Protein 1GKL (pdb70)

Structure (mmCIF, N/CA/C/O backbone):
data_1GKL
#
_entry.id   1GKL
#
_cell.length_a   65.101
_cell.length_b   108.233
_cell.length_c   112.964
_cell.angle_alpha   90.00
_cell.angle_beta   90.00
_cell.angle_gamma   90.00
#
_symmetry.space_group_name_H-M   'P 21 21 21'
#
loop_
_entity.id
_entity.type
_entity.pdbx_description
1 polymer 'ENDO-1,4-BETA-XYLANASE Y'
2 non-polymer '3-(4-HYDROXY-3-METHOXYPHENYL)-2-PROPENOIC ACID'
3 non-polymer GLYCEROL
4 non-polymer 'ACETATE ION'
5 non-polymer 'CADMIUM ION'
6 water water
#
loop_
_atom_site.group_PDB
_atom_site.id
_atom_site.type_symbol
_atom_site.label_atom_id
_atom_site.label_alt_id
_atom_site.label_comp_id
_atom_site.label_asym_id
_atom_site.label_entity_id
_atom_site.label_seq_id
_atom_site.pdbx_PDB_ins_code
_atom_site.Cartn_x
_atom_site.Cartn_y
_atom_site.Cartn_z
_atom_site.occupancy
_atom_site.B_iso_or_equiv
_atom_site.auth_seq_id
_atom_site.auth_comp_id
_atom_site.auth_asym_id
_atom_site.auth_atom_id
_atom_site.pdbx_PDB_model_num
ATOM 1 N N . SER A 1 15 ? 42.816 107.655 2.137 1.00 25.18 803 SER A N 1
ATOM 2 C CA . SER A 1 15 ? 43.076 108.992 2.733 1.00 24.44 803 SER A CA 1
ATOM 3 C C . SER A 1 15 ? 42.411 109.125 4.103 1.00 22.58 803 SER A C 1
ATOM 4 O O . SER A 1 15 ? 42.943 109.791 4.987 1.00 23.63 803 SER A O 1
ATOM 7 N N . PHE A 1 16 ? 41.192 108.623 4.227 1.00 19.16 804 PHE A N 1
ATOM 8 C CA . PHE A 1 16 ? 40.473 108.666 5.501 1.00 16.42 804 PHE A CA 1
ATOM 9 C C . PHE A 1 16 ? 41.231 108.254 6.763 1.00 14.97 804 PHE A C 1
ATOM 10 O O . PHE A 1 16 ? 41.833 107.194 6.843 1.00 14.03 804 PHE A O 1
ATOM 18 N N . LYS A 1 17 ? 41.168 109.123 7.771 1.00 14.05 805 LYS A N 1
ATOM 19 C CA . LYS A 1 17 ? 41.690 108.832 9.099 1.00 14.02 805 LYS A CA 1
ATOM 20 C C . LYS A 1 17 ? 40.616 109.171 10.123 1.00 12.73 805 LYS A C 1
ATOM 21 O O . LYS A 1 17 ? 40.009 110.238 10.085 1.00 13.34 805 LYS A O 1
ATOM 27 N N . TYR A 1 18 ? 40.381 108.261 11.046 1.00 10.89 806 TYR A N 1
ATOM 28 C CA . TYR A 1 18 ? 39.449 108.561 12.116 1.00 10.60 806 TYR A CA 1
ATOM 29 C C . TYR A 1 18 ? 39.925 109.726 12.996 1.00 11.43 806 TYR A C 1
ATOM 30 O O . TYR A 1 18 ? 41.116 109.835 13.297 1.00 12.05 806 TYR A O 1
ATOM 39 N N A GLU A 1 19 ? 38.985 110.583 13.380 0.50 11.42 807 GLU A N 1
ATOM 40 N N B GLU A 1 19 ? 38.986 110.586 13.378 0.50 11.52 807 GLU A N 1
ATOM 41 C CA A GLU A 1 19 ? 39.195 111.593 14.417 0.50 11.79 807 GLU A CA 1
ATOM 42 C CA B GLU A 1 19 ? 39.195 111.599 14.413 0.50 11.97 807 GLU A CA 1
ATOM 43 C C A GLU A 1 19 ? 38.386 111.110 15.613 0.50 11.62 807 GLU A C 1
ATOM 44 C C B GLU A 1 19 ? 38.375 111.126 15.610 0.50 11.69 807 GLU A C 1
ATOM 45 O O A GLU A 1 19 ? 37.414 110.378 15.443 0.50 11.19 807 GLU A O 1
ATOM 46 O O B GLU A 1 19 ? 37.380 110.427 15.436 0.50 11.23 807 GLU A O 1
ATOM 57 N N . SER A 1 20 ? 38.765 111.529 16.814 1.00 11.62 808 SER A N 1
ATOM 58 C CA . SER A 1 20 ? 38.049 111.112 18.021 1.00 12.44 808 SER A CA 1
ATOM 59 C C . SER A 1 20 ? 36.820 111.948 18.357 1.00 11.50 808 SER A C 1
ATOM 60 O O . SER A 1 20 ? 35.966 111.474 19.099 1.00 11.50 808 SER A O 1
ATOM 63 N N . ALA A 1 21 ? 36.740 113.170 17.845 1.00 11.46 809 ALA A N 1
ATOM 64 C CA . ALA A 1 21 ? 35.587 114.041 18.065 1.00 11.52 809 ALA A CA 1
ATOM 65 C C . ALA A 1 21 ? 35.325 114.838 16.795 1.00 11.58 809 ALA A C 1
ATOM 66 O O . ALA A 1 21 ? 35.460 116.062 16.751 1.00 12.72 809 ALA A O 1
ATOM 68 N N . VAL A 1 22 ? 34.958 114.128 15.737 1.00 10.63 810 VAL A N 1
ATOM 69 C CA . VAL A 1 22 ? 34.752 114.776 14.454 1.00 10.95 810 VAL A CA 1
ATOM 70 C C . VAL A 1 22 ? 33.707 115.896 14.575 1.00 11.23 810 VAL A C 1
ATOM 71 O O . VAL A 1 22 ? 32.728 115.784 15.308 1.00 11.12 810 VAL A O 1
ATOM 75 N N . GLN A 1 23 ? 33.968 116.999 13.887 1.00 11.50 811 GLN A N 1
ATOM 76 C CA . GLN A 1 23 ? 33.080 118.145 13.897 1.00 12.37 811 GLN A CA 1
ATOM 77 C C . GLN A 1 23 ? 32.286 118.245 12.605 1.00 11.30 811 GLN A C 1
ATOM 78 O O . GLN A 1 23 ? 32.703 117.754 11.566 1.00 11.69 811 GLN A O 1
ATOM 84 N N . TYR A 1 24 ? 31.135 118.891 12.670 1.00 10.86 812 TYR A N 1
ATOM 85 C CA . TYR A 1 24 ? 30.298 119.118 11.516 1.00 10.69 812 TYR A CA 1
ATOM 86 C C . TYR A 1 24 ? 31.026 119.945 10.466 1.00 11.34 812 TYR A C 1
ATOM 87 O O . TYR A 1 24 ? 31.623 120.974 10.770 1.00 12.02 812 TYR A O 1
ATOM 96 N N . ARG A 1 25 ? 30.970 119.484 9.227 1.00 11.35 813 ARG A N 1
ATOM 97 C CA . ARG A 1 25 ? 31.541 120.229 8.106 1.00 12.45 813 ARG A CA 1
ATOM 98 C C . ARG A 1 25 ? 30.699 119.900 6.888 1.00 12.20 813 ARG A C 1
ATOM 99 O O . ARG A 1 25 ? 30.617 118.735 6.489 1.00 11.37 813 ARG A O 1
ATOM 107 N N . PRO A 1 26 ? 30.041 120.872 6.277 1.00 11.82 814 PRO A N 1
ATOM 108 C CA . PRO A 1 26 ? 29.262 120.568 5.081 1.00 11.83 814 PRO A CA 1
ATOM 109 C C . PRO A 1 26 ? 30.165 120.163 3.932 1.00 11.63 814 PRO A C 1
ATOM 110 O O . PRO A 1 26 ? 31.330 120.540 3.898 1.00 12.12 814 PRO A O 1
ATOM 114 N N . ALA A 1 27 ? 29.641 119.357 3.019 1.00 11.69 815 ALA A N 1
ATOM 115 C CA . ALA A 1 27 ? 30.362 119.071 1.792 1.00 12.33 815 ALA A CA 1
ATOM 116 C C . ALA A 1 27 ? 30.507 120.410 1.061 1.00 13.65 815 ALA A C 1
ATOM 117 O O . ALA A 1 27 ? 29.631 121.261 1.169 1.00 14.10 815 ALA A O 1
ATOM 119 N N . PRO A 1 28 ? 31.584 120.591 0.301 1.00 14.72 816 PRO A N 1
ATOM 120 C CA . PRO A 1 28 ? 31.712 121.815 -0.494 1.00 15.37 816 PRO A CA 1
ATOM 121 C C . PRO A 1 28 ? 30.484 122.024 -1.393 1.00 15.14 816 PRO A C 1
ATOM 122 O O . PRO A 1 28 ? 29.880 121.027 -1.815 1.00 13.63 816 PRO A O 1
ATOM 126 N N . ASP A 1 29 ? 30.116 123.269 -1.709 1.00 15.69 817 ASP A N 1
ATOM 127 C CA . ASP A 1 29 ? 28.962 123.525 -2.562 1.00 16.34 817 ASP A CA 1
ATOM 128 C C . ASP A 1 29 ? 29.057 122.762 -3.888 1.00 14.85 817 ASP A C 1
ATOM 129 O O . ASP A 1 29 ? 28.054 122.348 -4.439 1.00 15.09 817 ASP A O 1
ATOM 137 N N . SER A 1 30 ? 30.273 122.613 -4.389 1.00 14.53 818 SER A N 1
ATOM 138 C CA . SER A 1 30 ? 30.482 121.923 -5.652 1.00 14.53 818 SER A CA 1
ATOM 139 C C . SER A 1 30 ? 30.031 120.461 -5.612 1.00 13.55 818 SER A C 1
ATOM 140 O O . SER A 1 30 ? 29.719 119.878 -6.649 1.00 13.20 818 SER A O 1
ATOM 143 N N . TYR A 1 31 ? 29.975 119.873 -4.419 1.00 12.34 819 TYR A N 1
ATOM 144 C CA . TYR A 1 31 ? 29.546 118.476 -4.284 1.00 11.57 819 TYR A CA 1
ATOM 145 C C . TYR A 1 31 ? 28.054 118.319 -4.513 1.00 11.49 819 TYR A C 1
ATOM 146 O O . TYR A 1 31 ? 27.572 117.195 -4.664 1.00 10.47 819 TYR A O 1
ATOM 155 N N . LEU A 1 32 ? 27.307 119.418 -4.530 1.00 12.35 820 LEU A N 1
ATOM 156 C CA . LEU A 1 32 ? 25.864 119.364 -4.756 1.00 13.68 820 LEU A CA 1
ATOM 157 C C . LEU A 1 32 ? 25.491 119.365 -6.233 1.00 13.34 820 LEU A C 1
ATOM 158 O O . LEU A 1 32 ? 24.337 119.183 -6.582 1.00 14.02 820 LEU A O 1
ATOM 163 N N . ASN A 1 33 ? 26.484 119.550 -7.097 1.00 13.24 821 ASN A N 1
ATOM 164 C CA . ASN A 1 33 ? 26.256 119.531 -8.534 1.00 13.35 821 ASN A CA 1
ATOM 165 C C . ASN A 1 33 ? 26.677 118.178 -9.082 1.00 13.01 821 ASN A C 1
ATOM 166 O O . ASN A 1 33 ? 27.463 117.484 -8.463 1.00 12.31 821 ASN A O 1
ATOM 171 N N . PRO A 1 34 ? 26.149 117.781 -10.223 1.00 12.41 822 PRO A N 1
ATOM 172 C CA . PRO A 1 34 ? 26.499 116.479 -10.785 1.00 12.38 822 PRO A CA 1
ATOM 173 C C . PRO A 1 34 ? 27.990 116.251 -10.991 1.00 11.69 822 PRO A C 1
ATOM 174 O O . PRO A 1 34 ? 28.734 117.161 -11.383 1.00 12.91 822 PRO A O 1
ATOM 178 N N . CYS A 1 35 ? 28.434 115.026 -10.697 1.00 10.57 823 CYS A N 1
ATOM 179 C CA . CYS A 1 35 ? 29.814 114.574 -10.868 1.00 10.13 823 CYS A CA 1
ATOM 180 C C .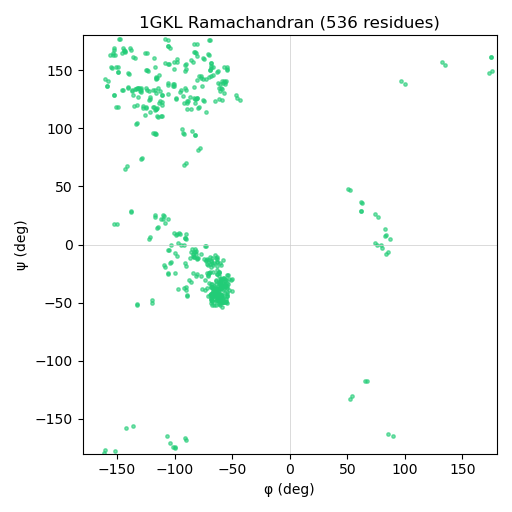 CYS A 1 35 ? 29.895 113.745 -12.147 1.00 10.45 823 CYS A C 1
ATOM 181 O O . CYS A 1 35 ? 28.989 112.972 -12.429 1.00 10.95 823 CYS A O 1
ATOM 184 N N . PRO A 1 36 ? 30.936 113.910 -12.960 1.00 10.56 824 PRO A N 1
ATOM 185 C CA . PRO A 1 36 ? 31.065 113.072 -14.155 1.00 11.15 824 PRO A CA 1
ATOM 186 C C . PRO A 1 36 ? 31.195 111.585 -13.835 1.00 11.11 824 PRO A C 1
ATOM 187 O O . PRO A 1 36 ? 30.825 110.766 -14.669 1.00 12.85 824 PRO A O 1
ATOM 191 N N . GLN A 1 37 ? 31.720 111.226 -12.666 1.00 9.85 825 GLN A N 1
ATOM 192 C CA . GLN A 1 37 ? 31.860 109.830 -12.289 1.00 10.23 825 GLN A CA 1
ATOM 193 C C . GLN A 1 37 ? 30.602 109.420 -11.520 1.00 9.67 825 GLN A C 1
ATOM 194 O O . GLN A 1 37 ? 30.633 109.155 -10.323 1.00 9.99 825 GLN A O 1
ATOM 200 N N . ALA A 1 38 ? 29.484 109.366 -12.220 1.00 9.64 826 ALA A N 1
ATOM 201 C CA . ALA A 1 38 ? 28.188 109.172 -11.587 1.00 9.44 826 ALA A CA 1
ATOM 202 C C . ALA A 1 38 ? 27.851 107.723 -11.387 1.00 9.59 826 ALA A C 1
ATOM 203 O O . ALA A 1 38 ? 27.901 106.923 -12.318 1.00 10.95 826 ALA A O 1
ATOM 205 N N . GLY A 1 39 ? 27.506 107.370 -10.160 1.00 8.97 827 GLY A N 1
ATOM 206 C CA . GLY A 1 39 ? 27.002 106.041 -9.904 1.00 9.00 827 GLY A CA 1
ATOM 207 C C . GLY A 1 39 ? 25.640 105.889 -10.554 1.00 8.90 827 GLY A C 1
ATOM 208 O O . GLY A 1 39 ? 24.901 106.839 -10.722 1.00 9.93 827 GLY A O 1
ATOM 209 N N . ARG A 1 40 ? 25.312 104.672 -10.921 1.00 9.91 828 ARG A N 1
ATOM 210 C CA . ARG A 1 40 ? 24.023 104.370 -11.526 1.00 11.02 828 ARG A CA 1
ATOM 211 C C . ARG A 1 40 ? 22.965 104.191 -10.446 1.00 10.73 828 ARG A C 1
ATOM 212 O O . ARG A 1 40 ? 23.224 103.528 -9.440 1.00 11.81 828 ARG A O 1
ATOM 226 N N . ILE A 1 41 ? 21.796 104.780 -10.643 1.00 10.15 829 ILE A N 1
ATOM 227 C CA . ILE A 1 41 ? 20.674 104.636 -9.704 1.00 10.81 829 ILE A CA 1
ATOM 228 C C . ILE A 1 41 ? 19.611 103.808 -10.399 1.00 10.90 829 ILE A C 1
ATOM 229 O O . ILE A 1 41 ? 19.124 104.169 -11.476 1.00 12.20 829 ILE A O 1
ATOM 234 N N . VAL A 1 42 ? 19.290 102.679 -9.796 1.00 10.39 830 VAL A N 1
ATOM 235 C CA . VAL A 1 42 ? 18.346 101.734 -10.379 1.00 10.19 830 VAL A CA 1
ATOM 236 C C . VAL A 1 42 ? 17.063 101.701 -9.556 1.00 10.27 830 VAL A C 1
ATOM 237 O O . VAL A 1 42 ? 17.091 101.457 -8.342 1.00 10.18 830 VAL A O 1
ATOM 241 N N . LYS A 1 43 ? 15.937 101.979 -10.192 1.00 10.71 831 LYS A N 1
ATOM 242 C CA . LYS A 1 43 ? 14.619 101.887 -9.571 1.00 11.55 831 LYS A CA 1
ATOM 243 C C . LYS A 1 43 ? 14.187 100.434 -9.627 1.00 11.83 831 LYS A C 1
ATOM 244 O O . LYS A 1 43 ? 14.095 99.838 -10.718 1.00 12.79 831 LYS A O 1
ATOM 250 N N . GLU A 1 44 ? 13.910 99.854 -8.465 1.00 11.16 832 GLU A N 1
ATOM 251 C CA . GLU A 1 44 ? 13.502 98.472 -8.344 1.00 11.48 832 GLU A CA 1
ATOM 252 C C . GLU A 1 44 ? 12.113 98.358 -7.783 1.00 11.96 832 GLU A C 1
ATOM 253 O O . GLU A 1 44 ? 11.646 99.248 -7.057 1.00 12.05 832 GLU A O 1
ATOM 259 N N . THR A 1 45 ? 11.453 97.267 -8.137 1.00 12.38 833 THR A N 1
ATOM 260 C CA . THR A 1 45 ? 10.136 96.943 -7.611 1.00 12.78 833 THR A CA 1
ATOM 261 C C . THR A 1 45 ? 10.173 95.495 -7.170 1.00 13.28 833 THR A C 1
ATOM 262 O O . THR A 1 45 ? 10.707 94.622 -7.867 1.00 14.21 833 THR A O 1
ATOM 266 N N . TYR A 1 46 ? 9.634 95.227 -5.982 1.00 12.51 834 TYR A N 1
ATOM 267 C CA . TYR A 1 46 ? 9.674 93.888 -5.405 1.00 12.51 834 TYR A CA 1
ATOM 268 C C . TYR A 1 46 ? 8.365 93.661 -4.647 1.00 12.34 834 TYR A C 1
ATOM 269 O O . TYR A 1 46 ? 7.613 94.588 -4.419 1.00 12.55 834 TYR A O 1
ATOM 278 N N . THR A 1 47 ? 8.088 92.417 -4.290 1.00 13.98 835 THR A N 1
ATOM 279 C CA . THR A 1 47 ? 6.880 92.139 -3.508 1.00 15.02 835 THR A CA 1
ATOM 280 C C . THR A 1 47 ? 7.302 91.452 -2.218 1.00 15.32 835 THR A C 1
ATOM 281 O O . THR A 1 47 ? 8.074 90.509 -2.223 1.00 17.43 835 THR A O 1
ATOM 287 N N . GLY A 1 48 ? 6.771 91.934 -1.103 1.00 14.13 836 GLY A N 1
ATOM 288 C CA . GLY A 1 48 ? 7.119 91.404 0.194 1.00 13.75 836 GLY A CA 1
ATOM 289 C C . GLY A 1 48 ? 5.911 91.369 1.108 1.00 12.82 836 GLY A C 1
ATOM 290 O O . GLY A 1 48 ? 4.779 91.444 0.655 1.00 13.05 836 GLY A O 1
ATOM 291 N N . ILE A 1 49 ? 6.163 91.341 2.405 1.00 11.82 837 ILE A N 1
ATOM 292 C CA . ILE A 1 49 ? 5.067 91.211 3.379 1.00 11.35 837 ILE A CA 1
ATOM 293 C C . ILE A 1 49 ? 4.143 92.405 3.403 1.00 12.13 837 ILE A C 1
ATOM 294 O O . ILE A 1 49 ? 3.038 92.295 3.932 1.00 13.23 837 ILE A O 1
ATOM 299 N N . ASN A 1 50 ? 4.570 93.535 2.833 1.00 11.73 838 ASN A N 1
ATOM 300 C CA . ASN A 1 50 ? 3.765 94.747 2.748 1.00 11.72 838 ASN A CA 1
ATOM 301 C C . ASN A 1 50 ? 3.324 95.054 1.319 1.00 11.86 838 ASN A C 1
ATOM 302 O O . ASN A 1 50 ? 2.989 96.190 0.992 1.00 12.89 838 ASN A O 1
ATOM 307 N N . GLY A 1 51 ? 3.325 94.013 0.496 1.00 11.73 839 GLY A N 1
ATOM 308 C CA . GLY A 1 51 ? 2.869 94.154 -0.871 1.00 12.33 839 GLY A CA 1
ATOM 309 C C . GLY A 1 51 ? 3.976 94.528 -1.831 1.00 12.67 839 GLY A C 1
ATOM 310 O O . GLY A 1 51 ? 5.166 94.407 -1.527 1.00 13.22 839 GLY A O 1
ATOM 311 N N . THR A 1 52 ? 3.561 94.963 -3.010 1.00 12.86 840 THR A N 1
ATOM 312 C CA . THR A 1 52 ? 4.479 95.375 -4.052 1.00 13.24 840 THR A CA 1
ATOM 313 C C . THR A 1 52 ? 4.898 96.814 -3.757 1.00 12.12 840 THR A C 1
ATOM 314 O O . THR A 1 52 ? 4.077 97.711 -3.602 1.00 13.43 840 THR A O 1
ATOM 318 N N . LYS A 1 53 ? 6.217 97.005 -3.687 1.00 11.42 841 LYS A N 1
ATOM 319 C CA . LYS A 1 53 ? 6.817 98.273 -3.297 1.00 10.54 841 LYS A CA 1
ATOM 320 C C . LYS A 1 53 ? 8.072 98.486 -4.116 1.00 10.46 841 LYS A C 1
ATOM 321 O O . LYS A 1 53 ? 8.588 97.555 -4.740 1.00 10.54 841 LYS A O 1
ATOM 327 N N . SER A 1 54 ? 8.571 99.715 -4.079 1.00 10.04 842 SER A N 1
ATOM 328 C CA . SER A 1 54 ? 9.774 100.056 -4.824 1.00 10.19 842 SER A CA 1
ATOM 329 C C . SER A 1 54 ? 10.856 100.629 -3.911 1.00 9.91 842 SER A C 1
ATOM 330 O O . SER A 1 54 ? 10.592 101.042 -2.779 1.00 9.85 842 SER A O 1
ATOM 333 N N . LEU A 1 55 ? 12.065 100.661 -4.433 1.00 9.50 843 LEU A N 1
ATOM 334 C CA . LEU A 1 55 ? 13.201 101.289 -3.777 1.00 8.80 843 LEU A CA 1
ATOM 335 C C . LEU A 1 55 ? 14.171 101.725 -4.863 1.00 8.89 843 LEU A C 1
ATOM 336 O O . LEU A 1 55 ? 14.009 101.339 -6.023 1.00 9.51 843 LEU A O 1
ATOM 341 N N . ASN A 1 56 ? 15.167 102.513 -4.506 1.00 8.25 844 ASN A N 1
ATOM 342 C CA . ASN A 1 56 ? 16.247 102.844 -5.425 1.00 7.72 844 ASN A CA 1
ATOM 343 C C . ASN A 1 56 ? 17.537 102.281 -4.904 1.00 7.73 844 ASN A C 1
ATOM 344 O O . ASN A 1 56 ? 17.785 102.283 -3.687 1.00 8.30 844 ASN A O 1
ATOM 349 N N . VAL A 1 57 ? 18.382 101.818 -5.818 1.00 7.60 845 VAL A N 1
ATOM 350 C CA . VAL A 1 57 ? 19.705 101.331 -5.507 1.00 7.59 845 VAL A CA 1
ATOM 351 C C . VAL A 1 57 ? 20.749 102.191 -6.206 1.00 8.04 845 VAL A C 1
ATOM 352 O O . VAL A 1 57 ? 20.779 102.258 -7.442 1.00 8.80 845 VAL A O 1
ATOM 356 N N . TYR A 1 58 ? 21.608 102.840 -5.436 1.00 7.06 846 TYR A N 1
ATOM 357 C CA . TYR A 1 58 ? 22.768 103.567 -5.931 1.00 6.93 846 TYR A CA 1
ATOM 358 C C . TYR A 1 58 ? 23.926 102.598 -5.980 1.00 7.21 846 TYR A C 1
ATOM 359 O O . TYR A 1 58 ? 24.297 101.998 -4.963 1.00 7.76 846 TYR A O 1
ATOM 368 N N . LEU A 1 59 ? 24.505 102.426 -7.175 1.00 7.19 847 LEU A N 1
ATOM 369 C CA . LEU A 1 59 ? 25.694 101.633 -7.394 1.00 7.79 847 LEU A CA 1
ATOM 370 C C . LEU A 1 59 ? 26.840 102.596 -7.622 1.00 7.79 847 LEU A C 1
ATOM 371 O O . LEU A 1 59 ? 26.671 103.575 -8.351 1.00 8.42 847 LEU A O 1
ATOM 376 N N . PRO A 1 60 ? 27.995 102.344 -7.029 1.00 7.73 848 PRO A N 1
ATOM 377 C CA . PRO A 1 60 ? 29.096 103.294 -7.188 1.00 8.29 848 PRO A CA 1
ATOM 378 C C . PRO A 1 60 ? 29.616 103.296 -8.615 1.00 8.70 848 PRO A C 1
ATOM 379 O O . PRO A 1 60 ? 29.454 102.320 -9.360 1.00 8.69 848 PRO A O 1
ATOM 383 N N . TYR A 1 61 ? 30.236 104.394 -9.003 1.00 8.27 849 TYR A N 1
ATOM 384 C CA . TYR A 1 61 ? 30.876 104.475 -10.307 1.00 9.00 849 TYR A CA 1
ATOM 385 C C . TYR A 1 61 ? 31.931 103.378 -10.370 1.00 10.17 849 TYR A C 1
ATOM 386 O O . TYR A 1 61 ? 32.678 103.178 -9.427 1.00 11.48 849 TYR A O 1
ATOM 395 N N . GLY A 1 62 ? 31.950 102.643 -11.475 1.00 11.04 850 GLY A N 1
ATOM 396 C CA . GLY A 1 62 ? 32.885 101.537 -11.605 1.00 11.46 850 GLY A CA 1
ATOM 397 C C . GLY A 1 62 ? 32.419 100.242 -10.967 1.00 11.17 850 GLY A C 1
ATOM 398 O O . GLY A 1 62 ? 33.178 99.279 -10.875 1.00 12.28 850 GLY A O 1
ATOM 399 N N . TYR A 1 63 ? 31.169 100.217 -10.525 1.00 10.35 851 TYR A N 1
ATOM 400 C CA . TYR A 1 63 ? 30.614 99.029 -9.885 1.00 9.70 851 TYR A CA 1
ATOM 401 C C . TYR A 1 63 ? 30.962 97.781 -10.665 1.00 9.92 851 TYR A C 1
ATOM 402 O O . TYR A 1 63 ? 30.645 97.672 -11.847 1.00 10.93 851 TYR A O 1
ATOM 411 N N . ASP A 1 64 ? 31.555 96.837 -9.964 1.00 9.02 852 ASP A N 1
ATOM 412 C CA . ASP A 1 64 ? 32.014 95.567 -10.549 1.00 9.81 852 ASP A CA 1
ATOM 413 C C . ASP A 1 64 ? 31.381 94.449 -9.729 1.00 9.79 852 ASP A C 1
ATOM 414 O O . ASP A 1 64 ? 31.765 94.250 -8.586 1.00 9.73 852 ASP A O 1
ATOM 419 N N . PRO A 1 65 ? 30.440 93.691 -10.303 1.00 9.75 853 PRO A N 1
ATOM 420 C CA . PRO A 1 65 ? 29.765 92.614 -9.564 1.00 10.31 853 PRO A CA 1
ATOM 421 C C . PRO A 1 65 ? 30.671 91.491 -9.105 1.00 10.51 853 PRO A C 1
ATOM 422 O O . PRO A 1 65 ? 30.229 90.643 -8.335 1.00 10.92 853 PRO A O 1
ATOM 426 N N . ASN A 1 66 ? 31.905 91.443 -9.562 1.00 10.39 854 ASN A N 1
ATOM 427 C CA . ASN A 1 66 ? 32.783 90.421 -9.019 1.00 11.69 854 ASN A CA 1
ATOM 428 C C . ASN A 1 66 ? 33.696 90.939 -7.901 1.00 12.14 854 ASN A C 1
ATOM 429 O O . ASN A 1 66 ? 34.545 90.224 -7.379 1.00 14.13 854 ASN A O 1
ATOM 437 N N . LYS A 1 67 ? 33.429 92.170 -7.461 1.00 11.90 855 LYS A N 1
ATOM 438 C CA . LYS A 1 67 ? 34.003 92.698 -6.219 1.00 11.99 855 LYS A CA 1
ATOM 439 C C . LYS A 1 67 ? 32.887 92.695 -5.177 1.00 11.64 855 LYS A C 1
ATOM 440 O O . LYS A 1 67 ? 31.737 92.424 -5.506 1.00 13.90 855 LYS A O 1
ATOM 446 N N . LYS A 1 68 ? 33.222 92.957 -3.925 1.00 10.44 856 LYS A N 1
ATOM 447 C CA . LYS A 1 68 ? 32.250 92.978 -2.825 1.00 10.12 856 LYS A CA 1
ATOM 448 C C . LYS A 1 68 ? 32.182 94.386 -2.256 1.00 9.14 856 LYS A C 1
ATOM 449 O O . LYS A 1 68 ? 33.221 94.973 -1.946 1.00 9.86 856 LYS A O 1
ATOM 455 N N . TYR A 1 69 ? 30.967 94.914 -2.114 1.00 7.90 857 TYR A N 1
ATOM 456 C CA . TYR A 1 69 ? 30.758 96.289 -1.621 1.00 7.53 857 TYR A CA 1
ATOM 457 C C . TYR A 1 69 ? 30.024 96.345 -0.298 1.00 7.59 857 TYR A C 1
ATOM 458 O O . TYR A 1 69 ? 29.107 95.580 -0.063 1.00 8.11 857 TYR A O 1
ATOM 467 N N . ASN A 1 70 ? 30.444 97.287 0.545 1.00 7.71 858 ASN A N 1
ATOM 468 C CA . ASN A 1 70 ? 29.655 97.686 1.700 1.00 7.60 858 ASN A CA 1
ATOM 469 C C . ASN A 1 70 ? 28.266 98.079 1.205 1.00 6.79 858 ASN A C 1
ATOM 470 O O . ASN A 1 70 ? 28.109 98.547 0.072 1.00 6.16 858 ASN A O 1
ATOM 475 N N . ILE A 1 71 ? 27.263 97.947 2.061 1.00 6.54 859 ILE A N 1
ATOM 476 C CA . ILE A 1 71 ? 25.918 98.376 1.714 1.00 6.26 859 ILE A CA 1
ATOM 477 C C . ILE A 1 71 ? 25.302 99.166 2.867 1.00 5.92 859 ILE A C 1
ATOM 478 O O . ILE A 1 71 ? 25.385 98.750 4.029 1.00 6.72 859 ILE A O 1
ATOM 483 N N . PHE A 1 72 ? 24.690 100.295 2.523 1.00 5.66 860 PHE A N 1
ATOM 484 C CA . PHE A 1 72 ? 24.074 101.204 3.486 1.00 5.25 860 PHE A CA 1
ATOM 485 C C . PHE A 1 72 ? 22.645 101.469 3.046 1.00 5.56 860 PHE A C 1
ATOM 486 O O . PHE A 1 72 ? 22.411 101.980 1.955 1.00 6.21 860 PHE A O 1
ATOM 494 N N . TYR A 1 73 ? 21.688 101.099 3.889 1.00 5.91 861 TYR A N 1
ATOM 495 C CA . TYR A 1 73 ? 20.284 101.342 3.667 1.00 5.82 861 TYR A CA 1
ATOM 496 C C . TYR A 1 73 ? 19.892 102.629 4.376 1.00 5.77 861 TYR A C 1
ATOM 497 O O . TYR A 1 73 ? 20.226 102.806 5.557 1.00 6.72 861 TYR A O 1
ATOM 506 N N . LEU A 1 74 ? 19.167 103.512 3.705 1.00 5.54 862 LEU A N 1
ATOM 507 C CA . LEU A 1 74 ? 18.906 104.858 4.199 1.00 5.49 862 LEU A CA 1
ATOM 508 C C . LEU A 1 74 ? 17.446 105.229 4.010 1.00 5.92 862 LEU A C 1
ATOM 509 O O . LEU A 1 74 ? 16.948 105.283 2.878 1.00 6.32 862 LEU A O 1
ATOM 514 N N . MET A 1 75 ? 16.770 105.499 5.124 1.00 5.55 863 MET A N 1
ATOM 515 C CA . MET A 1 75 ? 15.334 105.745 5.124 1.00 5.61 863 MET A CA 1
ATOM 516 C C . MET A 1 75 ? 14.958 107.229 5.182 1.00 6.27 863 MET A C 1
ATOM 517 O O . MET A 1 75 ? 15.519 108.021 5.945 1.00 6.89 863 MET A O 1
ATOM 522 N N . HIS A 1 76 ? 13.978 107.572 4.360 1.00 6.81 864 HIS A N 1
ATOM 523 C CA . HIS A 1 76 ? 13.394 108.899 4.269 1.00 7.19 864 HIS A CA 1
ATOM 524 C C . HIS A 1 76 ? 12.582 109.229 5.526 1.00 7.11 864 HIS A C 1
ATOM 525 O O . HIS A 1 76 ? 12.409 108.386 6.413 1.00 7.34 864 HIS A O 1
ATOM 532 N N . GLY A 1 77 ? 12.075 110.453 5.572 1.00 7.71 865 GLY A N 1
ATOM 533 C CA . GLY A 1 77 ? 11.265 110.922 6.687 1.00 8.20 865 GLY A CA 1
ATOM 534 C C . GLY A 1 77 ? 9.779 110.884 6.405 1.00 8.59 865 GLY A C 1
ATOM 535 O O . GLY A 1 77 ? 9.324 110.407 5.387 1.00 9.04 865 GLY A O 1
ATOM 536 N N . GLY A 1 78 ? 9.007 111.412 7.344 1.00 9.66 866 GLY A N 1
ATOM 537 C CA . GLY A 1 78 ? 7.565 111.429 7.184 1.00 10.87 866 GLY A CA 1
ATOM 538 C C . GLY A 1 78 ? 7.145 112.251 5.985 1.00 11.51 866 GLY A C 1
ATOM 539 O O . GLY A 1 78 ? 7.718 113.303 5.692 1.00 12.51 866 GLY A O 1
ATOM 540 N N . GLY A 1 79 ? 6.159 111.725 5.262 1.00 12.16 867 GLY A N 1
ATOM 541 C CA . GLY A 1 79 ? 5.623 112.369 4.085 1.00 12.68 867 GLY A CA 1
ATOM 542 C C . GLY A 1 79 ? 6.475 112.194 2.847 1.00 12.83 867 GLY A C 1
ATOM 543 O O . GLY A 1 79 ? 6.113 112.688 1.781 1.00 14.94 867 GLY A O 1
ATOM 544 N N . GLU A 1 80 ? 7.595 111.488 2.970 1.00 11.13 868 GLU A N 1
ATOM 545 C CA . GLU A 1 80 ? 8.517 111.310 1.861 1.00 10.74 868 GLU A CA 1
ATOM 546 C C . GLU A 1 80 ? 8.368 109.918 1.306 1.00 9.55 868 GLU A C 1
ATOM 547 O O . GLU A 1 80 ? 7.482 109.165 1.687 1.00 9.91 868 GLU A O 1
ATOM 553 N N A ASN A 1 81 ? 9.244 109.557 0.380 0.50 9.26 869 ASN A N 1
ATOM 554 N N B ASN A 1 81 ? 9.225 109.566 0.357 0.50 9.61 869 ASN A N 1
ATOM 555 C CA A ASN A 1 81 ? 9.145 108.265 -0.260 0.50 8.76 869 ASN A CA 1
ATOM 556 C CA B ASN A 1 81 ? 9.155 108.252 -0.251 0.50 9.40 869 ASN A CA 1
ATOM 557 C C A ASN A 1 81 ? 10.530 107.794 -0.721 0.50 8.81 869 ASN A C 1
ATOM 558 C C B ASN A 1 81 ? 10.532 107.794 -0.721 0.50 9.05 869 ASN A C 1
ATOM 559 O O A ASN A 1 81 ? 11.525 108.484 -0.504 0.50 8.68 869 ASN A O 1
ATOM 560 O O B ASN A 1 81 ? 11.526 108.488 -0.508 0.50 8.86 869 ASN A O 1
ATOM 569 N N . GLU A 1 82 ? 10.574 106.627 -1.356 1.00 8.83 870 GLU A N 1
ATOM 570 C CA . GLU A 1 82 ? 11.816 106.020 -1.821 1.00 8.99 870 GLU A CA 1
ATOM 571 C C . GLU A 1 82 ? 12.595 106.819 -2.842 1.00 8.92 870 GLU A C 1
ATOM 572 O O . GLU A 1 82 ? 13.753 106.498 -3.074 1.00 8.95 870 GLU A O 1
ATOM 578 N N . ASN A 1 83 ? 11.959 107.827 -3.435 1.00 8.95 871 ASN A N 1
ATOM 579 C CA . ASN A 1 83 ? 12.612 108.690 -4.424 1.00 9.21 871 ASN A CA 1
ATOM 580 C C . ASN A 1 83 ? 13.136 109.994 -3.867 1.00 9.33 871 ASN A C 1
ATOM 581 O O . ASN A 1 83 ? 13.878 110.704 -4.525 1.00 9.82 871 ASN A O 1
ATOM 586 N N . THR A 1 84 ? 12.789 110.326 -2.632 1.00 8.38 872 THR A N 1
ATOM 587 C CA . THR A 1 84 ? 13.136 111.620 -2.096 1.00 8.83 872 THR A CA 1
ATOM 588 C C . THR A 1 84 ? 14.633 111.899 -2.028 1.00 8.78 872 THR A C 1
ATOM 589 O O . THR A 1 84 ? 15.093 112.985 -2.392 1.00 9.04 872 THR A O 1
ATOM 593 N N . ILE A 1 85 ? 15.388 110.954 -1.493 1.00 8.39 873 ILE A N 1
ATOM 594 C CA . ILE A 1 85 ? 16.803 111.192 -1.199 1.00 8.16 873 ILE A CA 1
ATOM 595 C C . ILE A 1 85 ? 17.648 111.453 -2.458 1.00 8.11 873 ILE A C 1
ATOM 596 O O . ILE A 1 85 ? 18.603 112.215 -2.409 1.00 8.14 873 ILE A O 1
ATOM 601 N N . PHE A 1 86 ? 17.262 110.833 -3.572 1.00 8.23 874 PHE A N 1
ATOM 602 C CA . PHE A 1 86 ? 17.932 111.058 -4.851 1.00 8.75 874 PHE A CA 1
ATOM 603 C C . PHE A 1 86 ? 17.179 112.059 -5.729 1.00 9.69 874 PHE A C 1
ATOM 604 O O . PHE A 1 86 ? 17.538 112.253 -6.890 1.00 10.29 874 PHE A O 1
ATOM 612 N N . SER A 1 87 ? 16.165 112.707 -5.187 1.00 9.53 875 SER A N 1
ATOM 613 C CA . SER A 1 87 ? 15.439 113.740 -5.930 1.00 10.66 875 SER A CA 1
ATOM 614 C C . SER A 1 87 ? 16.198 115.063 -5.902 1.00 12.08 875 SER A C 1
ATOM 615 O O . SER A 1 87 ? 17.192 115.238 -5.194 1.00 11.57 875 SER A O 1
ATOM 618 N N . ASN A 1 88 ? 15.698 116.024 -6.677 1.00 13.83 876 ASN A N 1
ATOM 619 C CA . ASN A 1 88 ? 16.270 117.357 -6.694 1.00 16.14 876 ASN A CA 1
ATOM 620 C C . ASN A 1 88 ? 16.180 118.076 -5.361 1.00 16.64 876 ASN A C 1
ATOM 621 O O . ASN A 1 88 ? 16.866 119.070 -5.165 1.00 18.27 876 ASN A O 1
ATOM 626 N N . ASP A 1 89 ? 15.359 117.586 -4.438 1.00 16.96 877 ASP A N 1
ATOM 627 C CA . ASP A 1 89 ? 15.224 118.232 -3.135 1.00 17.73 877 ASP A CA 1
ATOM 628 C C . ASP A 1 89 ? 16.361 117.852 -2.185 1.00 16.20 877 ASP A C 1
ATOM 629 O O . ASP A 1 89 ? 16.522 118.473 -1.137 1.00 17.35 877 ASP A O 1
ATOM 634 N N . VAL A 1 90 ? 17.147 116.832 -2.541 1.00 13.91 878 VAL A N 1
ATOM 635 C CA . VAL A 1 90 ? 18.209 116.349 -1.646 1.00 11.90 878 VAL A CA 1
ATOM 636 C C . VAL A 1 90 ? 19.540 116.154 -2.392 1.00 10.29 878 VAL A C 1
ATOM 637 O O . VAL A 1 90 ? 20.571 116.647 -1.949 1.00 9.89 878 VAL A O 1
ATOM 641 N N . LYS A 1 91 ? 19.502 115.418 -3.503 1.00 9.95 879 LYS A N 1
ATOM 642 C CA . LYS A 1 91 ? 20.671 115.212 -4.368 1.00 10.22 879 LYS A CA 1
ATOM 643 C C . LYS A 1 91 ? 21.821 114.487 -3.674 1.00 9.07 879 LYS A C 1
ATOM 644 O O . LYS A 1 91 ? 22.999 114.758 -3.911 1.00 8.55 879 LYS A O 1
ATOM 650 N N . LEU A 1 92 ? 21.483 113.546 -2.804 1.00 7.69 880 LEU A N 1
ATOM 651 C CA . LEU A 1 92 ? 22.537 112.829 -2.075 1.00 7.71 880 LEU A CA 1
ATOM 652 C C . LEU A 1 92 ? 23.515 112.140 -3.015 1.00 7.38 880 LEU A C 1
ATOM 653 O O . LEU A 1 92 ? 24.695 112.031 -2.707 1.00 7.46 880 LEU A O 1
ATOM 658 N N . GLN A 1 93 ? 23.037 111.677 -4.170 1.00 7.67 881 GLN A N 1
ATOM 659 C CA . GLN A 1 93 ? 23.915 110.983 -5.104 1.00 7.76 881 GLN A CA 1
ATOM 660 C C . GLN A 1 93 ? 25.076 111.851 -5.589 1.00 7.23 881 GLN A C 1
ATOM 661 O O . GLN A 1 93 ? 26.136 111.333 -5.894 1.00 7.66 881 GLN A O 1
ATOM 667 N N . ASN A 1 94 ? 24.882 113.157 -5.657 1.00 7.73 882 ASN A N 1
ATOM 668 C CA . ASN A 1 94 ? 25.963 114.041 -6.083 1.00 7.91 882 ASN A CA 1
ATOM 669 C C . ASN A 1 94 ? 27.063 114.029 -5.012 1.00 7.55 882 ASN A C 1
ATOM 670 O O . ASN A 1 94 ? 28.247 113.974 -5.318 1.00 7.59 882 ASN A O 1
ATOM 675 N N . ILE A 1 95 ? 26.668 114.113 -3.738 1.00 7.32 883 ILE A N 1
ATOM 676 C CA . ILE A 1 95 ? 27.625 114.061 -2.657 1.00 7.80 883 ILE A CA 1
ATOM 677 C C . ILE A 1 95 ? 28.355 112.707 -2.656 1.00 7.26 883 ILE A C 1
ATOM 678 O O . ILE A 1 95 ? 29.581 112.643 -2.532 1.00 7.42 883 ILE A O 1
ATOM 683 N N . LEU A 1 96 ? 27.596 111.616 -2.793 1.00 6.84 884 LEU A N 1
ATOM 684 C CA . LEU A 1 96 ? 28.207 110.293 -2.841 1.00 6.98 884 LEU A CA 1
ATOM 685 C C . LEU A 1 96 ? 29.203 110.187 -3.992 1.00 6.69 884 LEU A C 1
ATOM 686 O O . LEU A 1 96 ? 30.323 109.729 -3.827 1.00 6.61 884 LEU A O 1
ATOM 691 N N . ASP A 1 97 ? 28.764 110.606 -5.163 1.00 6.68 885 ASP A N 1
ATOM 692 C CA . ASP A 1 97 ? 29.618 110.510 -6.336 1.00 6.33 885 ASP A CA 1
ATOM 693 C C . ASP A 1 97 ? 30.915 111.275 -6.127 1.00 6.53 885 ASP A C 1
ATOM 694 O O . ASP A 1 97 ? 31.990 110.777 -6.381 1.00 7.21 885 ASP A O 1
ATOM 699 N N . HIS A 1 98 ? 30.802 112.516 -5.679 1.00 6.85 886 HIS A N 1
ATOM 700 C CA . HIS A 1 98 ? 32.006 113.338 -5.514 1.00 6.91 886 HIS A CA 1
ATOM 701 C C . HIS A 1 98 ? 32.915 112.778 -4.415 1.00 6.97 886 HIS A C 1
ATOM 702 O O . HIS A 1 98 ? 34.139 112.798 -4.522 1.00 7.91 886 HIS A O 1
ATOM 709 N N . ALA A 1 99 ? 32.318 112.310 -3.323 1.00 6.92 887 ALA A N 1
ATOM 710 C CA . ALA A 1 99 ? 33.132 111.802 -2.221 1.00 7.35 887 ALA A CA 1
ATOM 711 C C . ALA A 1 99 ? 33.879 110.529 -2.608 1.00 7.09 887 ALA A C 1
ATOM 712 O O . ALA A 1 99 ? 35.035 110.344 -2.247 1.00 7.63 887 ALA A O 1
ATOM 714 N N . ILE A 1 100 ? 33.221 109.651 -3.349 1.00 6.65 888 ILE A N 1
ATOM 715 C CA . ILE A 1 100 ? 33.855 108.430 -3.824 1.00 7.36 888 ILE A CA 1
ATOM 716 C C . ILE A 1 100 ? 34.947 108.762 -4.863 1.00 8.09 888 ILE A C 1
ATOM 717 O O . ILE A 1 100 ? 36.048 108.215 -4.794 1.00 8.52 888 ILE A O 1
ATOM 722 N N . MET A 1 101 ? 34.662 109.679 -5.776 1.00 8.03 889 MET A N 1
ATOM 723 C CA . MET A 1 101 ? 35.672 110.037 -6.778 1.00 8.80 889 MET A CA 1
ATOM 724 C C . MET A 1 101 ? 36.909 110.645 -6.140 1.00 9.61 889 MET A C 1
ATOM 725 O O . MET A 1 101 ? 38.030 110.366 -6.560 1.00 11.04 889 MET A O 1
ATOM 730 N N . ASN A 1 102 ? 36.719 111.423 -5.083 1.00 9.64 890 ASN A N 1
ATOM 731 C CA . ASN A 1 102 ? 37.852 112.074 -4.421 1.00 10.44 890 ASN A CA 1
ATOM 732 C C . ASN A 1 102 ? 38.552 111.204 -3.389 1.00 10.90 890 ASN A C 1
ATOM 733 O O . ASN A 1 102 ? 39.542 111.621 -2.823 1.00 13.28 890 ASN A O 1
ATOM 742 N N . GLY A 1 103 ? 38.048 110.006 -3.131 1.00 10.79 891 GLY A N 1
ATOM 743 C CA . GLY A 1 103 ? 38.717 109.084 -2.219 1.00 11.46 891 GLY A CA 1
ATOM 744 C C . GLY A 1 103 ? 38.373 109.233 -0.751 1.00 12.13 891 GLY A C 1
ATOM 745 O O . GLY A 1 103 ? 38.943 108.558 0.082 1.00 14.34 891 GLY A O 1
ATOM 746 N N . GLU A 1 104 ? 37.424 110.110 -0.456 1.00 11.49 892 GLU A N 1
ATOM 747 C CA . GLU A 1 104 ? 36.950 110.404 0.889 1.00 12.32 892 GLU A CA 1
ATOM 748 C C . GLU A 1 104 ? 36.085 109.273 1.441 1.00 11.16 892 GLU A C 1
ATOM 749 O O . GLU A 1 104 ? 36.044 109.025 2.643 1.00 12.39 892 GLU A O 1
ATOM 755 N N . LEU A 1 105 ? 35.399 108.595 0.540 1.00 9.05 893 LEU A N 1
ATOM 756 C CA . LEU A 1 105 ? 34.432 107.563 0.864 1.00 8.00 893 LEU A CA 1
ATOM 757 C C . LEU A 1 105 ? 34.761 106.373 -0.018 1.00 7.69 893 LEU A C 1
ATOM 758 O O . LEU A 1 105 ? 34.852 106.527 -1.229 1.00 8.17 893 LEU A O 1
ATOM 763 N N . GLU A 1 106 ? 34.934 105.205 0.561 1.00 7.37 894 GLU A N 1
ATOM 764 C CA . GLU A 1 106 ? 35.150 104.000 -0.223 1.00 7.48 894 GLU A CA 1
ATOM 765 C C . GLU A 1 106 ? 33.863 103.673 -0.959 1.00 7.79 894 GLU A C 1
ATOM 766 O O . GLU A 1 106 ? 32.783 103.887 -0.431 1.00 8.17 894 GLU A O 1
ATOM 772 N N . PRO A 1 107 ? 33.938 103.150 -2.179 1.00 7.59 895 PRO A N 1
ATOM 773 C CA . PRO A 1 107 ? 32.729 102.839 -2.930 1.00 7.67 895 PRO A CA 1
ATOM 774 C C . PRO A 1 107 ? 31.831 101.871 -2.169 1.00 7.85 895 PRO A C 1
ATOM 775 O O . PRO A 1 107 ? 32.305 100.907 -1.568 1.00 8.89 895 PRO A O 1
ATOM 779 N N . LEU A 1 108 ? 30.539 102.136 -2.224 1.00 6.62 896 LEU A N 1
ATOM 780 C CA . LEU A 1 108 ? 29.551 101.310 -1.565 1.00 6.77 896 LEU A CA 1
ATOM 781 C C . LEU A 1 108 ? 28.238 101.437 -2.302 1.00 7.01 896 LEU A C 1
ATOM 782 O O . LEU A 1 108 ? 28.022 102.350 -3.098 1.00 7.45 896 LEU A O 1
ATOM 787 N N . ILE A 1 109 ? 27.342 100.497 -2.008 1.00 6.65 897 ILE A N 1
ATOM 788 C CA . ILE A 1 109 ? 25.975 100.518 -2.492 1.00 6.86 897 ILE A CA 1
ATOM 789 C C . ILE A 1 109 ? 25.116 101.253 -1.450 1.00 6.50 897 ILE A C 1
ATOM 790 O O . ILE A 1 109 ? 25.246 100.988 -0.253 1.00 6.76 897 ILE A O 1
ATOM 795 N N . VAL A 1 110 ? 24.263 102.151 -1.915 1.00 6.26 898 VAL A N 1
ATOM 796 C CA . VAL A 1 110 ? 23.353 102.872 -1.039 1.00 6.41 898 VAL A CA 1
ATOM 797 C C . VAL A 1 110 ? 21.938 102.614 -1.512 1.00 6.93 898 VAL A C 1
ATOM 798 O O . VAL A 1 110 ? 21.609 102.835 -2.675 1.00 7.79 898 VAL A O 1
ATOM 802 N N . VAL A 1 111 ? 21.093 102.126 -0.619 1.00 6.13 899 VAL A N 1
ATOM 803 C CA . VAL A 1 111 ? 19.726 101.783 -0.940 1.00 6.18 899 VAL A CA 1
ATOM 804 C C . VAL A 1 111 ? 18.749 102.706 -0.237 1.00 6.57 899 VAL A C 1
ATOM 805 O O . VAL A 1 111 ? 18.902 102.935 0.964 1.00 6.95 899 VAL A O 1
ATOM 809 N N . THR A 1 112 ? 17.774 103.237 -0.955 1.00 6.41 900 THR A N 1
ATOM 810 C CA . THR A 1 112 ? 16.751 104.088 -0.381 1.00 7.29 900 THR A CA 1
ATOM 811 C C . THR A 1 112 ? 15.393 103.397 -0.542 1.00 7.38 900 THR A C 1
ATOM 812 O O . THR A 1 112 ? 14.736 103.487 -1.601 1.00 7.66 900 THR A O 1
ATOM 816 N N . PRO A 1 113 ? 14.957 102.673 0.487 1.00 7.25 901 PRO A N 1
ATOM 817 C CA . PRO A 1 113 ? 13.655 102.008 0.479 1.00 7.49 901 PRO A CA 1
ATOM 818 C C . PRO A 1 113 ? 12.586 102.946 1.039 1.00 7.23 901 PRO A C 1
ATOM 819 O O . PRO A 1 113 ? 12.809 104.134 1.187 1.00 7.26 901 PRO A O 1
ATOM 823 N N . THR A 1 114 ? 11.398 102.411 1.331 1.00 7.57 902 THR A N 1
ATOM 824 C CA . THR A 1 114 ? 10.345 103.211 1.907 1.00 7.75 902 THR A CA 1
ATOM 825 C C . THR A 1 114 ? 9.604 102.441 2.975 1.00 7.75 902 THR A C 1
ATOM 826 O O . THR A 1 114 ? 9.454 101.238 2.865 1.00 8.13 902 THR A O 1
ATOM 830 N N . PHE A 1 115 ? 9.149 103.171 3.986 1.00 8.15 903 PHE A N 1
ATOM 831 C CA . PHE A 1 115 ? 8.237 102.621 4.988 1.00 8.71 903 PHE A CA 1
ATOM 832 C C . PHE A 1 115 ? 6.770 102.823 4.611 1.00 9.56 903 PHE A C 1
ATOM 833 O O . PHE A 1 115 ? 5.887 102.483 5.403 1.00 10.06 903 PHE A O 1
ATOM 841 N N . ASN A 1 116 ? 6.495 103.344 3.424 1.00 9.20 904 ASN A N 1
ATOM 842 C CA . ASN A 1 116 ? 5.123 103.458 2.941 1.00 10.22 904 ASN A CA 1
ATOM 843 C C . ASN A 1 116 ? 4.653 102.124 2.378 1.00 10.79 904 ASN A C 1
ATOM 844 O O . ASN A 1 116 ? 5.450 101.234 2.106 1.00 10.92 904 ASN A O 1
ATOM 849 N N . GLY A 1 117 ? 3.334 101.967 2.235 1.00 11.53 905 GLY A N 1
ATOM 850 C CA . GLY A 1 117 ? 2.785 100.825 1.526 1.00 12.50 905 GLY A CA 1
ATOM 851 C C . GLY A 1 117 ? 2.277 99.697 2.382 1.00 13.08 905 GLY A C 1
ATOM 852 O O . GLY A 1 117 ? 2.885 99.312 3.369 1.00 12.83 905 GLY A O 1
ATOM 853 N N . GLY A 1 118 ? 1.130 99.153 2.001 1.00 13.68 906 GLY A N 1
ATOM 854 C CA . GLY A 1 118 ? 0.556 98.027 2.707 1.00 14.59 906 GLY A CA 1
ATOM 855 C C . GLY A 1 118 ? 0.401 98.299 4.196 1.00 14.51 906 GLY A C 1
ATOM 856 O O . GLY A 1 118 ? -0.096 99.335 4.572 1.00 15.93 906 GLY A O 1
ATOM 857 N N . ASN A 1 119 ? 0.871 97.368 5.016 1.00 14.74 907 ASN A N 1
ATOM 858 C CA . ASN A 1 119 ? 0.830 97.499 6.473 1.00 15.41 907 ASN A CA 1
ATOM 859 C C . ASN A 1 119 ? 2.070 98.174 7.025 1.00 14.63 907 ASN A C 1
ATOM 860 O O . ASN A 1 119 ? 2.228 98.278 8.234 1.00 15.41 907 ASN A O 1
ATOM 865 N N . CYS A 1 120 ? 2.959 98.643 6.154 1.00 12.87 908 CYS A N 1
ATOM 866 C CA . CYS A 1 120 ? 4.246 99.145 6.616 1.00 11.33 908 CYS A CA 1
ATOM 867 C C . CYS A 1 120 ? 4.151 100.477 7.317 1.00 10.12 908 CYS A C 1
ATOM 868 O O . CYS A 1 120 ? 3.371 101.349 6.947 1.00 10.34 908 CYS A O 1
ATOM 871 N N . THR A 1 121 ? 4.974 100.623 8.356 1.00 9.19 909 THR A N 1
ATOM 872 C CA . THR A 1 121 ? 5.137 101.886 9.065 1.00 9.14 909 THR A CA 1
ATOM 873 C C . THR A 1 121 ? 6.617 102.121 9.361 1.00 8.09 909 THR A C 1
ATOM 874 O O . THR A 1 121 ? 7.435 101.218 9.249 1.00 8.31 909 THR A O 1
ATOM 878 N N . ALA A 1 122 ? 6.948 103.333 9.769 1.00 8.37 910 ALA A N 1
ATOM 879 C CA . ALA A 1 122 ? 8.320 103.627 10.154 1.00 8.93 910 ALA A CA 1
ATOM 880 C C . ALA A 1 122 ? 8.780 102.681 11.272 1.00 9.83 910 ALA A C 1
ATOM 881 O O . ALA A 1 122 ? 9.925 102.252 11.288 1.00 10.84 910 ALA A O 1
ATOM 883 N N . GLN A 1 123 ? 7.870 102.334 12.181 1.00 10.40 911 GLN A N 1
ATOM 884 C CA . GLN A 1 123 ? 8.149 101.463 13.323 1.00 11.09 911 GLN A CA 1
ATOM 885 C C . GLN A 1 123 ? 8.380 100.022 12.929 1.00 10.74 911 GLN A C 1
ATOM 886 O O . GLN A 1 123 ? 9.303 99.394 13.411 1.00 14.07 911 GLN A O 1
ATOM 896 N N . ASN A 1 124 ? 7.551 99.493 12.045 1.00 8.77 912 ASN A N 1
ATOM 897 C CA . ASN A 1 124 ? 7.595 98.069 11.733 1.00 8.69 912 ASN A CA 1
ATOM 898 C C . ASN A 1 124 ? 8.388 97.691 10.474 1.00 8.57 912 ASN A C 1
ATOM 899 O O . ASN A 1 124 ? 8.503 96.523 10.167 1.00 9.13 912 ASN A O 1
ATOM 904 N N . PHE A 1 125 ? 8.974 98.674 9.805 1.00 8.33 913 PHE A N 1
ATOM 905 C CA . PHE A 1 125 ? 9.661 98.403 8.541 1.00 8.24 913 PHE A CA 1
ATOM 906 C C . PHE A 1 125 ? 10.741 97.340 8.685 1.00 7.52 913 PHE A C 1
ATOM 907 O O . PHE A 1 125 ? 10.997 96.590 7.742 1.00 7.90 913 PHE A O 1
ATOM 915 N N . TYR A 1 126 ? 11.391 97.249 9.845 1.00 7.41 914 TYR A N 1
ATOM 916 C CA . TYR A 1 126 ? 12.469 96.288 10.027 1.00 7.77 914 TYR A CA 1
ATOM 917 C C . TYR A 1 126 ? 12.061 94.867 9.654 1.00 8.39 914 TYR A C 1
ATOM 918 O O . TYR A 1 126 ? 12.894 94.093 9.232 1.00 7.93 914 TYR A O 1
ATOM 927 N N . GLN A 1 127 ? 10.792 94.524 9.802 1.00 9.49 915 GLN A N 1
ATOM 928 C CA A GLN A 1 127 ? 10.407 93.151 9.451 0.50 12.03 915 GLN A CA 1
ATOM 929 C CA B GLN A 1 127 ? 10.492 93.152 9.450 0.50 12.26 915 GLN A CA 1
ATOM 930 C C . GLN A 1 127 ? 10.489 92.907 7.956 1.00 10.38 915 GLN A C 1
ATOM 931 O O A GLN A 1 127 ? 11.052 91.893 7.539 0.50 13.06 915 GLN A O 1
ATOM 932 O O B GLN A 1 127 ? 11.037 91.911 7.481 0.50 13.08 915 GLN A O 1
ATOM 943 N N . GLU A 1 128 ? 9.970 93.819 7.169 1.00 9.98 916 GLU A N 1
ATOM 944 C CA . GLU A 1 128 ? 10.100 93.738 5.723 1.00 9.36 916 GLU A CA 1
ATOM 945 C C . GLU A 1 128 ? 11.571 93.848 5.311 1.00 9.09 916 GLU A C 1
ATOM 946 O O . GLU A 1 128 ? 12.010 93.210 4.343 1.00 9.28 916 GLU A O 1
ATOM 952 N N . PHE A 1 129 ? 12.327 94.696 6.002 1.00 8.68 917 PHE A N 1
ATOM 953 C CA . PHE A 1 129 ? 13.755 94.836 5.729 1.00 7.83 917 PHE A CA 1
ATOM 954 C C . PHE A 1 129 ? 14.456 93.493 5.805 1.00 8.25 917 PHE A C 1
ATOM 955 O O . PHE A 1 129 ? 15.173 93.098 4.897 1.00 8.56 917 PHE A O 1
ATOM 963 N N . ARG A 1 130 ? 14.223 92.771 6.893 1.00 8.87 918 ARG A N 1
ATOM 964 C CA . ARG A 1 130 ? 14.842 91.471 7.119 1.00 9.94 918 ARG A CA 1
ATOM 965 C C . ARG A 1 130 ? 14.425 90.421 6.103 1.00 10.36 918 ARG A C 1
ATOM 966 O O . ARG A 1 130 ? 15.261 89.695 5.579 1.00 11.24 918 ARG A O 1
ATOM 974 N N . GLN A 1 131 ? 13.125 90.320 5.873 1.00 10.97 919 GLN A N 1
ATOM 975 C CA . GLN A 1 131 ? 12.587 89.203 5.079 1.00 11.30 919 GLN A CA 1
ATOM 976 C C . GLN A 1 131 ? 12.590 89.443 3.588 1.00 11.36 919 GLN A C 1
ATOM 977 O O . GLN A 1 131 ? 12.699 88.481 2.815 1.00 12.10 919 GLN A O 1
ATOM 983 N N . ASN A 1 132 ? 12.424 90.689 3.168 1.00 10.20 920 ASN A N 1
ATOM 984 C CA . ASN A 1 132 ? 12.234 90.973 1.745 1.00 10.90 920 ASN A CA 1
ATOM 985 C C . ASN A 1 132 ? 13.290 91.885 1.131 1.00 10.82 920 ASN A C 1
ATOM 986 O O . ASN A 1 132 ? 13.802 91.596 0.055 1.00 11.56 920 ASN A O 1
ATOM 991 N N . VAL A 1 133 ? 13.604 92.997 1.789 1.00 9.63 921 VAL A N 1
ATOM 992 C CA . VAL A 1 133 ? 14.501 93.981 1.204 1.00 9.02 921 VAL A CA 1
ATOM 993 C C . VAL A 1 133 ? 15.935 93.453 1.082 1.00 8.85 921 VAL A C 1
ATOM 994 O O . VAL A 1 133 ? 16.532 93.493 -0.016 1.00 9.24 921 VAL A O 1
ATOM 998 N N . ILE A 1 134 ? 16.507 92.936 2.156 1.00 8.59 922 ILE A N 1
ATOM 999 C CA . ILE A 1 134 ? 17.876 92.449 2.081 1.00 9.30 922 ILE A CA 1
ATOM 1000 C C . ILE A 1 134 ? 17.978 91.321 1.037 1.00 9.42 922 ILE A C 1
ATOM 1001 O O . ILE A 1 134 ? 18.857 91.369 0.176 1.00 10.23 922 ILE A O 1
ATOM 1006 N N . PRO A 1 135 ? 17.142 90.283 1.102 1.00 10.63 923 PRO A N 1
ATOM 1007 C CA . PRO A 1 135 ? 17.266 89.224 0.098 1.00 11.15 923 PRO A CA 1
ATOM 1008 C C . PRO A 1 135 ? 17.064 89.719 -1.322 1.00 11.58 923 PRO A C 1
ATOM 1009 O O . PRO A 1 135 ? 17.786 89.256 -2.225 1.00 12.25 923 PRO A O 1
ATOM 1013 N N . PHE A 1 136 ? 16.153 90.645 -1.555 1.00 11.47 924 PHE A N 1
ATOM 1014 C CA . PHE A 1 136 ? 15.943 91.129 -2.906 1.00 11.76 924 PHE A CA 1
ATOM 1015 C C . PHE A 1 136 ? 17.165 91.889 -3.427 1.00 11.31 924 PHE A C 1
ATOM 1016 O O . PHE A 1 136 ? 17.705 91.604 -4.493 1.00 11.88 924 PHE A O 1
ATOM 1024 N N . VAL A 1 137 ? 17.637 92.858 -2.658 1.00 10.22 925 VAL A N 1
ATOM 1025 C CA . VAL A 1 137 ? 18.747 93.671 -3.104 1.00 9.67 925 VAL A CA 1
ATOM 1026 C C . VAL A 1 137 ? 20.040 92.893 -3.166 1.00 8.99 925 VAL A C 1
ATOM 1027 O O . VAL A 1 137 ? 20.780 92.976 -4.156 1.00 8.88 925 VAL A O 1
ATOM 1031 N N . GLU A 1 138 ? 20.330 92.120 -2.138 1.00 8.62 926 GLU A N 1
ATOM 1032 C CA . GLU A 1 138 ? 21.635 91.504 -2.010 1.00 8.55 926 GLU A CA 1
ATOM 1033 C C . GLU A 1 138 ? 21.776 90.193 -2.784 1.00 8.72 926 GLU A C 1
ATOM 1034 O O . GLU A 1 138 ? 22.870 89.669 -2.892 1.00 9.27 926 GLU A O 1
ATOM 1040 N N . SER A 1 139 ? 20.675 89.706 -3.329 1.00 9.62 927 SER A N 1
ATOM 1041 C CA . SER A 1 139 ? 20.757 88.589 -4.277 1.00 10.00 927 SER A CA 1
ATOM 1042 C C . SER A 1 139 ? 21.060 89.142 -5.676 1.00 10.41 927 SER A C 1
ATOM 1043 O O . SER A 1 139 ? 21.652 88.434 -6.487 1.00 11.60 927 SER A O 1
ATOM 1047 N N . LYS A 1 140 ? 20.717 90.405 -5.944 1.00 9.61 928 LYS A N 1
ATOM 1048 C CA . LYS A 1 140 ? 20.905 91.040 -7.257 1.00 9.19 928 LYS A CA 1
ATOM 1049 C C . LYS A 1 140 ? 22.259 91.729 -7.374 1.00 9.06 928 LYS A C 1
ATOM 1050 O O . LYS A 1 140 ? 22.896 91.697 -8.444 1.00 10.17 928 LYS A O 1
ATOM 1056 N N . TYR A 1 141 ? 22.725 92.334 -6.281 1.00 8.57 929 TYR A N 1
ATOM 1057 C CA . TYR A 1 141 ? 23.935 93.119 -6.280 1.00 8.58 929 TYR A CA 1
ATOM 1058 C C . TYR A 1 141 ? 24.977 92.526 -5.355 1.00 8.14 929 TYR A C 1
ATOM 1059 O O . TYR A 1 141 ? 24.660 91.749 -4.461 1.00 9.68 929 TYR A O 1
ATOM 1068 N N . SER A 1 142 ? 26.232 92.907 -5.573 1.00 8.30 930 SER A N 1
ATOM 1069 C CA . SER A 1 142 ? 27.340 92.267 -4.889 1.00 8.57 930 SER A CA 1
ATOM 1070 C C . SER A 1 142 ? 27.783 92.952 -3.613 1.00 8.50 930 SER A C 1
ATOM 1071 O O . SER A 1 142 ? 28.556 93.919 -3.613 1.00 9.06 930 SER A O 1
ATOM 1075 N N . THR A 1 143 ? 27.314 92.397 -2.512 1.00 8.50 931 THR A N 1
ATOM 1076 C CA . THR A 1 143 ? 27.711 92.828 -1.184 1.00 8.85 931 THR A CA 1
ATOM 1077 C C . THR A 1 143 ? 28.625 91.766 -0.609 1.00 9.27 931 THR A C 1
ATOM 1078 O O . THR A 1 143 ? 29.148 90.910 -1.324 1.00 10.91 931 THR A O 1
ATOM 1082 N N . TYR A 1 144 ? 28.861 91.806 0.690 1.00 8.73 932 TYR A N 1
ATOM 1083 C CA . TYR A 1 144 ? 29.667 90.771 1.329 1.00 9.33 932 TYR A CA 1
ATOM 1084 C C . TYR A 1 144 ? 28.831 89.516 1.632 1.00 9.53 932 TYR A C 1
ATOM 1085 O O . TYR A 1 144 ? 29.377 88.504 2.076 1.00 10.65 932 TYR A O 1
ATOM 1094 N N . ALA A 1 145 ? 27.531 89.574 1.388 1.00 9.60 933 ALA A N 1
ATOM 1095 C CA . ALA A 1 145 ? 26.683 88.395 1.579 1.00 10.67 933 ALA A CA 1
ATOM 1096 C C . ALA A 1 145 ? 26.951 87.388 0.458 1.00 11.75 933 ALA A C 1
ATOM 1097 O O . ALA A 1 145 ? 26.622 87.641 -0.706 1.00 12.11 933 ALA A O 1
ATOM 1099 N N . GLU A 1 146 ? 27.506 86.248 0.824 1.00 13.51 934 GLU A N 1
ATOM 1100 C CA . GLU A 1 146 ? 27.765 85.170 -0.132 1.00 15.10 934 GLU A CA 1
ATOM 1101 C C . GLU A 1 146 ? 26.447 84.548 -0.589 1.00 14.72 934 GLU A C 1
ATOM 1102 O O . GLU A 1 146 ? 26.310 84.090 -1.736 1.00 14.88 934 GLU A O 1
ATOM 1108 N N . SER A 1 147 ? 25.477 84.519 0.307 1.00 14.16 935 SER A N 1
ATOM 1109 C CA . SER A 1 147 ? 24.119 84.126 -0.021 1.00 14.51 935 SER A CA 1
ATOM 1110 C C . SER A 1 147 ? 23.203 84.975 0.834 1.00 14.38 935 SER A C 1
ATOM 1111 O O . SER A 1 147 ? 23.672 85.658 1.768 1.00 13.75 935 SER A O 1
ATOM 1114 N N . THR A 1 148 ? 21.917 84.942 0.540 1.00 14.42 936 THR A N 1
ATOM 1115 C CA . THR A 1 148 ? 20.949 85.745 1.275 1.00 15.01 936 THR A CA 1
ATOM 1116 C C . THR A 1 148 ? 20.021 84.924 2.170 1.00 15.05 936 THR A C 1
ATOM 1117 O O . THR A 1 148 ? 18.918 85.341 2.485 1.00 15.33 936 THR A O 1
ATOM 1121 N N . THR A 1 149 ? 20.497 83.756 2.580 1.00 14.73 937 THR A N 1
ATOM 1122 C CA . THR A 1 149 ? 19.828 83.034 3.652 1.00 14.71 937 THR A CA 1
ATOM 1123 C C . THR A 1 149 ? 20.099 83.845 4.918 1.00 15.04 937 THR A C 1
ATOM 1124 O O . THR A 1 149 ? 20.999 84.691 4.936 1.00 14.08 937 THR A O 1
ATOM 1128 N N . PRO A 1 150 ? 19.340 83.626 5.984 1.00 14.49 938 PRO A N 1
ATOM 1129 C CA . PRO A 1 150 ? 19.637 84.289 7.256 1.00 14.39 938 PRO A CA 1
ATOM 1130 C C . PRO A 1 150 ? 21.093 84.138 7.671 1.00 14.61 938 PRO A C 1
ATOM 1131 O O . PRO A 1 150 ? 21.736 85.072 8.173 1.00 14.56 938 PRO A O 1
ATOM 1135 N N . GLN A 1 151 ? 21.643 82.952 7.458 1.00 14.46 939 GLN A N 1
ATOM 1136 C CA . GLN A 1 151 ? 23.023 82.690 7.791 1.00 14.58 939 GLN A CA 1
ATOM 1137 C C . GLN A 1 151 ? 23.987 83.556 6.957 1.00 13.48 939 GLN A C 1
ATOM 1138 O O . GLN A 1 151 ? 24.968 84.095 7.483 1.00 13.39 939 GLN A O 1
ATOM 1148 N N . GLY A 1 152 ? 23.719 83.675 5.657 1.00 12.81 940 GLY A N 1
ATOM 1149 C CA . GLY A 1 152 ? 24.561 84.462 4.776 1.00 11.99 940 GLY A CA 1
ATOM 1150 C C . GLY A 1 152 ? 24.499 85.952 5.094 1.00 11.20 940 GLY A C 1
ATOM 1151 O O . GLY A 1 152 ? 25.506 86.642 4.996 1.00 10.96 940 GLY A O 1
ATOM 1152 N N . ILE A 1 153 ? 23.313 86.419 5.460 1.00 10.65 941 ILE A N 1
ATOM 1153 C CA . ILE A 1 153 ? 23.124 87.815 5.854 1.00 10.49 941 ILE A CA 1
ATOM 1154 C C . ILE A 1 153 ? 23.854 88.080 7.178 1.00 10.36 941 ILE A C 1
ATOM 1155 O O . ILE A 1 153 ? 24.634 89.020 7.289 1.00 10.07 941 ILE A O 1
ATOM 1160 N N . ALA A 1 154 ? 23.650 87.217 8.168 1.00 11.06 942 ALA A N 1
ATOM 1161 C CA . ALA A 1 154 ? 24.300 87.396 9.458 1.00 11.13 942 ALA A CA 1
ATOM 1162 C C . ALA A 1 154 ? 25.813 87.362 9.341 1.00 11.50 942 ALA A C 1
ATOM 1163 O O . ALA A 1 154 ? 26.520 88.096 10.018 1.00 11.96 942 ALA A O 1
ATOM 1165 N N . ALA A 1 155 ? 26.321 86.494 8.470 1.00 11.52 943 ALA A N 1
ATOM 1166 C CA . ALA A 1 155 ? 27.751 86.354 8.308 1.00 11.87 943 ALA A CA 1
ATOM 1167 C C . ALA A 1 155 ? 28.411 87.571 7.671 1.00 11.70 943 ALA A C 1
ATOM 1168 O O . ALA A 1 155 ? 29.629 87.687 7.681 1.00 13.92 943 ALA A O 1
ATOM 1170 N N . SER A 1 156 ? 27.607 88.463 7.086 1.00 10.72 944 SER A N 1
ATOM 1171 C CA . SER A 1 156 ? 28.143 89.645 6.428 1.00 9.52 944 SER A CA 1
ATOM 1172 C C . SER A 1 156 ? 27.732 90.959 7.115 1.00 9.11 944 SER A C 1
ATOM 1173 O O . SER A 1 156 ? 27.899 92.041 6.556 1.00 8.64 944 SER A O 1
ATOM 1176 N N . ARG A 1 157 ? 27.222 90.847 8.342 1.00 8.56 945 ARG A N 1
ATOM 1177 C CA . ARG A 1 157 ? 26.716 91.989 9.112 1.00 8.10 945 ARG A CA 1
ATOM 1178 C C . ARG A 1 157 ? 27.704 93.129 9.315 1.00 7.72 945 ARG A C 1
ATOM 1179 O O . ARG A 1 157 ? 27.286 94.277 9.400 1.00 7.59 945 ARG A O 1
ATOM 1187 N N . MET A 1 158 ? 28.997 92.846 9.382 1.00 7.54 946 MET A N 1
ATOM 1188 C CA . MET A 1 158 ? 29.979 93.908 9.586 1.00 7.93 946 MET A CA 1
ATOM 1189 C C . MET A 1 158 ? 30.084 94.862 8.397 1.00 7.67 946 MET A C 1
ATOM 1190 O O . MET A 1 158 ? 30.690 95.925 8.514 1.00 9.09 946 MET A O 1
ATOM 1195 N N . HIS A 1 159 ? 29.474 94.491 7.284 1.00 7.65 947 HIS A N 1
ATOM 1196 C CA . HIS A 1 159 ? 29.574 95.289 6.063 1.00 8.09 947 HIS A CA 1
ATOM 1197 C C . HIS A 1 159 ? 28.215 95.809 5.636 1.00 7.87 947 HIS A C 1
ATOM 1198 O O . HIS A 1 159 ? 27.993 96.144 4.468 1.00 8.14 947 HIS A O 1
ATOM 1205 N N . ARG A 1 160 ? 27.301 95.907 6.598 1.00 6.94 948 ARG A N 1
ATOM 1206 C CA . ARG A 1 160 ? 25.925 96.350 6.361 1.00 6.67 948 ARG A CA 1
ATOM 1207 C C . ARG A 1 160 ? 25.573 97.432 7.377 1.00 6.45 948 ARG A C 1
ATOM 1208 O O . ARG A 1 160 ? 25.843 97.282 8.590 1.00 6.48 948 ARG A O 1
ATOM 1216 N N . GLY A 1 161 ? 24.959 98.510 6.892 1.00 6.10 949 GLY A N 1
ATOM 1217 C CA . GLY A 1 161 ? 24.560 99.621 7.743 1.00 5.87 949 GLY A CA 1
ATOM 1218 C C . GLY A 1 161 ? 23.156 100.086 7.449 1.00 5.70 949 GLY A C 1
ATOM 1219 O O . GLY A 1 161 ? 22.596 99.825 6.372 1.00 6.19 949 GLY A O 1
ATOM 1220 N N . PHE A 1 162 ? 22.571 100.787 8.407 1.00 5.74 950 PHE A N 1
ATOM 1221 C CA . PHE A 1 162 ? 21.231 101.332 8.271 1.00 5.94 950 PHE A CA 1
ATOM 1222 C C . PHE A 1 162 ? 21.207 102.714 8.886 1.00 5.57 950 PHE A C 1
ATOM 1223 O O . PHE A 1 162 ? 21.737 102.921 9.978 1.00 6.50 950 PHE A O 1
ATOM 1231 N N . GLY A 1 163 ? 20.592 103.664 8.209 1.00 5.08 951 GLY A N 1
ATOM 1232 C CA . GLY A 1 163 ? 20.397 105.001 8.738 1.00 5.18 951 GLY A CA 1
ATOM 1233 C C . GLY A 1 163 ? 19.127 105.601 8.213 1.00 5.19 951 GLY A C 1
ATOM 1234 O O . GLY A 1 163 ? 18.426 104.993 7.396 1.00 5.49 951 GLY A O 1
ATOM 1235 N N . GLY A 1 164 ? 18.791 106.795 8.664 1.00 5.27 952 GLY A N 1
ATOM 1236 C CA . GLY A 1 164 ? 17.553 107.406 8.224 1.00 5.66 952 GLY A CA 1
ATOM 1237 C C . GLY A 1 164 ? 17.290 108.697 8.952 1.00 6.24 952 GLY A C 1
ATOM 1238 O O . GLY A 1 164 ? 17.860 108.900 10.018 1.00 6.63 952 GLY A O 1
ATOM 1239 N N . PHE A 1 165 ? 16.413 109.528 8.385 1.00 6.49 953 PHE A N 1
ATOM 1240 C CA . PHE A 1 165 ? 16.110 110.867 8.877 1.00 6.78 953 PHE A CA 1
ATOM 1241 C C . PHE A 1 165 ? 14.707 110.973 9.451 1.00 7.18 953 PHE A C 1
ATOM 1242 O O . PHE A 1 165 ? 13.748 110.584 8.799 1.00 7.42 953 PHE A O 1
ATOM 1250 N N . ALA A 1 166 ? 14.628 111.505 10.675 1.00 7.26 954 ALA A N 1
ATOM 1251 C CA . ALA A 1 166 ? 13.362 111.894 11.294 1.00 7.53 954 ALA A CA 1
ATOM 1252 C C . ALA A 1 166 ? 12.540 110.635 11.557 1.00 7.33 954 ALA A C 1
ATOM 1253 O O . ALA A 1 166 ? 13.007 109.777 12.309 1.00 7.52 954 ALA A O 1
ATOM 1255 N N . MET A 1 167 ? 11.360 110.449 10.969 1.00 7.68 955 MET A N 1
ATOM 1256 C CA . MET A 1 167 ? 10.699 109.153 11.121 1.00 8.11 955 MET A CA 1
ATOM 1257 C C . MET A 1 167 ? 11.6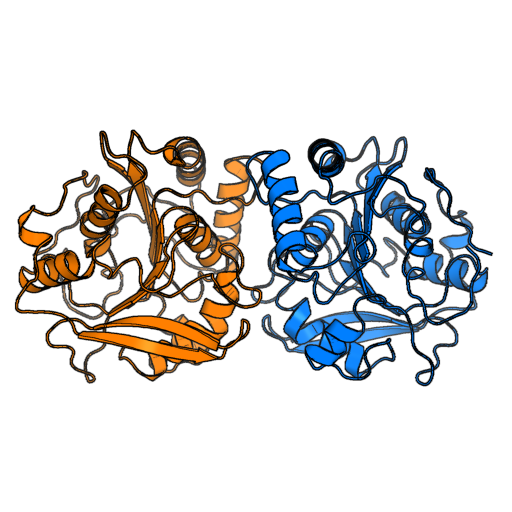11 108.014 10.629 1.00 7.63 955 MET A C 1
ATOM 1258 O O . MET A 1 167 ? 11.489 106.895 11.122 1.00 8.06 955 MET A O 1
ATOM 1263 N N . GLY A 1 168 ? 12.496 108.292 9.670 1.00 7.41 956 GLY A N 1
ATOM 1264 C CA . GLY A 1 168 ? 13.473 107.306 9.231 1.00 6.86 956 GLY A CA 1
ATOM 1265 C C . GLY A 1 168 ? 14.573 107.046 10.255 1.00 6.84 956 GLY A C 1
ATOM 1266 O O . GLY A 1 168 ? 15.219 105.993 10.236 1.00 6.63 956 GLY A O 1
ATOM 1267 N N . GLY A 1 169 ? 14.813 108.019 11.118 1.00 6.90 957 GLY A N 1
ATOM 1268 C CA . GLY A 1 169 ? 15.673 107.841 12.273 1.00 6.39 957 GLY A CA 1
ATOM 1269 C C . GLY A 1 169 ? 15.012 106.902 13.274 1.00 6.51 957 GLY A C 1
ATOM 1270 O O . GLY A 1 169 ? 15.651 106.002 13.790 1.00 6.78 957 GLY A O 1
ATOM 1271 N N . LEU A 1 170 ? 13.709 107.078 13.492 1.00 6.77 958 LEU A N 1
ATOM 1272 C CA . LEU A 1 170 ? 12.959 106.131 14.300 1.00 7.50 958 LEU A CA 1
ATOM 1273 C C . LEU A 1 170 ? 13.086 104.732 13.683 1.00 7.03 958 LEU A C 1
ATOM 1274 O O . LEU A 1 170 ? 13.331 103.751 14.372 1.00 7.00 958 LEU A O 1
ATOM 1279 N N . THR A 1 171 ? 12.924 104.626 12.362 1.00 6.67 959 THR A N 1
ATOM 1280 C CA . THR A 1 171 ? 13.077 103.329 11.704 1.00 6.30 959 THR A CA 1
ATOM 1281 C C . THR A 1 171 ? 14.418 102.724 12.050 1.00 6.31 959 THR A C 1
ATOM 1282 O O . THR A 1 171 ? 14.511 101.534 12.344 1.00 6.15 959 THR A O 1
ATOM 1286 N N . THR A 1 172 ? 15.463 103.544 12.003 1.00 6.05 960 THR A N 1
ATOM 1287 C CA . THR A 1 172 ? 16.831 103.090 12.276 1.00 5.95 960 THR A CA 1
ATOM 1288 C C . THR A 1 172 ? 16.963 102.494 13.672 1.00 5.60 960 THR A C 1
ATOM 1289 O O . THR A 1 172 ? 17.579 101.459 13.853 1.00 6.41 960 THR A O 1
ATOM 1293 N N . TRP A 1 173 ? 16.374 103.145 14.672 1.00 6.14 961 TRP A N 1
ATOM 1294 C CA . TRP A 1 173 ? 16.455 102.635 16.042 1.00 6.81 961 TRP A CA 1
ATOM 1295 C C . TRP A 1 173 ? 15.730 101.293 16.162 1.00 6.54 961 TRP A C 1
ATOM 1296 O O . TRP A 1 173 ? 16.225 100.387 16.825 1.00 7.00 961 TRP A O 1
ATOM 1307 N N . TYR A 1 174 ? 14.576 101.153 15.501 1.00 6.21 962 TYR A N 1
ATOM 1308 C CA . TYR A 1 174 ? 13.860 99.893 15.514 1.00 6.61 962 TYR A CA 1
ATOM 1309 C C . TYR A 1 174 ? 14.627 98.804 14.760 1.00 6.97 962 TYR A C 1
ATOM 1310 O O . TYR A 1 174 ? 14.608 97.640 15.150 1.00 7.11 962 TYR A O 1
ATOM 1319 N N . VAL A 1 175 ? 15.300 99.176 13.666 1.00 7.10 963 VAL A N 1
ATOM 1320 C CA . VAL A 1 175 ? 16.183 98.255 12.965 1.00 7.43 963 VAL A CA 1
ATOM 1321 C C . VAL A 1 175 ? 17.310 97.807 13.897 1.00 7.39 963 VAL A C 1
ATOM 1322 O O . VAL A 1 175 ? 17.614 96.613 13.986 1.00 8.18 963 VAL A O 1
ATOM 1326 N N . MET A 1 176 ? 17.919 98.736 14.612 1.00 7.07 964 MET A N 1
ATOM 1327 C CA . MET A 1 176 ? 18.998 98.357 15.519 1.00 7.15 964 MET A CA 1
ATOM 1328 C C . MET A 1 176 ? 18.541 97.343 16.566 1.00 7.41 964 MET A C 1
ATOM 1329 O O . MET A 1 176 ? 19.161 96.306 16.745 1.00 8.06 964 MET A O 1
ATOM 1334 N N . VAL A 1 177 ? 17.442 97.626 17.226 1.00 7.82 965 VAL A N 1
ATOM 1335 C CA A VAL A 1 177 ? 17.054 96.743 18.328 0.50 9.93 965 VAL A CA 1
ATOM 1336 C CA B VAL A 1 177 ? 17.091 96.736 18.317 0.50 10.03 965 VAL A CA 1
ATOM 1337 C C . VAL A 1 177 ? 16.563 95.398 17.824 1.00 8.02 965 VAL A C 1
ATOM 1338 O O A VAL A 1 177 ? 16.744 94.387 18.497 0.50 11.04 965 VAL A O 1
ATOM 1339 O O B VAL A 1 177 ? 16.723 94.363 18.465 0.50 11.06 965 VAL A O 1
ATOM 1346 N N . ASN A 1 178 ? 16.064 95.323 16.605 1.00 7.71 966 ASN A N 1
ATOM 1347 C CA . ASN A 1 178 ? 15.557 94.064 16.092 1.00 7.64 966 ASN A CA 1
ATOM 1348 C C . ASN A 1 178 ? 16.451 93.368 15.078 1.00 8.24 966 ASN A C 1
ATOM 1349 O O . ASN A 1 178 ? 16.123 92.247 14.660 1.00 8.86 966 ASN A O 1
ATOM 1354 N N . CYS A 1 179 ? 17.553 93.996 14.683 1.00 8.07 967 CYS A N 1
ATOM 1355 C CA . CYS A 1 179 ? 18.378 93.464 13.588 1.00 8.04 967 CYS A CA 1
ATOM 1356 C C . CYS A 1 179 ? 19.869 93.542 13.845 1.00 7.49 967 CYS A C 1
ATOM 1357 O O . CYS A 1 179 ? 20.648 93.631 12.903 1.00 7.42 967 CYS A O 1
ATOM 1360 N N . LEU A 1 180 ? 20.309 93.506 15.095 1.00 8.06 968 LEU A N 1
ATOM 1361 C CA . LEU A 1 180 ? 21.738 93.500 15.367 1.00 8.79 968 LEU A CA 1
ATOM 1362 C C . LEU A 1 180 ? 22.430 92.299 14.717 1.00 8.58 968 LEU A C 1
ATOM 1363 O O . LEU A 1 180 ? 23.611 92.372 14.361 1.00 9.02 968 LEU A O 1
ATOM 1368 N N . ASP A 1 181 ? 21.706 91.197 14.560 1.00 8.77 969 ASP A N 1
ATOM 1369 C CA . ASP A 1 181 ? 22.249 90.026 13.898 1.00 9.05 969 ASP A CA 1
ATOM 1370 C C . ASP A 1 181 ? 22.612 90.263 12.443 1.00 8.67 969 ASP A C 1
ATOM 1371 O O . ASP A 1 181 ? 23.480 89.589 11.908 1.00 9.88 969 ASP A O 1
ATOM 1376 N N . TYR A 1 182 ? 21.964 91.227 11.817 1.00 7.90 970 TYR A N 1
ATOM 1377 C CA . TYR A 1 182 ? 22.147 91.503 10.390 1.00 7.90 970 TYR A CA 1
ATOM 1378 C C . TYR A 1 182 ? 22.895 92.809 10.085 1.00 7.90 970 TYR A C 1
ATOM 1379 O O . TYR A 1 182 ? 23.363 92.989 8.955 1.00 8.05 970 TYR A O 1
ATOM 1388 N N . VAL A 1 183 ? 22.988 93.726 11.040 1.00 7.30 971 VAL A N 1
ATOM 1389 C CA . VAL A 1 183 ? 23.491 95.071 10.760 1.00 7.26 971 VAL A CA 1
ATOM 1390 C C . VAL A 1 183 ? 24.436 95.495 11.868 1.00 6.80 971 VAL A C 1
ATOM 1391 O O . VAL A 1 183 ? 24.081 95.369 13.042 1.00 7.25 971 VAL A O 1
ATOM 1395 N N . ALA A 1 184 ? 25.600 96.020 11.518 1.00 6.87 972 ALA A N 1
ATOM 1396 C CA . ALA A 1 184 ? 26.583 96.461 12.500 1.00 6.43 972 ALA A CA 1
ATOM 1397 C C . ALA A 1 184 ? 26.688 97.976 12.646 1.00 7.00 972 ALA A C 1
ATOM 1398 O O . ALA A 1 184 ? 27.135 98.433 13.693 1.00 7.76 972 ALA A O 1
ATOM 1400 N N . TYR A 1 185 ? 26.328 98.749 1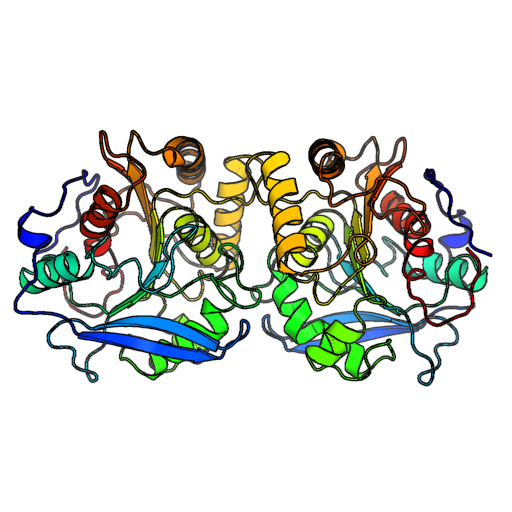1.626 1.00 6.35 973 TYR A N 1
ATOM 1401 C CA . TYR A 1 185 ? 26.512 100.193 11.663 1.00 6.21 973 TYR A CA 1
ATOM 1402 C C . TYR A 1 185 ? 25.184 100.911 11.550 1.00 6.53 973 TYR A C 1
ATOM 1403 O O . TYR A 1 185 ? 24.366 100.585 10.681 1.00 6.56 973 TYR A O 1
ATOM 1412 N N . PHE A 1 186 ? 24.966 101.895 12.420 1.00 5.89 974 PHE A N 1
ATOM 1413 C CA . PHE A 1 186 ? 23.700 102.604 12.515 1.00 5.66 974 PHE A CA 1
ATOM 1414 C C . PHE A 1 186 ? 23.889 104.097 12.474 1.00 6.05 974 PHE A C 1
ATOM 1415 O O . PHE A 1 186 ? 24.733 104.634 13.196 1.00 6.33 974 PHE A O 1
ATOM 1423 N N . MET A 1 187 ? 23.096 104.773 11.654 1.00 5.47 975 MET A N 1
ATOM 1424 C CA . MET A 1 187 ? 23.166 106.218 11.492 1.00 5.85 975 MET A CA 1
ATOM 1425 C C . MET A 1 187 ? 21.794 106.879 11.655 1.00 5.71 975 MET A C 1
ATOM 1426 O O . MET A 1 187 ? 21.178 107.321 10.687 1.00 5.83 975 MET A O 1
ATOM 1431 N N . PRO A 1 188 ? 21.306 106.975 12.902 1.00 5.75 976 PRO A N 1
ATOM 1432 C CA . PRO A 1 188 ? 20.050 107.679 13.151 1.00 6.10 976 PRO A CA 1
ATOM 1433 C C . PRO A 1 188 ? 20.270 109.190 13.061 1.00 6.51 976 PRO A C 1
ATOM 1434 O O . PRO A 1 188 ? 21.135 109.738 13.744 1.00 7.24 976 PRO A O 1
ATOM 1438 N N . LEU A 1 189 ? 19.499 109.833 12.197 1.00 6.50 977 LEU A N 1
ATOM 1439 C CA . LEU A 1 189 ? 19.618 111.251 11.924 1.00 7.15 977 LEU A CA 1
ATOM 1440 C C . LEU A 1 189 ? 18.356 111.980 12.345 1.00 7.20 977 LEU A C 1
ATOM 1441 O O . LEU A 1 189 ? 17.286 111.727 11.812 1.00 7.22 977 LEU A O 1
ATOM 1446 N N . SER A 1 190 ? 18.473 112.881 13.324 1.00 6.82 978 SER A N 1
ATOM 1447 C CA . SER A 1 190 ? 17.319 113.707 13.710 1.00 7.24 978 SER A CA 1
ATOM 1448 C C . SER A 1 190 ? 16.055 112.900 14.009 1.00 7.22 978 SER A C 1
ATOM 1449 O O . SER A 1 190 ? 14.958 113.239 13.579 1.00 7.69 978 SER A O 1
ATOM 1452 N N . GLY A 1 191 ? 16.214 111.842 14.786 1.00 7.55 979 GLY A N 1
ATOM 1453 C CA . GLY A 1 191 ? 15.094 111.065 15.261 1.00 7.42 979 GLY A CA 1
ATOM 1454 C C . GLY A 1 191 ? 15.536 110.268 16.473 1.00 7.60 979 GLY A C 1
ATOM 1455 O O . GLY A 1 191 ? 16.672 109.796 16.528 1.00 7.93 979 GLY A O 1
ATOM 1456 N N . ASP A 1 192 ? 14.647 110.127 17.452 1.00 7.99 980 ASP A N 1
ATOM 1457 C CA . ASP A 1 192 ? 14.919 109.350 18.647 1.00 8.23 980 ASP A CA 1
ATOM 1458 C C . ASP A 1 192 ? 14.153 108.023 18.611 1.00 7.80 980 ASP A C 1
ATOM 1459 O O . ASP A 1 192 ? 13.307 107.799 17.746 1.00 8.51 980 ASP A O 1
ATOM 1464 N N . TYR A 1 193 ? 14.463 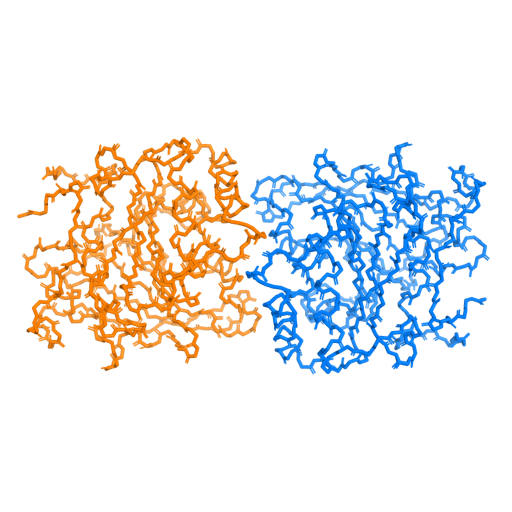107.149 19.555 1.00 7.62 981 TYR A N 1
ATOM 1465 C CA . TYR A 1 193 ? 13.852 105.816 19.673 1.00 8.27 981 TYR A CA 1
ATOM 1466 C C . TYR A 1 193 ? 12.610 105.954 20.542 1.00 9.80 981 TYR A C 1
ATOM 1467 O O . TYR A 1 193 ? 12.717 106.313 21.728 1.00 11.26 981 TYR A O 1
ATOM 1476 N N A TRP A 1 194 ? 11.430 105.685 19.990 0.50 10.37 982 TRP A N 1
ATOM 1477 N N B TRP A 1 194 ? 11.435 105.727 19.961 0.50 10.30 982 TRP A N 1
ATOM 1478 C CA A TRP A 1 194 ? 10.178 105.885 20.748 0.50 10.78 982 TRP A CA 1
ATOM 1479 C CA B TRP A 1 194 ? 10.157 105.797 20.686 0.50 10.66 982 TRP A CA 1
ATOM 1480 C C A TRP A 1 194 ? 9.763 104.798 21.795 0.50 11.44 982 TRP A C 1
ATOM 1481 C C B TRP A 1 194 ? 9.820 104.402 21.185 0.50 11.23 982 TRP A C 1
ATOM 1482 O O A TRP A 1 194 ? 8.688 104.878 22.415 0.50 11.13 982 TRP A O 1
ATOM 1483 O O B TRP A 1 194 ? 8.965 103.727 20.641 0.50 10.49 982 TRP A O 1
ATOM 1494 N N A TYR A 1 195 ? 10.631 103.835 22.049 0.50 12.89 983 TYR A N 1
ATOM 1495 N N B TYR A 1 195 ? 10.565 103.970 22.191 0.50 12.70 983 TYR A N 1
ATOM 1496 C CA A TYR A 1 195 ? 10.333 102.731 22.938 0.50 13.59 983 TYR A CA 1
ATOM 1497 C CA B TYR A 1 195 ? 10.276 102.768 22.969 0.50 13.58 983 TYR A CA 1
ATOM 1498 C C . TYR A 1 195 ? 10.733 102.959 24.394 1.00 13.96 983 TYR A C 1
ATOM 1499 O O A TYR A 1 195 ? 11.870 102.748 24.801 0.50 16.65 983 TYR A O 1
ATOM 1500 O O B TYR A 1 195 ? 11.893 102.719 24.722 0.50 16.58 983 TYR A O 1
ATOM 1517 N N . GLY A 1 196 ? 9.772 103.413 25.205 1.00 14.04 984 GLY A N 1
ATOM 1518 C CA . GLY A 1 196 ? 10.050 103.669 26.611 1.00 14.88 984 GLY A CA 1
ATOM 1519 C C . GLY A 1 196 ? 9.488 104.986 27.078 1.00 15.45 984 GLY A C 1
ATOM 1520 O O . GLY A 1 196 ? 9.316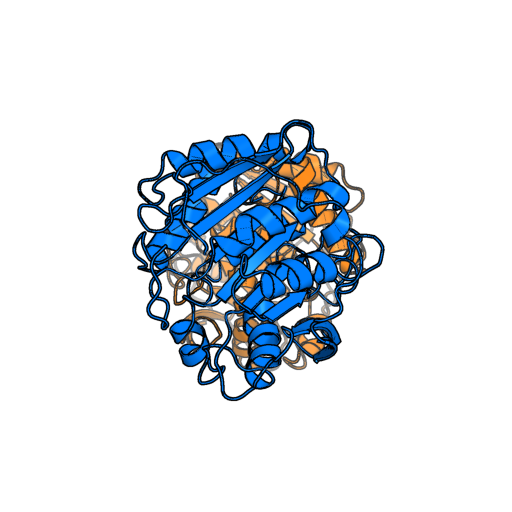 105.927 26.291 1.00 17.87 984 GLY A O 1
ATOM 1521 N N . ASN A 1 197 ? 9.221 105.052 28.378 1.00 13.67 985 ASN A N 1
ATOM 1522 C CA . ASN A 1 197 ? 8.642 106.226 28.999 1.00 13.11 985 ASN A CA 1
ATOM 1523 C C . ASN A 1 197 ? 9.676 107.200 29.546 1.00 12.77 985 ASN A C 1
ATOM 1524 O O . ASN A 1 197 ? 9.315 108.236 30.117 1.00 14.25 985 ASN A O 1
ATOM 1529 N N . SER A 1 198 ? 10.945 106.871 29.397 1.00 12.21 986 SER A N 1
ATOM 1530 C CA . SER A 1 198 ? 12.041 107.732 29.840 1.00 12.33 986 SER A CA 1
ATOM 1531 C C . SER A 1 198 ? 13.251 107.429 28.975 1.00 12.59 986 SER A C 1
ATOM 1532 O O . SER A 1 198 ? 13.297 106.392 28.312 1.00 12.46 986 SER A O 1
ATOM 1535 N N . PRO A 1 199 ? 14.244 108.310 28.970 1.00 12.25 987 PRO A N 1
ATOM 1536 C CA . PRO A 1 199 ? 15.487 108.030 28.245 1.00 12.85 987 PRO A CA 1
ATOM 1537 C C . PRO A 1 199 ? 16.175 106.776 28.733 1.00 13.56 987 PRO A C 1
ATOM 1538 O O . PRO A 1 199 ? 16.784 106.049 27.966 1.00 13.18 987 PRO A O 1
ATOM 1542 N N . GLN A 1 200 ? 16.086 106.496 30.026 1.00 13.88 988 GLN A N 1
ATOM 1543 C CA . GLN A 1 200 ? 16.688 105.314 30.576 1.00 15.08 988 GLN A CA 1
ATOM 1544 C C . GLN A 1 200 ? 16.016 104.057 30.014 1.00 14.23 988 GLN A C 1
ATOM 1545 O O . GLN A 1 200 ? 16.673 103.046 29.757 1.00 14.88 988 GLN A O 1
ATOM 1551 N N . ASP A 1 201 ? 14.696 104.108 29.829 1.00 13.96 989 ASP A N 1
ATOM 1552 C CA . ASP A 1 201 ? 13.984 102.962 29.264 1.00 13.70 989 ASP A CA 1
ATOM 1553 C C . ASP A 1 201 ? 14.506 102.696 27.852 1.00 12.47 989 ASP A C 1
ATOM 1554 O O . ASP A 1 201 ? 14.702 101.549 27.459 1.00 12.48 989 ASP A O 1
ATOM 1559 N N . LYS A 1 202 ? 14.699 103.773 27.098 1.00 11.34 990 LYS A N 1
ATOM 1560 C CA . LYS A 1 202 ? 15.188 103.644 25.720 1.00 10.60 990 LYS A CA 1
ATOM 1561 C C . LYS A 1 202 ? 16.584 103.019 25.700 1.00 10.79 990 LYS A C 1
ATOM 1562 O O . LYS A 1 202 ? 16.830 102.057 24.975 1.00 10.51 990 LYS A O 1
ATOM 1568 N N . ALA A 1 203 ? 17.479 103.543 26.527 1.00 10.32 991 ALA A N 1
ATOM 1569 C CA . ALA A 1 203 ? 18.827 103.004 26.591 1.00 11.33 991 ALA A CA 1
ATOM 1570 C C . ALA A 1 203 ? 18.832 101.552 27.059 1.00 11.67 991 ALA A C 1
ATOM 1571 O O . ALA A 1 203 ? 19.579 100.715 26.553 1.00 11.93 991 ALA A O 1
ATOM 1573 N N . ASN A 1 204 ? 17.978 101.245 28.027 1.00 12.73 992 ASN A N 1
ATOM 1574 C CA . ASN A 1 204 ? 17.929 99.892 28.548 1.00 13.32 992 ASN A CA 1
ATOM 1575 C C . ASN A 1 204 ? 17.434 98.885 27.512 1.00 12.08 992 ASN A C 1
ATOM 1576 O O . ASN A 1 204 ? 17.897 97.731 27.466 1.00 12.09 992 ASN A O 1
ATOM 1581 N N . SER A 1 205 ? 16.492 99.323 26.680 1.00 11.12 993 SER A N 1
ATOM 1582 C CA . SER A 1 205 ? 15.986 98.479 25.609 1.00 10.32 993 SER A CA 1
ATOM 1583 C C . SER A 1 205 ? 17.116 98.147 24.623 1.00 9.79 993 SER A C 1
ATOM 1584 O O . SER A 1 205 ? 17.269 97.007 24.193 1.00 10.06 993 SER A O 1
ATOM 1587 N N . ILE A 1 206 ? 17.903 99.160 24.278 1.00 10.06 994 ILE A N 1
ATOM 1588 C CA . ILE A 1 206 ? 19.026 98.964 23.363 1.00 9.59 994 ILE A CA 1
ATOM 1589 C C . ILE A 1 206 ? 20.060 98.030 24.019 1.00 9.58 994 ILE A C 1
ATOM 1590 O O . ILE A 1 206 ? 20.543 97.101 23.394 1.00 9.74 994 ILE A O 1
ATOM 1595 N N . ALA A 1 207 ? 20.335 98.258 25.297 1.00 10.14 995 ALA A N 1
ATOM 1596 C CA . ALA A 1 207 ? 21.281 97.413 26.036 1.00 10.68 995 ALA A CA 1
ATOM 1597 C C . ALA A 1 207 ? 20.803 95.972 26.057 1.00 10.63 995 ALA A C 1
ATOM 1598 O O . ALA A 1 207 ? 21.585 95.056 25.865 1.00 10.43 995 ALA A O 1
ATOM 1600 N N . GLU A 1 208 ? 19.508 95.762 26.275 1.00 10.99 996 GLU A N 1
ATOM 1601 C CA . GLU A 1 208 ? 18.971 94.408 26.307 1.00 12.45 996 GLU A CA 1
ATOM 1602 C C . GLU A 1 208 ? 19.082 93.718 24.948 1.00 11.08 996 GLU A C 1
ATOM 1603 O O . GLU A 1 208 ? 19.385 92.533 24.865 1.00 11.04 996 GLU A O 1
ATOM 1609 N N . ALA A 1 209 ? 18.853 94.463 23.869 1.00 10.72 997 ALA A N 1
ATOM 1610 C CA . ALA A 1 209 ? 19.023 93.920 22.526 1.00 10.58 997 ALA A CA 1
ATOM 1611 C C . ALA A 1 209 ? 20.485 93.504 22.314 1.00 9.58 997 ALA A C 1
ATOM 1612 O O . ALA A 1 209 ? 20.765 92.446 21.776 1.00 10.44 997 ALA A O 1
ATOM 1614 N N . ILE A 1 210 ? 21.410 94.349 22.752 1.00 9.37 998 ILE A N 1
ATOM 1615 C CA . ILE A 1 210 ? 22.823 94.018 22.626 1.00 10.06 998 ILE A CA 1
ATOM 1616 C C . ILE A 1 210 ? 23.144 92.756 23.439 1.00 10.55 998 ILE A C 1
ATOM 1617 O O . ILE A 1 210 ? 23.808 91.855 22.957 1.00 11.23 998 ILE A O 1
ATOM 1622 N N . ASN A 1 211 ? 22.657 92.693 24.675 1.00 11.19 999 ASN A N 1
ATOM 1623 C CA . ASN A 1 211 ? 22.880 91.501 25.504 1.00 11.91 999 ASN A CA 1
ATOM 1624 C C . ASN A 1 211 ? 22.387 90.237 24.804 1.00 12.41 999 ASN A C 1
ATOM 1625 O O . ASN A 1 211 ? 23.093 89.222 24.729 1.00 13.25 999 ASN A O 1
ATOM 1630 N N . ARG A 1 212 ? 21.162 90.286 24.300 1.00 13.07 1000 ARG A N 1
ATOM 1631 C CA . ARG A 1 212 ? 20.582 89.144 23.598 1.00 13.91 1000 ARG A CA 1
ATOM 1632 C C . ARG A 1 212 ? 21.382 88.736 22.371 1.00 13.95 1000 ARG A C 1
ATOM 1633 O O . ARG A 1 212 ? 21.472 87.546 22.050 1.00 14.89 1000 ARG A O 1
ATOM 1641 N N . SER A 1 213 ? 21.965 89.717 21.682 1.00 13.10 1001 SER A N 1
ATOM 1642 C CA . SER A 1 213 ? 22.727 89.432 20.471 1.00 12.47 1001 SER A CA 1
ATOM 1643 C C . SER A 1 213 ? 24.038 88.700 20.750 1.00 12.68 1001 SER A C 1
ATOM 1644 O O . SER A 1 213 ? 24.561 88.043 19.863 1.00 13.78 1001 SER A O 1
ATOM 1647 N N . GLY A 1 214 ? 24.570 88.853 21.960 1.00 12.92 1002 GLY A N 1
ATOM 1648 C CA . GLY A 1 214 ? 25.865 88.283 22.316 1.00 12.83 1002 GLY A CA 1
ATOM 1649 C C . GLY A 1 214 ? 27.067 89.023 21.749 1.00 12.48 1002 GLY A C 1
ATOM 1650 O O . GLY A 1 214 ? 28.198 88.648 22.013 1.00 13.97 1002 GLY A O 1
ATOM 1651 N N . LEU A 1 215 ? 26.836 90.090 20.983 1.00 11.28 1003 LEU A N 1
ATOM 1652 C CA . LEU A 1 215 ? 27.920 90.817 20.346 1.00 10.45 1003 LEU A CA 1
ATOM 1653 C C . LEU A 1 215 ? 28.801 91.576 21.312 1.00 10.72 1003 LEU A C 1
ATOM 1654 O O . LEU A 1 215 ? 28.360 92.032 22.361 1.00 11.50 1003 LEU A O 1
ATOM 1659 N N . SER A 1 216 ? 30.062 91.712 20.935 1.00 10.33 1004 SER A N 1
ATOM 1660 C CA . SER A 1 216 ? 30.981 92.550 21.681 1.00 10.41 1004 SER A CA 1
ATOM 1661 C C . SER A 1 216 ? 30.818 94.003 21.258 1.00 10.74 1004 SER A C 1
ATOM 1662 O O . SER A 1 216 ? 30.239 94.304 20.212 1.00 9.92 1004 SER A O 1
ATOM 1665 N N . LYS A 1 217 ? 31.374 94.901 22.059 1.00 10.88 1005 LYS A N 1
ATOM 1666 C CA . LYS A 1 217 ? 31.332 96.324 21.774 1.00 12.18 1005 LYS A CA 1
ATOM 1667 C C . LYS A 1 217 ? 32.097 96.708 20.530 1.00 11.18 1005 LYS A C 1
ATOM 1668 O O . LYS A 1 217 ? 31.996 97.840 20.100 1.00 11.75 1005 LYS A O 1
ATOM 1674 N N . ARG A 1 218 ? 32.864 95.780 19.955 1.00 10.52 1006 ARG A N 1
ATOM 1675 C CA . ARG A 1 218 ? 33.607 96.041 18.738 1.00 10.86 1006 ARG A CA 1
ATOM 1676 C C . ARG A 1 218 ? 32.839 95.562 17.509 1.00 9.87 1006 ARG A C 1
ATOM 1677 O O . ARG A 1 218 ? 33.367 95.568 16.403 1.00 11.29 1006 ARG A O 1
ATOM 1685 N N . GLU A 1 219 ? 31.578 95.188 17.688 1.00 9.51 1007 GLU A N 1
ATOM 1686 C CA . GLU A 1 219 ? 30.774 94.580 16.629 1.00 9.10 1007 GLU A CA 1
ATOM 1687 C C . GLU A 1 219 ? 29.486 95.354 16.307 1.00 8.62 1007 GLU A C 1
ATOM 1688 O O . GLU A 1 219 ? 28.671 94.893 15.513 1.00 8.40 1007 GLU A O 1
ATOM 1694 N N . TYR A 1 220 ? 29.280 96.515 16.921 1.00 8.10 1008 TYR A N 1
ATOM 1695 C CA . TYR A 1 220 ? 28.161 97.385 16.562 1.00 7.98 1008 TYR A CA 1
ATOM 1696 C C . TYR A 1 220 ? 28.610 98.813 16.821 1.00 8.03 1008 TYR A C 1
ATOM 1697 O O . TYR A 1 220 ? 29.409 99.072 17.734 1.00 8.28 1008 TYR A O 1
ATOM 1706 N N . PHE A 1 221 ? 28.088 99.734 16.030 1.00 7.36 1009 PHE A N 1
ATOM 1707 C CA . PHE A 1 221 ? 28.538 101.121 15.984 1.00 6.98 1009 PHE A CA 1
ATOM 1708 C C . PHE A 1 221 ? 27.360 102.028 15.728 1.00 7.19 1009 PHE A C 1
ATOM 1709 O O . PHE A 1 221 ? 26.569 101.766 14.822 1.00 7.54 1009 PHE A O 1
ATOM 1717 N N . VAL A 1 222 ? 27.250 103.095 16.498 1.00 7.04 1010 VAL A N 1
ATOM 1718 C CA . VAL A 1 222 ? 26.183 104.056 16.334 1.00 7.18 1010 VAL A CA 1
ATOM 1719 C C . VAL A 1 222 ? 26.756 105.442 16.153 1.00 6.87 1010 VAL A C 1
ATOM 1720 O O . VAL A 1 222 ? 27.460 105.940 17.032 1.00 7.36 1010 VAL A O 1
ATOM 1724 N N . PHE A 1 223 ? 26.506 106.044 14.992 1.00 6.49 1011 PHE A N 1
ATOM 1725 C CA . PHE A 1 223 ? 26.902 107.422 14.704 1.00 6.38 1011 PHE A CA 1
ATOM 1726 C C . PHE A 1 223 ? 25.607 108.180 14.486 1.00 6.64 1011 PHE A C 1
ATOM 1727 O O . PHE A 1 223 ? 25.010 108.154 13.405 1.00 6.28 1011 PHE A O 1
ATOM 1735 N N . ALA A 1 224 ? 25.133 108.815 15.551 1.00 6.59 1012 ALA A N 1
ATOM 1736 C CA . ALA A 1 224 ? 23.915 109.609 15.512 1.00 6.73 1012 ALA A CA 1
ATOM 1737 C C . ALA A 1 224 ? 24.242 111.044 15.148 1.00 6.62 1012 ALA A C 1
ATOM 1738 O O . ALA A 1 224 ? 25.349 111.506 15.415 1.00 6.94 1012 ALA A O 1
ATOM 1740 N N . ALA A 1 225 ? 23.294 111.770 14.586 1.00 6.57 1013 ALA A N 1
ATOM 1741 C CA . ALA A 1 225 ? 23.552 113.161 14.270 1.00 6.67 1013 ALA A CA 1
ATOM 1742 C C . ALA A 1 225 ? 22.266 113.948 14.221 1.00 7.36 1013 ALA A C 1
ATOM 1743 O O . ALA A 1 225 ? 21.205 113.402 13.936 1.00 7.47 1013 ALA A O 1
ATOM 1745 N N . THR A 1 226 ? 22.377 115.244 14.511 1.00 7.46 1014 THR A N 1
ATOM 1746 C CA . THR A 1 226 ? 21.282 116.152 14.326 1.00 7.95 1014 THR A CA 1
ATOM 1747 C C . THR A 1 226 ? 21.837 117.560 14.300 1.00 7.97 1014 THR A C 1
ATOM 1748 O O . THR A 1 226 ? 23.034 117.759 14.391 1.00 8.73 1014 THR A O 1
ATOM 1752 N N . GLY A 1 227 ? 20.945 118.531 14.150 1.00 8.59 1015 GLY A N 1
ATOM 1753 C CA . GLY A 1 227 ? 21.328 119.936 14.168 1.00 9.37 1015 GLY A CA 1
ATOM 1754 C C . GLY A 1 227 ? 21.032 120.558 15.525 1.00 9.85 1015 GLY A C 1
ATOM 1755 O O . GLY A 1 227 ? 20.088 120.156 16.215 1.00 9.31 1015 GLY A O 1
ATOM 1756 N N . SER A 1 228 ? 21.811 121.566 15.908 1.00 10.42 1016 SER A N 1
ATOM 1757 C CA . SER A 1 228 ? 21.575 122.214 17.207 1.00 10.59 1016 SER A CA 1
ATOM 1758 C C . SER A 1 228 ? 20.250 122.983 17.197 1.00 10.61 1016 SER A C 1
ATOM 1759 O O . SER A 1 228 ? 19.697 123.279 18.266 1.00 11.28 1016 SER A O 1
ATOM 1762 N N . GLU A 1 229 ? 19.719 123.295 16.023 1.00 10.11 1017 GLU A N 1
ATOM 1763 C CA . GLU A 1 229 ? 18.430 123.972 15.926 1.00 10.09 1017 GLU A CA 1
ATOM 1764 C C . GLU A 1 229 ? 17.358 123.071 15.325 1.00 10.06 1017 GLU A C 1
ATOM 1765 O O . GLU A 1 229 ? 16.354 123.519 14.814 1.00 10.65 1017 GLU A O 1
ATOM 1771 N N . ASP A 1 230 ? 17.593 121.758 15.416 1.00 9.66 1018 ASP A N 1
ATOM 1772 C CA . ASP A 1 230 ? 16.691 120.744 14.918 1.00 9.63 1018 ASP A CA 1
ATOM 1773 C C . ASP A 1 230 ? 15.853 120.214 16.085 1.00 9.59 1018 ASP A C 1
ATOM 1774 O O . ASP A 1 230 ? 16.398 119.774 17.068 1.00 9.76 1018 ASP A O 1
ATOM 1779 N N . ILE A 1 231 ? 14.532 120.268 15.946 1.00 10.44 1019 ILE A N 1
ATOM 1780 C CA . ILE A 1 231 ? 13.636 119.814 16.997 1.00 12.11 1019 ILE A CA 1
ATOM 1781 C C . ILE A 1 231 ? 13.962 118.422 17.526 1.00 11.16 1019 ILE A C 1
ATOM 1782 O O . ILE A 1 231 ? 13.710 118.118 18.677 1.00 11.64 1019 ILE A O 1
ATOM 1787 N N . ALA A 1 232 ? 14.529 117.554 16.699 1.00 9.90 1020 ALA A N 1
ATOM 1788 C CA . ALA A 1 232 ? 14.872 116.210 17.155 1.00 9.55 1020 ALA A CA 1
ATOM 1789 C C . ALA A 1 232 ? 15.877 116.189 18.295 1.00 8.86 1020 ALA A C 1
ATOM 1790 O O . ALA A 1 232 ? 15.951 115.224 19.050 1.00 9.40 1020 ALA A O 1
ATOM 1792 N N . TYR A 1 233 ? 16.687 117.236 18.411 1.00 8.60 1021 TYR A N 1
ATOM 1793 C CA . TYR A 1 233 ? 17.647 117.326 19.495 1.00 8.80 1021 TYR A CA 1
ATOM 1794 C C . TYR A 1 233 ? 16.980 117.166 20.863 1.00 9.03 1021 TYR A C 1
ATOM 1795 O O . TYR A 1 233 ? 17.547 116.561 21.766 1.00 9.52 1021 TYR A O 1
ATOM 1804 N N . ALA A 1 234 ? 15.776 117.716 20.990 1.00 9.58 1022 ALA A N 1
ATOM 1805 C CA . ALA A 1 234 ? 15.076 117.713 22.286 1.00 10.25 1022 ALA A CA 1
ATOM 1806 C C . ALA A 1 234 ? 14.948 116.313 22.872 1.00 10.53 1022 ALA A C 1
ATOM 1807 O O . ALA A 1 234 ? 15.147 116.106 24.070 1.00 11.48 1022 ALA A O 1
ATOM 1809 N N . ASN A 1 235 ? 14.620 115.340 22.033 1.00 10.60 1023 ASN A N 1
ATOM 1810 C CA . ASN A 1 235 ? 14.465 113.981 22.512 1.00 11.01 1023 ASN A CA 1
ATOM 1811 C C . ASN A 1 235 ? 15.685 113.115 22.234 1.00 10.07 1023 ASN A C 1
ATOM 1812 O O . ASN A 1 235 ? 15.945 112.167 22.960 1.00 9.64 1023 ASN A O 1
ATOM 1817 N N . MET A 1 236 ? 16.482 113.454 21.224 1.00 9.70 1024 MET A N 1
ATOM 1818 C CA . MET A 1 236 ? 17.706 112.684 21.006 1.00 9.75 1024 MET A CA 1
ATOM 1819 C C . MET A 1 236 ? 18.719 112.875 22.110 1.00 9.35 1024 MET A C 1
ATOM 1820 O O . MET A 1 236 ? 19.337 111.928 22.571 1.00 9.34 1024 MET A O 1
ATOM 1825 N N . ASN A 1 237 ? 18.933 114.127 22.513 1.00 9.46 1025 ASN A N 1
ATOM 1826 C CA . ASN A 1 237 ? 20.007 114.390 23.452 1.00 10.45 1025 ASN A CA 1
ATOM 1827 C C . ASN A 1 237 ? 19.870 113.600 24.773 1.00 9.85 1025 ASN A C 1
ATOM 1828 O O . ASN A 1 237 ? 20.816 112.963 25.205 1.00 10.12 1025 ASN A O 1
ATOM 1833 N N . PRO A 1 238 ? 18.695 113.617 25.412 1.00 10.05 1026 PRO A N 1
ATOM 1834 C CA . PRO A 1 238 ? 18.543 112.822 26.629 1.00 10.59 1026 PRO A CA 1
ATOM 1835 C C . PRO A 1 238 ? 18.785 111.320 26.402 1.00 9.99 1026 PRO A C 1
ATOM 1836 O O . PRO A 1 238 ? 19.373 110.638 27.226 1.00 10.37 1026 PRO A O 1
ATOM 1840 N N . GLN A 1 239 ? 18.344 110.803 25.254 1.00 9.71 1027 GLN A N 1
ATOM 1841 C CA . GLN A 1 239 ? 18.568 109.403 24.944 1.00 9.49 1027 GLN A CA 1
ATOM 1842 C C . GLN A 1 239 ? 20.054 109.115 24.782 1.00 8.43 1027 GLN A C 1
ATOM 1843 O O . GLN A 1 239 ? 20.554 108.123 25.306 1.00 8.97 1027 GLN A O 1
ATOM 1849 N N . ILE A 1 240 ? 20.755 109.990 24.059 1.00 8.95 1028 ILE A N 1
ATOM 1850 C CA . ILE A 1 240 ? 22.196 109.807 23.859 1.00 9.47 1028 ILE A CA 1
ATOM 1851 C C . ILE A 1 240 ? 22.923 109.806 25.214 1.00 9.59 1028 ILE A C 1
ATOM 1852 O O . ILE A 1 240 ? 23.774 108.972 25.480 1.00 9.60 1028 ILE A O 1
ATOM 1857 N N . GLU A 1 241 ? 22.550 110.738 26.077 1.00 10.55 1029 GLU A N 1
ATOM 1858 C CA . GLU A 1 241 ? 23.184 110.799 27.397 1.00 11.56 1029 GLU A CA 1
ATOM 1859 C C . GLU A 1 241 ? 22.942 109.520 28.194 1.00 11.65 1029 GLU A C 1
ATOM 1860 O O . GLU A 1 241 ? 23.849 108.994 28.829 1.00 11.95 1029 GLU A O 1
ATOM 1866 N N . ALA A 1 242 ? 21.726 108.994 28.150 1.00 11.70 1030 ALA A N 1
ATOM 1867 C CA . ALA A 1 242 ? 21.446 107.744 28.843 1.00 11.49 1030 ALA A CA 1
ATOM 1868 C C . ALA A 1 242 ? 22.253 106.586 28.260 1.00 11.63 1030 ALA A C 1
ATOM 1869 O O . ALA A 1 242 ? 22.733 105.723 28.976 1.00 12.80 1030 ALA A O 1
ATOM 1871 N N . MET A 1 243 ? 22.428 106.563 26.938 1.00 10.72 1031 MET A N 1
ATOM 1872 C CA . MET A 1 243 ? 23.221 105.519 26.284 1.00 10.77 1031 MET A CA 1
ATOM 1873 C C . MET A 1 243 ? 24.697 105.605 26.625 1.00 11.01 1031 MET A C 1
ATOM 1874 O O . MET A 1 243 ? 25.364 104.582 26.750 1.00 11.57 1031 MET A O 1
ATOM 1879 N N . LYS A 1 244 ? 25.188 106.828 26.799 1.00 12.21 1032 LYS A N 1
ATOM 1880 C CA . LYS A 1 244 ? 26.601 107.042 27.152 1.00 13.92 1032 LYS A CA 1
ATOM 1881 C C . LYS A 1 244 ? 26.923 106.377 28.487 1.00 14.92 1032 LYS A C 1
ATOM 1882 O O . LYS A 1 244 ? 28.028 105.870 28.685 1.00 16.35 1032 LYS A O 1
ATOM 1888 N N . ALA A 1 245 ? 25.950 106.362 29.383 1.00 15.09 1033 ALA A N 1
ATOM 1889 C CA . ALA A 1 245 ? 26.141 105.788 30.718 1.00 15.17 1033 ALA A CA 1
ATOM 1890 C C . ALA A 1 245 ? 26.176 104.264 30.710 1.00 15.26 1033 ALA A C 1
ATOM 1891 O O . ALA A 1 245 ? 26.562 103.646 31.705 1.00 16.62 1033 ALA A O 1
ATOM 1893 N N . LEU A 1 246 ? 25.792 103.627 29.611 1.00 13.70 1034 LEU A N 1
ATOM 1894 C CA . LEU A 1 246 ? 25.820 102.167 29.527 1.00 13.50 1034 LEU A CA 1
ATOM 1895 C C . LEU A 1 246 ? 27.229 101.648 29.271 1.00 13.35 1034 LEU A C 1
ATOM 1896 O O . LEU A 1 246 ? 27.973 102.258 28.509 1.00 13.59 1034 LEU A O 1
ATOM 1901 N N . PRO A 1 247 ? 27.601 100.498 29.834 1.00 13.26 1035 PRO A N 1
ATOM 1902 C CA . PRO A 1 247 ? 28.907 99.926 29.519 1.00 13.34 1035 PRO A CA 1
ATOM 1903 C C . PRO A 1 247 ? 28.980 99.466 28.067 1.00 13.06 1035 PRO A C 1
ATOM 1904 O O . PRO A 1 247 ? 30.062 99.237 27.539 1.00 14.06 1035 PRO A O 1
ATOM 1908 N N . HIS A 1 248 ? 27.816 99.341 27.430 1.00 11.92 1036 HIS A N 1
ATOM 1909 C CA . HIS A 1 248 ? 27.719 98.842 26.055 1.00 11.18 1036 HIS A CA 1
ATOM 1910 C C . HIS A 1 248 ? 28.287 99.785 25.006 1.00 10.58 1036 HIS A C 1
ATOM 1911 O O . HIS A 1 248 ? 28.537 99.364 23.866 1.00 10.95 1036 HIS A O 1
ATOM 1918 N N . PHE A 1 249 ? 28.475 101.046 25.368 1.00 9.69 1037 PHE A N 1
ATOM 1919 C CA . PHE A 1 249 ? 28.966 102.055 24.443 1.00 9.90 1037 PHE A CA 1
ATOM 1920 C C . PHE A 1 249 ? 30.204 102.750 24.965 1.00 10.35 1037 PHE A C 1
ATOM 1921 O O . PHE A 1 249 ? 30.270 103.117 26.140 1.00 11.40 1037 PHE A O 1
ATOM 1929 N N . ASP A 1 250 ? 31.187 102.903 24.100 1.00 10.36 1038 ASP A N 1
ATOM 1930 C CA . ASP A 1 250 ? 32.406 103.655 24.371 1.00 10.18 1038 ASP A CA 1
ATOM 1931 C C . ASP A 1 250 ? 32.322 104.879 23.452 1.00 9.89 1038 ASP A C 1
ATOM 1932 O O . ASP A 1 250 ? 32.405 104.741 22.223 1.00 10.22 1038 ASP A O 1
ATOM 1937 N N . TYR A 1 251 ? 32.137 106.068 24.025 1.00 9.97 1039 TYR A N 1
ATOM 1938 C CA . TYR A 1 251 ? 31.861 107.287 23.288 1.00 9.82 1039 TYR A CA 1
ATOM 1939 C C . TYR A 1 251 ? 33.110 107.888 22.677 1.00 10.29 1039 TYR A C 1
ATOM 1940 O O . TYR A 1 251 ? 34.061 108.244 23.399 1.00 11.01 1039 TYR A O 1
ATOM 1949 N N . THR A 1 252 ? 33.106 107.978 21.350 1.00 10.05 1040 THR A N 1
ATOM 1950 C CA . THR A 1 252 ? 34.162 108.557 20.537 1.00 9.46 1040 THR A CA 1
ATOM 1951 C C . THR A 1 252 ? 33.804 108.291 19.065 1.00 9.25 1040 THR A C 1
ATOM 1952 O O . THR A 1 252 ? 33.184 107.277 18.773 1.00 8.96 1040 THR A O 1
ATOM 1956 N N . SER A 1 253 ? 34.175 109.193 18.169 1.00 8.49 1041 SER A N 1
ATOM 1957 C CA . SER A 1 253 ? 33.997 108.929 16.745 1.00 8.50 1041 SER A CA 1
ATOM 1958 C C . SER A 1 253 ? 35.134 108.085 16.178 1.00 8.64 1041 SER A C 1
ATOM 1959 O O . SER A 1 253 ? 35.081 107.674 15.027 1.00 8.76 1041 SER A O 1
ATOM 1962 N N . ASP A 1 254 ? 36.175 107.816 16.969 1.00 8.51 1042 ASP A N 1
ATOM 1963 C CA . ASP A 1 254 ? 37.252 106.954 16.498 1.00 8.72 1042 ASP A CA 1
ATOM 1964 C C . ASP A 1 254 ? 36.798 105.517 16.698 1.00 8.92 1042 ASP A C 1
ATOM 1965 O O . ASP A 1 254 ? 36.954 104.951 17.780 1.00 9.32 1042 ASP A O 1
ATOM 1970 N N . PHE A 1 255 ? 36.218 104.914 15.665 1.00 8.88 1043 PHE A N 1
ATOM 1971 C CA . PHE A 1 255 ? 35.648 103.578 15.759 1.00 8.85 1043 PHE A CA 1
ATOM 1972 C C . PHE A 1 255 ? 36.702 102.476 15.815 1.00 9.71 1043 PHE A C 1
ATOM 1973 O O . PHE A 1 255 ? 36.372 101.306 15.967 1.00 10.32 1043 PHE A O 1
ATOM 1981 N N . SER A 1 256 ? 37.977 102.852 15.743 1.00 10.99 1044 SER A N 1
ATOM 1982 C CA . SER A 1 256 ? 39.044 101.886 16.004 1.00 12.03 1044 SER A CA 1
ATOM 1983 C C . SER A 1 256 ? 39.219 101.718 17.511 1.00 12.40 1044 SER A C 1
ATOM 1984 O O . SER A 1 256 ? 39.913 100.787 17.956 1.00 13.90 1044 SER A O 1
ATOM 1987 N N . LYS A 1 257 ? 38.604 102.599 18.284 1.00 11.81 1045 LYS A N 1
ATOM 1988 C CA A LYS A 1 257 ? 38.757 102.772 19.748 0.50 12.84 1045 LYS A CA 1
ATOM 1989 C CA B LYS A 1 257 ? 38.735 102.569 19.739 0.50 12.84 1045 LYS A CA 1
ATOM 1990 C C A LYS A 1 257 ? 37.443 102.622 20.566 0.50 12.88 1045 LYS A C 1
ATOM 1991 C C B LYS A 1 257 ? 37.386 102.341 20.431 0.50 12.88 1045 LYS A C 1
ATOM 1992 O O A LYS A 1 257 ? 37.451 102.462 21.780 0.50 15.18 1045 LYS A O 1
ATOM 1993 O O B LYS A 1 257 ? 37.260 101.553 21.359 0.50 15.18 1045 LYS A O 1
ATOM 2004 N N . GLY A 1 258 ? 36.307 102.853 19.868 1.00 11.15 1046 GLY A N 1
ATOM 2005 C CA . GLY A 1 258 ? 35.013 102.940 20.530 1.00 9.97 1046 GLY A CA 1
ATOM 2006 C C . GLY A 1 258 ? 33.941 102.757 19.483 1.00 8.66 1046 GLY A C 1
ATOM 2007 O O . GLY A 1 258 ? 34.221 102.341 18.355 1.00 8.27 1046 GLY A O 1
ATOM 2008 N N . ASN A 1 259 ? 32.718 103.100 19.828 1.00 7.89 1047 ASN A N 1
ATOM 2009 C CA . ASN A 1 259 ? 31.601 102.683 18.968 1.00 7.45 1047 ASN A CA 1
ATOM 2010 C C . ASN A 1 259 ? 30.370 103.568 19.008 1.00 7.57 1047 ASN A C 1
ATOM 2011 O O . ASN A 1 259 ? 29.299 103.138 18.591 1.00 7.40 1047 ASN A O 1
ATOM 2016 N N . PHE A 1 260 ? 30.490 104.790 19.492 1.00 7.34 1048 PHE A N 1
ATOM 2017 C CA . PHE A 1 260 ? 29.296 105.620 19.710 1.00 7.28 1048 PHE A CA 1
ATOM 2018 C C . PHE A 1 260 ? 29.646 107.086 19.610 1.00 8.09 1048 PHE A C 1
ATOM 2019 O O . PHE A 1 260 ? 30.562 107.556 20.287 1.00 8.52 1048 PHE A O 1
ATOM 2027 N N . TYR A 1 261 ? 28.905 107.826 18.794 1.00 7.57 1049 TYR A N 1
ATOM 2028 C CA . TYR A 1 261 ? 29.129 109.257 18.669 1.00 7.75 1049 TYR A CA 1
ATOM 2029 C C . TYR A 1 261 ? 27.827 109.960 18.342 1.00 7.23 1049 TYR A C 1
ATOM 2030 O O . TYR A 1 261 ? 26.928 109.362 17.733 1.00 8.04 1049 TYR A O 1
ATOM 2039 N N . PHE A 1 262 ? 27.722 111.226 18.736 1.00 7.77 1050 PHE A N 1
ATOM 2040 C CA . PHE A 1 262 ? 26.580 112.075 18.458 1.00 7.70 1050 PHE A CA 1
ATOM 2041 C C . PHE A 1 262 ? 27.077 113.409 17.932 1.00 8.64 1050 PHE A C 1
ATOM 2042 O O . PHE A 1 262 ? 27.591 114.248 18.689 1.00 9.88 1050 PHE A O 1
ATOM 2050 N N . LEU A 1 263 ? 26.939 113.610 16.626 1.00 7.95 1051 LEU A N 1
ATOM 2051 C CA . LEU A 1 263 ? 27.355 114.829 15.953 1.00 8.28 1051 LEU A CA 1
ATOM 2052 C C . LEU A 1 263 ? 26.214 115.832 15.969 1.00 8.86 1051 LEU A C 1
ATOM 2053 O O . LEU A 1 263 ? 25.112 115.540 15.513 1.00 9.39 1051 LEU A O 1
ATOM 2061 N N . VAL A 1 264 ? 26.466 117.025 16.510 1.00 9.50 1052 VAL A N 1
ATOM 2062 C CA . VAL A 1 264 ? 25.474 118.078 16.561 1.00 10.05 1052 VAL A CA 1
ATOM 2063 C C . VAL A 1 264 ? 25.978 119.263 15.738 1.00 10.19 1052 VAL A C 1
ATOM 2064 O O . VAL A 1 264 ? 26.999 119.862 16.052 1.00 11.96 1052 VAL A O 1
ATOM 2068 N N . ALA A 1 265 ? 25.274 119.573 14.665 1.00 9.64 1053 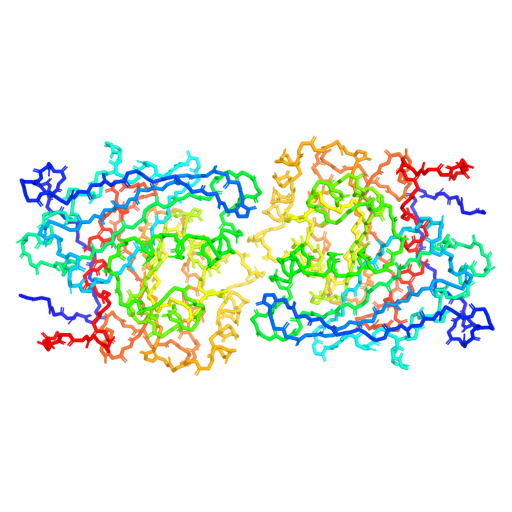ALA A N 1
ATOM 2069 C CA . ALA A 1 265 ? 25.699 120.625 13.739 1.00 10.09 1053 ALA A CA 1
ATOM 2070 C C . ALA A 1 265 ? 25.215 121.990 14.202 1.00 10.39 1053 ALA A C 1
ATOM 2071 O O . ALA A 1 265 ? 24.003 122.214 14.255 1.00 9.73 1053 ALA A O 1
ATOM 2073 N N . PRO A 1 266 ? 26.136 122.900 14.517 1.00 11.40 1054 PRO A N 1
ATOM 2074 C CA . PRO A 1 266 ? 25.713 124.220 14.992 1.00 11.88 1054 PRO A CA 1
ATOM 2075 C C . PRO A 1 266 ? 24.833 124.977 14.015 1.00 12.03 1054 PRO A C 1
ATOM 2076 O O . PRO A 1 266 ? 25.189 125.174 12.858 1.00 13.55 1054 PRO A O 1
ATOM 2080 N N . GLY A 1 267 ? 23.653 125.372 14.491 1.00 11.64 1055 GLY A N 1
ATOM 2081 C CA . GLY A 1 267 ? 22.736 126.198 13.730 1.00 11.84 1055 GLY A CA 1
ATOM 2082 C C . GLY A 1 267 ? 21.829 125.491 12.757 1.00 11.49 1055 GLY A C 1
ATOM 2083 O O . GLY A 1 267 ? 20.913 126.085 12.201 1.00 12.67 1055 GLY A O 1
ATOM 2084 N N . ALA A 1 268 ? 22.061 124.194 12.547 1.00 11.03 1056 ALA A N 1
ATOM 2085 C CA . ALA A 1 268 ? 21.287 123.487 11.541 1.00 10.33 1056 ALA A CA 1
ATOM 2086 C C . ALA A 1 268 ? 19.886 123.148 12.007 1.00 10.32 1056 ALA A C 1
ATOM 2087 O O . ALA A 1 268 ? 19.687 122.803 13.159 1.00 10.08 1056 ALA A O 1
ATOM 2089 N N . THR A 1 269 ? 18.943 123.231 11.086 1.00 10.58 1057 THR A N 1
ATOM 2090 C CA . THR A 1 269 ? 17.545 122.964 11.350 1.00 11.31 1057 THR A CA 1
ATOM 2091 C C . THR A 1 269 ? 17.103 121.646 10.704 1.00 10.99 1057 THR A C 1
ATOM 2092 O O . THR A 1 269 ? 17.883 120.985 10.005 1.00 9.92 1057 THR A O 1
ATOM 2096 N N . HIS A 1 270 ? 15.854 121.279 10.942 1.00 10.59 1058 HIS A N 1
ATOM 2097 C CA . HIS A 1 270 ? 15.278 120.014 10.521 1.00 10.24 1058 HIS A CA 1
ATOM 2098 C C . HIS A 1 270 ? 14.933 120.050 9.051 1.00 10.41 1058 HIS A C 1
ATOM 2099 O O . HIS A 1 270 ? 13.785 120.253 8.657 1.00 11.62 1058 HIS A O 1
ATOM 2106 N N . TRP A 1 271 ? 15.942 119.787 8.227 1.00 9.96 1059 TRP A N 1
ATOM 2107 C CA . TRP A 1 271 ? 15.831 119.924 6.784 1.00 10.77 1059 TRP A CA 1
ATOM 2108 C C . TRP A 1 271 ? 16.900 119.074 6.103 1.00 9.93 1059 TRP A C 1
ATOM 2109 O O . TRP A 1 271 ? 18.045 119.111 6.495 1.00 9.66 1059 TRP A O 1
ATOM 2120 N N . TRP A 1 272 ? 16.515 118.368 5.047 1.00 9.82 1060 TRP A N 1
ATOM 2121 C CA . TRP A 1 272 ? 17.469 117.570 4.265 1.00 9.73 1060 TRP A CA 1
ATOM 2122 C C . TRP A 1 272 ? 18.651 118.399 3.770 1.00 9.92 1060 TRP A C 1
ATOM 2123 O O . TRP A 1 272 ? 19.722 117.847 3.538 1.00 9.87 1060 TRP A O 1
ATOM 2134 N N . GLY A 1 273 ? 18.469 119.705 3.597 1.00 9.41 1061 GLY A N 1
ATOM 2135 C CA . GLY A 1 273 ? 19.553 120.547 3.119 1.00 9.57 1061 GLY A CA 1
ATOM 2136 C C . GLY A 1 273 ? 20.765 120.445 4.022 1.00 9.40 1061 GLY A C 1
ATOM 2137 O O . GLY A 1 273 ? 21.904 120.494 3.557 1.00 9.33 1061 GLY A O 1
ATOM 2138 N N . TYR A 1 274 ? 20.530 120.298 5.331 1.00 9.17 1062 TYR A N 1
ATOM 2139 C CA . TYR A 1 274 ? 21.582 120.075 6.308 1.00 9.38 1062 TYR A CA 1
ATOM 2140 C C . TYR A 1 274 ? 21.878 118.586 6.511 1.00 8.88 1062 TYR A C 1
ATOM 2141 O O . TYR A 1 274 ? 23.029 118.182 6.582 1.00 9.13 1062 TYR A O 1
ATOM 2150 N N . VAL A 1 275 ? 20.833 117.778 6.617 1.00 8.86 1063 VAL A N 1
ATOM 2151 C CA . VAL A 1 275 ? 20.997 116.367 6.987 1.00 8.67 1063 VAL A CA 1
ATOM 2152 C C . VAL A 1 275 ? 21.872 115.612 5.987 1.00 8.35 1063 VAL A C 1
ATOM 2153 O O . VAL A 1 275 ? 22.629 114.725 6.361 1.00 8.45 1063 VAL A O 1
ATOM 2157 N N . ARG A 1 276 ? 21.798 115.968 4.708 1.00 8.17 1064 ARG A N 1
ATOM 2158 C CA . ARG A 1 276 ? 22.653 115.320 3.714 1.00 8.14 1064 ARG A CA 1
ATOM 2159 C C . ARG A 1 276 ? 24.130 115.454 4.077 1.00 8.47 1064 ARG A C 1
ATOM 2160 O O . ARG A 1 276 ? 24.946 114.568 3.783 1.00 8.24 1064 ARG A O 1
ATOM 2168 N N . HIS A 1 277 ? 24.506 116.577 4.686 1.00 7.85 1065 HIS A N 1
ATOM 2169 C CA . HIS A 1 277 ? 25.868 116.798 5.105 1.00 7.69 1065 HIS A CA 1
ATOM 2170 C C . HIS A 1 277 ? 26.268 115.932 6.281 1.00 7.81 1065 HIS A C 1
ATOM 2171 O O . HIS A 1 277 ? 27.441 115.630 6.452 1.00 7.69 1065 HIS A O 1
ATOM 2178 N N . TYR A 1 278 ? 25.291 115.547 7.102 1.00 7.66 1066 TYR A N 1
ATOM 2179 C CA . TYR A 1 278 ? 25.605 114.644 8.202 1.00 7.39 1066 TYR A CA 1
ATOM 2180 C C . TYR A 1 278 ? 26.026 113.296 7.627 1.00 6.93 1066 TYR A C 1
ATOM 2181 O O . TYR A 1 278 ? 26.917 112.661 8.165 1.00 7.29 1066 TYR A O 1
ATOM 2190 N N . ILE A 1 279 ? 25.382 112.869 6.538 1.00 6.64 1067 ILE A N 1
ATOM 2191 C CA . ILE A 1 279 ? 25.748 111.634 5.870 1.00 6.63 1067 ILE A CA 1
ATOM 2192 C C . ILE A 1 279 ? 27.145 111.782 5.259 1.00 6.29 1067 ILE A C 1
ATOM 2193 O O . ILE A 1 279 ? 27.969 110.870 5.366 1.00 6.66 1067 ILE A O 1
ATOM 2198 N N . TYR A 1 280 ? 27.421 112.921 4.625 1.00 6.62 1068 TYR A N 1
ATOM 2199 C CA . TYR A 1 280 ? 28.771 113.185 4.139 1.00 6.79 1068 TYR A CA 1
ATOM 2200 C C . TYR A 1 280 ? 29.806 113.063 5.257 1.00 6.68 1068 TYR A C 1
ATOM 2201 O O . TYR A 1 280 ? 30.890 112.529 5.062 1.00 7.35 1068 TYR A O 1
ATOM 2210 N N . ASP A 1 281 ? 29.497 113.567 6.452 1.00 7.18 1069 ASP A N 1
ATOM 2211 C CA . ASP A 1 281 ? 30.464 113.535 7.542 1.00 7.17 1069 ASP A CA 1
ATOM 2212 C C . ASP A 1 281 ? 30.603 112.144 8.167 1.00 6.80 1069 ASP A C 1
ATOM 2213 O O . ASP A 1 281 ? 31.698 111.742 8.551 1.00 7.98 1069 ASP A O 1
ATOM 2218 N N . ALA A 1 282 ? 29.490 111.437 8.288 1.00 6.42 1070 ALA A N 1
ATOM 2219 C CA . ALA A 1 282 ? 29.446 110.167 9.019 1.00 6.72 1070 ALA A CA 1
ATOM 2220 C C . ALA A 1 282 ? 29.720 108.933 8.194 1.00 6.31 1070 ALA A C 1
ATOM 2221 O O . ALA A 1 282 ? 30.339 108.000 8.682 1.00 6.66 1070 ALA A O 1
ATOM 2223 N N . LEU A 1 283 ? 29.223 108.894 6.967 1.00 6.39 1071 LEU A N 1
ATOM 2224 C CA . LEU A 1 283 ? 29.344 107.679 6.182 1.00 6.51 1071 LEU A CA 1
ATOM 2225 C C . LEU A 1 283 ? 30.791 107.266 5.961 1.00 6.89 1071 LEU A C 1
ATOM 2226 O O . LEU A 1 283 ? 31.068 106.068 5.989 1.00 6.96 1071 LEU A O 1
ATOM 2231 N N . PRO A 1 284 ? 31.735 108.187 5.788 1.00 6.33 1072 PRO A N 1
ATOM 2232 C CA . PRO A 1 284 ? 33.148 107.784 5.691 1.00 7.25 1072 PRO A CA 1
ATOM 2233 C C . PRO A 1 284 ? 33.706 107.061 6.911 1.00 7.31 1072 PRO A C 1
ATOM 2234 O O . PRO A 1 284 ? 34.772 106.452 6.821 1.00 8.04 1072 PRO A O 1
ATOM 2238 N N . TYR A 1 285 ? 33.017 107.144 8.049 1.00 6.86 1073 TYR A N 1
ATOM 2239 C CA . TYR A 1 285 ? 33.440 106.488 9.284 1.00 7.09 1073 TYR A CA 1
ATOM 2240 C C . TYR A 1 285 ? 33.004 105.020 9.342 1.00 7.44 1073 TYR A C 1
ATOM 2241 O O . TYR A 1 285 ? 33.421 104.269 10.211 1.00 8.05 1073 TYR A O 1
ATOM 2250 N N . PHE A 1 286 ? 32.145 104.605 8.426 1.00 7.10 1074 PHE A N 1
ATOM 2251 C CA . PHE A 1 286 ? 31.566 103.259 8.481 1.00 6.75 1074 PHE A CA 1
ATOM 2252 C C . PHE A 1 286 ? 32.358 102.199 7.725 1.00 6.85 1074 PHE A C 1
ATOM 2253 O O . PHE A 1 286 ? 33.058 102.502 6.758 1.00 7.40 1074 PHE A O 1
ATOM 2261 N N . PHE A 1 287 ? 32.276 100.970 8.225 1.00 6.79 1075 PHE A N 1
ATOM 2262 C CA . PHE A 1 287 ? 32.695 99.767 7.521 1.00 7.43 1075 PHE A CA 1
ATOM 2263 C C . PHE A 1 287 ? 34.195 99.523 7.468 1.00 8.03 1075 PHE A C 1
ATOM 2264 O O . PHE A 1 287 ? 34.643 98.814 6.578 1.00 9.73 1075 PHE A O 1
ATOM 2272 N N . HIS A 1 288 ? 34.977 100.068 8.391 1.00 8.32 1076 HIS A N 1
ATOM 2273 C CA . HIS A 1 288 ? 36.410 99.792 8.398 1.00 8.63 1076 HIS A CA 1
ATOM 2274 C C . HIS A 1 288 ? 36.797 98.796 9.473 1.00 9.67 1076 HIS A C 1
ATOM 2275 O O . HIS A 1 288 ? 37.912 98.281 9.452 1.00 11.13 1076 HIS A O 1
ATOM 2282 N N . GLU A 1 289 ? 35.928 98.533 10.432 1.00 10.11 1077 GLU A N 1
ATOM 2283 C CA . GLU A 1 289 ? 36.285 97.594 11.497 1.00 11.42 1077 GLU A CA 1
ATOM 2284 C C . GLU A 1 289 ? 36.034 96.165 11.022 1.00 12.47 1077 GLU A C 1
ATOM 2285 O O . GLU A 1 289 ? 34.947 95.839 10.535 1.00 13.19 1077 GLU A O 1
ATOM 2291 N N . LEU A 1 290 ? 37.062 95.336 11.113 1.00 13.70 1078 LEU A N 1
ATOM 2292 C CA . LEU A 1 290 ? 36.994 93.982 10.565 1.00 14.67 1078 LEU A CA 1
ATOM 2293 C C . LEU A 1 290 ? 36.777 94.019 9.045 1.00 14.77 1078 LEU A C 1
ATOM 2294 O O . LEU A 1 290 ? 36.206 93.102 8.478 1.00 15.63 1078 LEU A O 1
ATOM 2299 N N . GLU A 1 291 ? 37.239 95.068 8.375 1.00 13.52 1079 GLU A N 1
ATOM 2300 C CA . GLU A 1 291 ? 37.106 95.154 6.933 1.00 12.71 1079 GLU A CA 1
ATOM 2301 C C . GLU A 1 291 ? 38.110 94.224 6.260 1.00 13.88 1079 GLU A C 1
ATOM 2302 O O . GLU A 1 291 ? 39.125 93.828 6.858 1.00 14.18 1079 GLU A O 1
ATOM 2308 N N . HIS A 1 292 ? 37.849 93.890 5.004 1.00 14.70 1080 HIS A N 1
ATOM 2309 C CA . HIS A 1 292 ? 38.664 92.897 4.307 1.00 16.06 1080 HIS A CA 1
ATOM 2310 C C . HIS A 1 292 ? 39.843 93.463 3.539 1.00 16.47 1080 HIS A C 1
ATOM 2311 O O . HIS A 1 292 ? 40.787 92.730 3.227 1.00 18.24 1080 HIS A O 1
ATOM 2318 N N . HIS A 1 293 ? 39.861 94.761 3.289 1.00 16.03 1081 HIS A N 1
ATOM 2319 C CA . HIS A 1 293 ? 41.016 95.379 2.657 1.00 15.94 1081 HIS A CA 1
ATOM 2320 C C . HIS A 1 293 ? 42.025 95.737 3.744 1.00 15.11 1081 HIS A C 1
ATOM 2321 O O . HIS A 1 293 ? 41.665 95.893 4.914 1.00 16.22 1081 HIS A O 1
ATOM 2328 N N . HIS A 1 294 ? 43.281 95.896 3.353 1.00 13.80 1082 HIS A N 1
ATOM 2329 C CA . HIS A 1 294 ? 44.352 96.283 4.261 1.00 13.10 1082 HIS A CA 1
ATOM 2330 C C . HIS A 1 294 ? 44.471 97.809 4.198 1.00 12.37 1082 HIS A C 1
ATOM 2331 O O . HIS A 1 294 ? 45.125 98.360 3.305 1.00 13.03 1082 HIS A O 1
ATOM 2338 N N . HIS A 1 295 ? 43.816 98.479 5.146 1.00 11.54 1083 HIS A N 1
ATOM 2339 C CA . HIS A 1 295 ? 43.779 99.934 5.217 1.00 10.61 1083 HIS A CA 1
ATOM 2340 C C . HIS A 1 295 ? 44.278 100.445 6.544 1.00 10.47 1083 HIS A C 1
ATOM 2341 O O . HIS A 1 295 ? 44.127 99.773 7.563 1.00 11.76 1083 HIS A O 1
ATOM 2348 N N . HIS A 1 296 ? 44.859 101.634 6.527 1.00 10.31 1084 HIS A N 1
ATOM 2349 C CA . HIS A 1 296 ? 45.312 102.313 7.738 1.00 10.99 1084 HIS A CA 1
ATOM 2350 C C . HIS A 1 296 ? 44.488 103.572 7.949 1.00 11.82 1084 HIS A C 1
ATOM 2351 O O . HIS A 1 296 ? 44.618 104.534 7.195 1.00 14.20 1084 HIS A O 1
ATOM 2358 N N . HIS A 1 297 ? 43.632 103.566 8.963 1.00 11.38 1085 HIS A N 1
ATOM 2359 C CA . HIS A 1 297 ? 42.769 104.708 9.249 1.00 11.97 1085 HIS A CA 1
ATOM 2360 C C . HIS A 1 297 ? 43.100 105.291 10.614 1.00 13.01 1085 HIS A C 1
ATOM 2361 O O . HIS A 1 297 ? 42.394 106.192 11.022 1.00 12.59 1085 HIS A O 1
ATOM 2369 N N . SER B 1 15 ? -27.864 84.205 31.498 1.00 26.76 803 SER B N 1
ATOM 2370 C CA . SER B 1 15 ? -27.113 84.503 30.249 1.00 25.58 803 SER B CA 1
ATOM 2371 C C . SER B 1 15 ? -26.430 85.873 30.356 1.00 23.73 803 SER B C 1
ATOM 2372 O O . SER B 1 15 ? -26.851 86.735 31.128 1.00 24.10 803 SER B O 1
ATOM 2375 N N . PHE B 1 16 ? -25.300 86.024 29.688 1.00 20.81 804 PHE B N 1
ATOM 2376 C CA . PHE B 1 16 ? -24.605 87.302 29.637 1.00 18.26 804 PHE B CA 1
ATOM 2377 C C . PHE B 1 16 ? -25.370 88.518 29.096 1.00 16.83 804 PHE B C 1
ATOM 2378 O O . PHE B 1 16 ? -25.965 88.492 28.025 1.00 16.61 804 PHE B O 1
ATOM 2386 N N . LYS B 1 17 ? -25.320 89.604 29.867 1.00 15.59 805 LYS B N 1
ATOM 2387 C CA . LYS B 1 17 ? -25.860 90.892 29.461 1.00 15.02 805 LYS B CA 1
ATOM 2388 C C . LYS B 1 17 ? -24.779 91.948 29.674 1.00 13.52 805 LYS B C 1
ATOM 2389 O O . LYS B 1 17 ? -24.137 91.990 30.711 1.00 14.10 805 LYS B O 1
ATOM 2395 N N . TYR B 1 18 ? -24.545 92.777 28.673 1.00 12.05 806 TYR B N 1
ATOM 2396 C CA . TYR B 1 18 ? -23.594 93.856 28.830 1.00 11.63 806 TYR B CA 1
ATOM 2397 C C . TYR B 1 18 ? -24.045 94.879 29.881 1.00 12.11 806 TYR B C 1
ATOM 2398 O O . TYR B 1 18 ? -25.236 95.231 29.951 1.00 12.69 806 TYR B O 1
ATOM 2407 N N A GLU B 1 19 ? -23.092 95.331 30.691 0.50 12.40 807 GLU B N 1
ATOM 2408 N N B GLU B 1 19 ? -23.096 95.327 30.698 0.50 12.23 807 GLU B N 1
ATOM 2409 C CA A GLU B 1 19 ? -23.273 96.457 31.600 0.50 12.76 807 GLU B CA 1
ATOM 2410 C CA B GLU B 1 19 ? -23.282 96.462 31.594 0.50 12.47 807 GLU B CA 1
ATOM 2411 C C A GLU B 1 19 ? -22.450 97.587 30.988 0.50 12.27 807 GLU B C 1
ATOM 2412 C C B GLU B 1 19 ? -22.457 97.587 30.978 0.50 12.17 807 GLU B C 1
ATOM 2413 O O A GLU B 1 19 ? -21.466 97.320 30.303 0.50 11.51 807 GLU B O 1
ATOM 2414 O O B GLU B 1 19 ? -21.483 97.319 30.280 0.50 11.45 807 GLU B O 1
ATOM 2425 N N . SER B 1 20 ? -22.822 98.835 31.252 1.00 11.74 808 SER B N 1
ATOM 2426 C CA . SER B 1 20 ? -22.092 99.974 30.708 1.00 12.41 808 SER B CA 1
ATOM 2427 C C . SER B 1 20 ? -20.857 100.387 31.504 1.00 11.17 808 SER B C 1
ATOM 2428 O O . SER B 1 20 ? -19.989 101.063 30.966 1.00 11.56 808 SER B O 1
ATOM 2431 N N . ALA B 1 21 ? -20.783 100.014 32.775 1.00 11.12 809 ALA B N 1
ATOM 2432 C CA . ALA B 1 21 ? -19.608 100.295 33.591 1.00 11.32 809 ALA B CA 1
ATOM 2433 C C . ALA B 1 21 ? -19.339 99.102 34.504 1.00 11.71 809 ALA B C 1
ATOM 2434 O O . ALA B 1 21 ? -19.487 99.168 35.721 1.00 12.58 809 ALA B O 1
ATOM 2436 N N . VAL B 1 22 ? -18.949 97.981 33.910 1.00 11.04 810 VAL B N 1
ATOM 2437 C CA . VAL B 1 22 ? -18.739 96.769 34.688 1.00 11.31 810 VAL B CA 1
ATOM 2438 C C . VAL B 1 22 ? -17.681 96.990 35.773 1.00 11.07 810 VAL B C 1
ATOM 2439 O O . VAL B 1 22 ? -16.685 97.694 35.572 1.00 11.04 810 VAL B O 1
ATOM 2443 N N . GLN B 1 23 ? -17.928 96.412 36.945 1.00 11.31 811 GLN B N 1
ATOM 2444 C CA . GLN B 1 23 ? -17.036 96.565 38.083 1.00 12.15 811 GLN B CA 1
ATOM 2445 C C . GLN B 1 23 ? -16.235 95.295 38.318 1.00 11.51 811 GLN B C 1
ATOM 2446 O O . GLN B 1 23 ? -16.648 94.204 37.956 1.00 12.04 811 GLN B O 1
ATOM 2452 N N . TYR B 1 24 ? -15.073 95.439 38.942 1.00 10.52 812 TYR B N 1
ATOM 2453 C CA . TYR B 1 24 ? -14.239 94.305 39.282 1.00 10.40 812 TYR B CA 1
ATOM 2454 C C . TYR B 1 24 ? -14.964 93.361 40.228 1.00 11.11 812 TYR B C 1
ATOM 2455 O O . TYR B 1 24 ? -15.570 93.792 41.223 1.00 11.40 812 TYR B O 1
ATOM 2464 N N . ARG B 1 25 ? -14.880 92.073 39.924 1.00 10.94 813 ARG B N 1
ATOM 2465 C CA . ARG B 1 25 ? -15.432 91.036 40.767 1.00 11.98 813 ARG B CA 1
ATOM 2466 C C . ARG B 1 25 ? -14.574 89.794 40.552 1.00 11.58 813 ARG B C 1
ATOM 2467 O O . ARG B 1 25 ? -14.497 89.273 39.448 1.00 11.59 813 ARG B O 1
ATOM 2475 N N . PRO B 1 26 ? -13.921 89.287 41.574 1.00 10.74 814 PRO B N 1
ATOM 2476 C CA . PRO B 1 26 ? -13.139 88.075 41.414 1.00 11.22 814 PRO B CA 1
ATOM 2477 C C . PRO B 1 26 ? -14.044 86.878 41.164 1.00 11.44 814 PRO B C 1
ATOM 2478 O O . PRO B 1 26 ? -15.198 86.846 41.588 1.00 12.00 814 PRO B O 1
ATOM 2482 N N . ALA B 1 27 ? -13.511 85.876 40.485 1.00 11.53 815 ALA B N 1
ATOM 2483 C CA . ALA B 1 27 ? -14.214 84.607 40.379 1.00 12.45 815 ALA B CA 1
ATOM 2484 C C . ALA B 1 27 ? -14.337 84.040 41.794 1.00 13.37 815 ALA B C 1
ATOM 2485 O O . ALA B 1 27 ? -13.450 84.257 42.619 1.00 14.08 815 ALA B O 1
ATOM 2487 N N . PRO B 1 28 ? -15.401 83.295 42.074 1.00 13.95 816 PRO B N 1
ATOM 2488 C CA . PRO B 1 28 ? -15.512 82.637 43.374 1.00 14.95 816 PRO B CA 1
ATOM 2489 C C . PRO B 1 28 ? -14.295 81.780 43.653 1.00 14.95 816 PRO B C 1
ATOM 2490 O O . PRO B 1 28 ? -13.672 81.241 42.729 1.00 13.50 816 PRO B O 1
ATOM 2494 N N . ASP B 1 29 ? -13.941 81.604 44.921 1.00 15.55 817 ASP B N 1
ATOM 2495 C CA . ASP B 1 29 ? -12.776 80.810 45.273 1.00 16.45 817 ASP B CA 1
ATOM 2496 C C . ASP B 1 29 ? -12.843 79.400 44.672 1.00 15.06 817 ASP B C 1
ATOM 2497 O O . ASP B 1 29 ? -11.829 78.824 44.309 1.00 15.57 817 ASP B O 1
ATOM 2502 N N . SER B 1 30 ? -14.046 78.850 44.604 1.00 14.79 818 SER B N 1
ATOM 2503 C CA . SER B 1 30 ? -14.248 77.512 44.057 1.00 14.14 818 SER B CA 1
ATOM 2504 C C . SER B 1 30 ? -13.814 77.410 42.595 1.00 12.87 818 SER B C 1
ATOM 2505 O O . SER B 1 30 ? -13.493 76.329 42.136 1.00 12.65 818 SER B O 1
ATOM 2508 N N . TYR B 1 31 ? -13.783 78.536 41.870 1.00 11.67 819 TYR B N 1
ATOM 2509 C CA . TYR B 1 31 ? -13.376 78.513 40.456 1.00 11.26 819 TYR B CA 1
ATOM 2510 C C . TYR B 1 31 ? -11.880 78.274 40.282 1.00 11.44 819 TYR B C 1
ATOM 2511 O O . TYR B 1 31 ? -11.429 77.996 39.171 1.00 10.83 819 TYR B O 1
ATOM 2520 N N . LEU B 1 32 ? -11.108 78.376 41.365 1.00 12.17 820 LEU B N 1
ATOM 2521 C CA . LEU B 1 32 ? -9.673 78.147 41.325 1.00 12.75 820 LEU B CA 1
ATOM 2522 C C . LEU B 1 32 ? -9.307 76.672 41.449 1.00 12.36 820 LEU B C 1
ATOM 2523 O O . LEU B 1 32 ? -8.155 76.290 41.267 1.00 13.22 820 LEU B O 1
ATOM 2528 N N . ASN B 1 33 ? -10.294 75.832 41.775 1.00 12.29 821 ASN B N 1
ATOM 2529 C CA . ASN B 1 33 ? -10.059 74.392 41.855 1.00 12.36 821 ASN B CA 1
ATOM 2530 C C . ASN B 1 33 ? -10.497 73.722 40.559 1.00 11.67 821 ASN B C 1
ATOM 2531 O O . ASN B 1 33 ? -11.291 74.282 39.814 1.00 10.73 821 ASN B O 1
ATOM 2536 N N . PRO B 1 34 ? -9.960 72.547 40.257 1.00 11.17 822 PRO B N 1
ATOM 2537 C CA . PRO B 1 34 ? -10.325 71.862 39.020 1.00 10.88 822 PRO B CA 1
ATOM 2538 C C . PRO B 1 34 ? -11.815 71.616 38.869 1.00 10.49 822 PRO B C 1
ATOM 2539 O O . PRO B 1 34 ? -12.513 71.265 39.841 1.00 11.06 822 PRO B O 1
ATOM 2543 N N . CYS B 1 35 ? -12.305 71.831 37.655 1.00 9.43 823 CYS B N 1
ATOM 2544 C CA . CYS B 1 35 ? -13.692 71.591 37.254 1.00 8.94 823 CYS B CA 1
ATOM 2545 C C . CYS B 1 35 ? -13.739 70.268 36.510 1.00 9.43 823 CYS B C 1
ATOM 2546 O O . CYS B 1 35 ? -12.868 69.993 35.707 1.00 9.78 823 CYS B O 1
ATOM 2549 N N . PRO B 1 36 ? -14.737 69.414 36.740 1.00 8.57 824 PRO B N 1
ATOM 2550 C CA . PRO B 1 36 ? -14.803 68.157 35.995 1.00 9.03 824 PRO B CA 1
ATOM 2551 C C . PRO B 1 36 ? -15.076 68.345 34.517 1.00 9.36 824 PRO B C 1
ATOM 2552 O O . PRO B 1 36 ? -14.741 67.455 33.749 1.00 10.60 824 PRO B O 1
ATOM 2556 N N . GLN B 1 37 ? -15.676 69.459 34.125 1.00 8.73 825 GLN B N 1
ATOM 2557 C CA . GLN B 1 37 ? -15.910 69.716 32.697 1.00 8.64 825 GLN B CA 1
ATOM 2558 C C . GLN B 1 37 ? -14.689 70.462 32.177 1.00 9.06 825 GLN B C 1
ATOM 2559 O O . GLN B 1 37 ? -14.740 71.641 31.864 1.00 9.73 825 GLN B O 1
ATOM 2565 N N . ALA B 1 38 ? -13.574 69.752 32.095 1.00 8.79 826 ALA B N 1
ATOM 2566 C CA . ALA B 1 38 ? -12.288 70.380 31.826 1.00 9.22 826 ALA B CA 1
ATOM 2567 C C . ALA B 1 38 ? -11.961 70.412 30.362 1.00 9.56 826 ALA B C 1
ATOM 2568 O O . ALA B 1 38 ? -12.017 69.388 29.676 1.00 10.58 826 ALA B O 1
ATOM 2570 N N . GLY B 1 39 ? -11.620 71.600 29.872 1.00 8.91 827 GLY B N 1
ATOM 2571 C CA . GLY B 1 39 ? -11.124 71.738 28.517 1.00 8.84 827 GLY B CA 1
ATOM 2572 C C . GLY B 1 39 ? -9.772 71.044 28.391 1.00 8.86 827 GLY B C 1
ATOM 2573 O O . GLY B 1 39 ? -8.974 71.002 29.326 1.00 9.32 827 GLY B O 1
ATOM 2574 N N . ARG B 1 40 ? -9.525 70.476 27.220 1.00 9.57 828 ARG B N 1
ATOM 2575 C CA . ARG B 1 40 ? -8.257 69.844 26.932 1.00 10.24 828 ARG B CA 1
ATOM 2576 C C . ARG B 1 40 ? -7.201 70.902 26.652 1.00 9.80 828 ARG B C 1
ATOM 2577 O O . ARG B 1 40 ? -7.483 71.851 25.949 1.00 10.49 828 ARG B O 1
ATOM 2585 N N . ILE B 1 41 ? -6.007 70.730 27.200 1.00 9.49 829 ILE B N 1
ATOM 2586 C CA . ILE B 1 41 ? -4.898 71.655 26.938 1.00 9.87 829 ILE B CA 1
ATOM 2587 C C . ILE B 1 41 ? -3.850 70.862 26.170 1.00 10.07 829 ILE B C 1
ATOM 2588 O O . ILE B 1 41 ? -3.358 69.835 26.641 1.00 10.95 829 ILE B O 1
ATOM 2593 N N . VAL B 1 42 ? -3.525 71.338 24.981 1.00 9.34 830 VAL B N 1
ATOM 2594 C CA . VAL B 1 42 ? -2.594 70.657 24.104 1.00 9.48 830 VAL B CA 1
ATOM 2595 C C . VAL B 1 42 ? -1.318 71.466 23.933 1.00 9.07 830 VAL B C 1
ATOM 2596 O O . VAL B 1 42 ? -1.366 72.625 23.517 1.00 8.72 830 VAL B O 1
ATOM 2600 N N . LYS B 1 43 ? -0.181 70.863 24.246 1.00 9.57 831 LYS B N 1
ATOM 2601 C CA . LYS B 1 43 ? 1.125 71.453 24.010 1.00 10.28 831 LYS B CA 1
ATOM 2602 C C . LYS B 1 43 ? 1.484 71.237 22.542 1.00 10.75 831 LYS B C 1
ATOM 2603 O O . LYS B 1 43 ? 1.456 70.102 22.044 1.00 12.17 831 LYS B O 1
ATOM 2609 N N . GLU B 1 44 ? 1.810 72.317 21.837 1.00 9.81 832 GLU B N 1
ATOM 2610 C CA . GLU B 1 44 ? 2.187 72.261 20.444 1.00 10.34 832 GLU B CA 1
ATOM 2611 C C . GLU B 1 44 ? 3.557 72.883 20.252 1.00 10.48 832 GLU B C 1
ATOM 2612 O O . GLU B 1 44 ? 3.938 73.822 20.962 1.00 10.76 832 GLU B O 1
ATOM 2618 N N . THR B 1 45 ? 4.278 72.382 19.258 1.00 10.31 833 THR B N 1
ATOM 2619 C CA . THR B 1 45 ? 5.582 72.901 18.905 1.00 10.72 833 THR B CA 1
ATOM 2620 C C . THR B 1 45 ? 5.585 73.174 17.419 1.00 10.65 833 THR B C 1
ATOM 2621 O O . THR B 1 45 ? 5.111 72.359 16.618 1.00 11.95 833 THR B O 1
ATOM 2625 N N . TYR B 1 46 ? 6.108 74.328 17.028 1.00 10.09 834 TYR B N 1
ATOM 2626 C CA . TYR B 1 46 ? 6.120 74.761 15.641 1.00 10.05 834 TYR B CA 1
ATOM 2627 C C . TYR B 1 46 ? 7.441 75.503 15.366 1.00 10.13 834 TYR B C 1
ATOM 2628 O O . TYR B 1 46 ? 8.163 75.853 16.285 1.00 10.61 834 TYR B O 1
ATOM 2637 N N . THR B 1 47 ? 7.749 75.716 14.097 1.00 11.75 835 THR B N 1
ATOM 2638 C CA . THR B 1 47 ? 8.940 76.467 13.720 1.00 12.46 835 THR B CA 1
ATOM 2639 C C . THR B 1 47 ? 8.521 77.660 12.890 1.00 12.65 835 THR B C 1
ATOM 2640 O O . THR B 1 47 ? 7.839 77.525 11.890 1.00 14.59 835 THR B O 1
ATOM 2644 N N . GLY B 1 48 ? 8.939 78.848 13.311 1.00 11.17 836 GLY B N 1
ATOM 2645 C CA . GLY B 1 48 ? 8.598 80.071 12.624 1.00 11.19 836 GLY B CA 1
ATOM 2646 C C . GLY B 1 48 ? 9.802 80.978 12.497 1.00 10.01 836 GLY B C 1
ATOM 2647 O O . GLY B 1 48 ? 10.936 80.533 12.571 1.00 10.64 836 GLY B O 1
ATOM 2648 N N . ILE B 1 49 ? 9.545 82.265 12.349 1.00 10.02 837 ILE B N 1
ATOM 2649 C CA . ILE B 1 49 ? 10.616 83.221 12.103 1.00 10.33 837 ILE B CA 1
ATOM 2650 C C . ILE B 1 49 ? 11.558 83.382 13.282 1.00 10.89 837 ILE B C 1
ATOM 2651 O O . ILE B 1 49 ? 12.666 83.903 13.120 1.00 11.96 837 ILE B O 1
ATOM 2656 N N . ASN B 1 50 ? 11.142 82.952 14.469 1.00 10.58 838 ASN B N 1
ATOM 2657 C CA . ASN B 1 50 ? 11.986 82.972 15.659 1.00 11.02 838 ASN B CA 1
ATOM 2658 C C . ASN B 1 50 ? 12.419 81.578 16.091 1.00 11.09 838 ASN B C 1
ATOM 2659 O O . ASN B 1 50 ? 12.738 81.352 17.256 1.00 11.49 838 ASN B O 1
ATOM 2664 N N . GLY B 1 51 ? 12.430 80.649 15.135 1.00 10.82 839 GLY B N 1
ATOM 2665 C CA . GLY B 1 51 ? 12.878 79.294 15.401 1.00 11.31 839 GLY B CA 1
ATOM 2666 C C . GLY B 1 51 ? 11.791 78.399 15.962 1.00 11.34 839 GLY B C 1
ATOM 2667 O O . GLY B 1 51 ? 10.603 78.700 15.870 1.00 10.95 839 GLY B O 1
ATOM 2668 N N . THR B 1 52 ? 12.217 77.288 16.531 1.00 11.04 840 THR B N 1
ATOM 2669 C CA . THR B 1 52 ? 11.304 76.290 17.072 1.00 11.30 840 THR B CA 1
ATOM 2670 C C . THR B 1 52 ? 10.874 76.727 18.447 1.00 10.77 840 THR B C 1
ATOM 2671 O O . THR B 1 52 ? 11.702 76.999 19.315 1.00 11.90 840 THR B O 1
ATOM 2675 N N . LYS B 1 53 ? 9.557 76.803 18.631 1.00 10.06 841 LYS B N 1
ATOM 2676 C CA . LYS B 1 53 ? 8.959 77.316 19.858 1.00 9.57 841 LYS B CA 1
ATOM 2677 C C . LYS B 1 53 ? 7.697 76.510 20.152 1.00 9.27 841 LYS B C 1
ATOM 2678 O O . LYS B 1 53 ? 7.195 75.809 19.297 1.00 9.94 841 LYS B O 1
ATOM 2684 N N . SER B 1 54 ? 7.173 76.666 21.355 1.00 8.80 842 SER B N 1
ATOM 2685 C CA . SER B 1 54 ? 5.959 75.962 21.757 1.00 8.78 842 SER B CA 1
ATOM 2686 C C . SER B 1 54 ? 4.886 76.919 22.265 1.00 8.28 842 SER B C 1
ATOM 2687 O O . SER B 1 54 ? 5.142 78.097 22.576 1.00 8.50 842 SER B O 1
ATOM 2690 N N . LEU B 1 55 ? 3.673 76.410 22.348 1.00 7.86 843 LEU B N 1
ATOM 2691 C CA . LEU B 1 55 ? 2.538 77.134 22.888 1.00 7.66 843 LEU B CA 1
ATOM 2692 C C . LEU B 1 55 ? 1.577 76.093 23.438 1.00 7.75 843 LEU B C 1
ATOM 2693 O O . LEU B 1 55 ? 1.742 74.887 23.178 1.00 8.38 843 LEU B O 1
ATOM 2698 N N . ASN B 1 56 ? 0.586 76.532 24.201 1.00 7.25 844 ASN B N 1
ATOM 2699 C CA . ASN B 1 56 ? -0.489 75.665 24.650 1.00 7.17 844 ASN B CA 1
ATOM 2700 C C . ASN B 1 56 ? -1.792 76.137 24.060 1.00 6.87 844 ASN B C 1
ATOM 2701 O O . ASN B 1 56 ? -2.041 77.345 23.947 1.00 7.31 844 ASN B O 1
ATOM 2706 N N . VAL B 1 57 ? -2.648 75.182 23.711 1.00 7.01 845 VAL B N 1
ATOM 2707 C CA . VAL B 1 57 ? -3.968 75.456 23.203 1.00 7.38 845 VAL B CA 1
ATOM 2708 C C . VAL B 1 57 ? -4.990 74.851 24.152 1.00 7.50 845 VAL B C 1
ATOM 2709 O O . VAL B 1 57 ? -5.005 73.639 24.367 1.00 7.77 845 VAL B O 1
ATOM 2713 N N . TYR B 1 58 ? -5.830 75.694 24.726 1.00 7.11 846 TYR B N 1
ATOM 2714 C CA . TYR B 1 58 ? -6.968 75.283 25.536 1.00 7.02 846 TYR B CA 1
ATOM 2715 C C . TYR B 1 58 ? -8.168 75.167 24.627 1.00 7.26 846 TYR B C 1
ATOM 2716 O O . TYR B 1 58 ? -8.537 76.120 23.956 1.00 6.87 846 TYR B O 1
ATOM 2725 N N . LEU B 1 59 ? -8.765 73.963 24.602 1.00 7.19 847 LEU B N 1
ATOM 2726 C CA . LEU B 1 59 ? -9.993 73.693 23.864 1.00 8.31 847 LEU B CA 1
ATOM 2727 C C . LEU B 1 59 ? -11.107 73.580 24.887 1.00 8.05 847 LEU B C 1
ATOM 2728 O O . LEU B 1 59 ? -10.904 72.979 25.954 1.00 8.68 847 LEU B O 1
ATOM 2733 N N . PRO B 1 60 ? -12.272 74.138 24.614 1.00 7.91 848 PRO B N 1
ATOM 2734 C CA . PRO B 1 60 ? -13.349 74.081 25.604 1.00 8.24 848 PRO B CA 1
ATOM 2735 C C . PRO B 1 60 ? -13.858 72.654 25.776 1.00 8.88 848 PRO B C 1
ATOM 2736 O O . PRO B 1 60 ? -13.716 71.807 24.896 1.00 8.93 848 PRO B O 1
ATOM 2740 N N . TYR B 1 61 ? -14.440 72.395 26.931 1.00 9.02 849 TYR B N 1
ATOM 2741 C CA . TYR B 1 61 ? -15.083 71.113 27.177 1.00 9.61 849 TYR B CA 1
ATOM 2742 C C . TYR B 1 61 ? -16.173 70.958 26.131 1.00 10.54 849 TYR B C 1
ATOM 2743 O O . TYR B 1 61 ? -16.922 71.895 25.869 1.00 11.67 849 TYR B O 1
ATOM 2752 N N . GLY B 1 62 ? -16.246 69.781 25.523 1.00 11.59 850 GLY B N 1
ATOM 2753 C CA . GLY B 1 62 ? -17.221 69.548 24.476 1.00 12.48 850 GLY B CA 1
ATOM 2754 C C . GLY B 1 62 ? -16.800 70.044 23.100 1.00 12.57 850 GLY B C 1
ATOM 2755 O O . GLY B 1 62 ? -17.600 70.033 22.171 1.00 13.39 850 GLY B O 1
ATOM 2756 N N . TYR B 1 63 ? -15.551 70.487 22.976 1.00 11.82 851 TYR B N 1
ATOM 2757 C CA . TYR B 1 63 ? -15.012 70.940 21.696 1.00 11.36 851 TYR B CA 1
ATOM 2758 C C . TYR B 1 63 ? -15.413 69.994 20.575 1.00 11.56 851 TYR B C 1
ATOM 2759 O O . TYR B 1 63 ? -15.109 68.799 20.630 1.00 12.54 851 TYR B O 1
ATOM 2768 N N . ASP B 1 64 ? -16.043 70.574 19.566 1.00 10.91 852 ASP B N 1
ATOM 2769 C CA . ASP B 1 64 ? -16.516 69.843 18.391 1.00 11.30 852 ASP B CA 1
ATOM 2770 C C . ASP B 1 64 ? -15.825 70.476 17.191 1.00 10.91 852 ASP B C 1
ATOM 2771 O O . ASP B 1 64 ? -16.086 71.619 16.874 1.00 10.18 852 ASP B O 1
ATOM 2776 N N . PRO B 1 65 ? -14.953 69.727 16.513 1.00 11.06 853 PRO B N 1
ATOM 2777 C CA . PRO B 1 65 ? -14.256 70.224 15.322 1.00 11.41 853 PRO B CA 1
ATOM 2778 C C . PRO B 1 65 ? -15.151 70.681 14.184 1.00 12.11 853 PRO B C 1
ATOM 2779 O O . PRO B 1 65 ? -14.653 71.307 13.262 1.00 12.38 853 PRO B O 1
ATOM 2783 N N . ASN B 1 66 ? -16.433 70.360 14.227 1.00 12.24 854 ASN B N 1
ATOM 2784 C CA . ASN B 1 66 ? -17.364 70.851 13.213 1.00 13.76 854 ASN B CA 1
ATOM 2785 C C . ASN B 1 66 ? -17.945 72.207 13.513 1.00 13.84 854 ASN B C 1
ATOM 2786 O O . ASN B 1 66 ? -18.566 72.827 12.654 1.00 15.18 854 ASN B O 1
ATOM 2791 N N . LYS B 1 67 ? -17.744 72.675 14.738 1.00 12.25 855 LYS B N 1
ATOM 2792 C CA . LYS B 1 67 ? -18.221 73.986 15.131 1.00 12.32 855 LYS B CA 1
ATOM 2793 C C . LYS B 1 67 ? -17.062 74.962 15.028 1.00 11.19 855 LYS B C 1
ATOM 2794 O O . LYS B 1 67 ? -15.896 74.562 15.042 1.00 11.94 855 LYS B O 1
ATOM 2800 N N . LYS B 1 68 ? -17.396 76.231 14.933 1.00 10.60 856 LYS B N 1
ATOM 2801 C CA . LYS B 1 68 ? -16.432 77.325 14.845 1.00 10.40 856 LYS B CA 1
ATOM 2802 C C . LYS B 1 68 ? -16.401 78.053 16.179 1.00 9.66 856 LYS B C 1
ATOM 2803 O O . LYS B 1 68 ? -17.437 78.433 16.734 1.00 10.94 856 LYS B O 1
ATOM 2809 N N . TYR B 1 69 ? -15.190 78.241 16.693 1.00 8.32 857 TYR B N 1
ATOM 2810 C CA . TYR B 1 69 ? -14.995 78.872 17.999 1.00 8.21 857 TYR B CA 1
ATOM 2811 C C . TYR B 1 69 ? -14.248 80.179 17.907 1.00 8.37 857 TYR B C 1
ATOM 2812 O O . TYR B 1 69 ? -13.325 80.329 17.114 1.00 8.48 857 TYR B O 1
ATOM 2821 N N . ASN B 1 70 ? -14.644 81.115 18.762 1.00 8.08 858 ASN B N 1
ATOM 2822 C CA . ASN B 1 70 ? -13.828 82.285 19.025 1.00 8.33 858 ASN B CA 1
ATOM 2823 C C . ASN B 1 70 ? -12.472 81.793 19.511 1.00 6.94 858 ASN B C 1
ATOM 2824 O O . ASN B 1 70 ? -12.346 80.731 20.133 1.00 7.29 858 ASN B O 1
ATOM 2829 N N . ILE B 1 71 ? -11.476 82.637 19.242 1.00 6.50 859 ILE B N 1
ATOM 2830 C CA . ILE B 1 71 ? -10.124 82.358 19.686 1.00 6.22 859 ILE B CA 1
ATOM 2831 C C . ILE B 1 71 ? -9.490 83.590 20.326 1.00 6.22 859 ILE B C 1
ATOM 2832 O O . ILE B 1 71 ? -9.557 84.690 19.785 1.00 6.93 859 ILE B O 1
ATOM 2837 N N . PHE B 1 72 ? -8.866 83.365 21.485 1.00 5.71 860 PHE B N 1
ATOM 2838 C CA . PHE B 1 72 ? -8.225 84.419 22.278 1.00 5.53 860 PHE B CA 1
ATOM 2839 C C . PHE B 1 72 ? -6.804 84.013 22.572 1.00 5.43 860 PHE B C 1
ATOM 2840 O O . PHE B 1 72 ? -6.569 82.979 23.187 1.00 6.36 860 PHE B O 1
ATOM 2848 N N . TYR B 1 73 ? -5.850 84.798 22.072 1.00 5.09 861 TYR B N 1
ATOM 2849 C CA . TYR B 1 73 ? -4.438 84.577 22.294 1.00 5.40 861 TYR B CA 1
ATOM 2850 C C . TYR B 1 73 ? -4.023 85.437 23.487 1.00 5.36 861 TYR B C 1
ATOM 2851 O O . TYR B 1 73 ? -4.303 86.631 23.515 1.00 6.75 861 TYR B O 1
ATOM 2860 N N . LEU B 1 74 ? -3.321 84.825 24.438 1.00 5.41 862 LEU B N 1
ATOM 2861 C CA . LEU B 1 74 ? -3.033 85.454 25.726 1.00 5.39 862 LEU B CA 1
ATOM 2862 C C . LEU B 1 74 ? -1.580 85.312 26.107 1.00 5.48 862 LEU B C 1
ATOM 2863 O O . LEU B 1 74 ? -1.076 84.190 26.249 1.00 6.13 862 LEU B O 1
ATOM 2868 N N . MET B 1 75 ? -0.909 86.456 26.282 1.00 5.82 863 MET B N 1
ATOM 2869 C CA . MET B 1 75 ? 0.537 86.481 26.519 1.00 6.07 863 MET B CA 1
ATOM 2870 C C . MET B 1 75 ? 0.931 86.697 27.976 1.00 6.46 863 MET B C 1
ATOM 2871 O O . MET B 1 75 ? 0.398 87.561 28.675 1.00 6.51 863 MET B O 1
ATOM 2876 N N . HIS B 1 76 ? 1.907 85.911 28.386 1.00 6.57 864 HIS B N 1
ATOM 2877 C CA . HIS B 1 76 ? 2.513 85.966 29.700 1.00 6.35 864 HIS B CA 1
ATOM 2878 C C . HIS B 1 76 ? 3.354 87.242 29.876 1.00 6.65 864 HIS B C 1
ATOM 2879 O O . HIS B 1 76 ? 3.506 88.043 28.945 1.00 6.86 864 HIS B O 1
ATOM 2886 N N . GLY B 1 77 ? 3.879 87.421 31.088 1.00 7.85 865 GLY B N 1
ATOM 2887 C CA . GLY B 1 77 ? 4.701 88.570 31.428 1.00 8.31 865 GLY B CA 1
ATOM 2888 C C . GLY B 1 77 ? 6.186 88.264 31.395 1.00 8.53 865 GLY B C 1
ATOM 2889 O O . GLY B 1 77 ? 6.622 87.186 31.030 1.00 8.47 865 GLY B O 1
ATOM 2890 N N . GLY B 1 78 ? 6.968 89.250 31.804 1.00 9.80 866 GLY B N 1
ATOM 2891 C CA . GLY B 1 78 ? 8.410 89.106 31.836 1.00 10.34 866 GLY B CA 1
ATOM 2892 C C . GLY B 1 78 ? 8.832 87.987 32.765 1.00 10.38 866 GLY B C 1
ATOM 2893 O O . GLY B 1 78 ? 8.255 87.795 33.833 1.00 11.17 866 GLY B O 1
ATOM 2894 N N . GLY B 1 79 ? 9.814 87.211 32.319 1.00 11.64 867 GLY B N 1
ATOM 2895 C CA . GLY B 1 79 ? 10.344 86.104 33.088 1.00 11.56 867 GLY B CA 1
ATOM 2896 C C . GLY B 1 79 ? 9.496 84.844 33.027 1.00 11.62 867 GLY B C 1
ATOM 2897 O O . GLY B 1 79 ? 9.866 83.815 33.578 1.00 13.64 867 GLY B O 1
ATOM 2898 N N . GLU B 1 80 ? 8.356 84.914 32.345 1.00 9.72 868 GLU B N 1
ATOM 2899 C CA . GLU B 1 80 ? 7.424 83.786 32.262 1.00 9.15 868 GLU B CA 1
ATOM 2900 C C . GLU B 1 80 ? 7.563 83.066 30.924 1.00 8.38 868 GLU B C 1
ATOM 2901 O O . GLU B 1 80 ? 8.455 83.362 30.128 1.00 8.85 868 GLU B O 1
ATOM 2907 N N . ASN B 1 81 ? 6.691 82.101 30.671 1.00 8.21 869 ASN B N 1
ATOM 2908 C CA . ASN B 1 81 ? 6.764 81.325 29.440 1.00 8.41 869 ASN B CA 1
ATOM 2909 C C . ASN B 1 81 ? 5.365 80.829 29.044 1.00 8.42 869 ASN B C 1
ATOM 2910 O O . ASN B 1 81 ? 4.372 81.144 29.700 1.00 7.73 869 ASN B O 1
ATOM 2915 N N . GLU B 1 82 ? 5.305 80.073 27.957 1.00 7.55 870 GLU B N 1
ATOM 2916 C CA . GLU B 1 82 ? 4.057 79.574 27.398 1.00 7.78 870 GLU B CA 1
ATOM 2917 C C . GLU B 1 82 ? 3.278 78.636 28.298 1.00 8.23 870 GLU B C 1
ATOM 2918 O O . GLU B 1 82 ? 2.108 78.394 28.043 1.00 8.79 870 GLU B O 1
ATOM 2924 N N . ASN B 1 83 ? 3.915 78.162 29.363 1.00 8.34 871 ASN B N 1
ATOM 2925 C CA . ASN B 1 83 ? 3.277 77.261 30.326 1.00 8.40 871 ASN B CA 1
ATOM 2926 C C . ASN B 1 83 ? 2.788 77.946 31.585 1.00 8.71 871 ASN B C 1
ATOM 2927 O O . ASN B 1 83 ? 2.077 77.350 32.380 1.00 9.63 871 ASN B O 1
ATOM 2932 N N . THR B 1 84 ? 3.110 79.209 31.764 1.00 8.26 872 THR B N 1
ATOM 2933 C CA . THR B 1 84 ? 2.832 79.888 33.028 1.00 8.46 872 THR B CA 1
ATOM 2934 C C . THR B 1 84 ? 1.355 80.010 33.330 1.00 8.45 872 THR B C 1
ATOM 2935 O O . THR B 1 84 ? 0.900 79.739 34.454 1.00 9.12 872 THR B O 1
ATOM 2939 N N . ILE B 1 85 ? 0.582 80.460 32.354 1.00 8.08 873 ILE B N 1
ATOM 2940 C CA . ILE B 1 85 ? -0.820 80.780 32.599 1.00 7.85 873 ILE B CA 1
ATOM 2941 C C . ILE B 1 85 ? -1.665 79.558 32.989 1.00 7.89 873 ILE B C 1
ATOM 2942 O O . ILE B 1 85 ? -2.631 79.690 33.747 1.00 7.94 873 ILE B O 1
ATOM 2947 N N . PHE B 1 86 ? -1.292 78.389 32.490 1.00 8.24 874 PHE B N 1
ATOM 2948 C CA . PHE B 1 86 ? -1.977 77.142 32.836 1.00 8.95 874 PHE B CA 1
ATOM 2949 C C . PHE B 1 86 ? -1.207 76.341 33.910 1.00 9.77 874 PHE B C 1
ATOM 2950 O O . PHE B 1 86 ? -1.553 75.198 34.201 1.00 9.93 874 PHE B O 1
ATOM 2958 N N . SER B 1 87 ? -0.199 76.953 34.503 1.00 9.67 875 SER B N 1
ATOM 2959 C CA . SER B 1 87 ? 0.552 76.315 35.597 1.00 10.50 875 SER B CA 1
ATOM 2960 C C . SER B 1 87 ? -0.170 76.500 36.922 1.00 11.59 875 SER B C 1
ATOM 2961 O O . SER B 1 87 ? -1.134 77.244 37.038 1.00 11.06 875 SER B O 1
ATOM 2964 N N . ASN B 1 88 ? 0.349 75.836 37.948 1.00 13.59 876 ASN B N 1
ATOM 2965 C CA . ASN B 1 88 ? -0.192 75.976 39.290 1.00 15.56 876 ASN B CA 1
ATOM 2966 C C . ASN B 1 88 ? -0.066 77.392 39.854 1.00 15.73 876 ASN B C 1
ATOM 2967 O O . ASN B 1 88 ? -0.723 77.724 40.842 1.00 17.18 876 ASN B O 1
ATOM 2972 N N . ASP B 1 89 ? 0.754 78.234 39.249 1.00 15.29 877 ASP B N 1
ATOM 2973 C CA . ASP B 1 89 ? 0.901 79.612 39.729 1.00 16.06 877 ASP B CA 1
ATOM 2974 C C . ASP B 1 89 ? -0.224 80.533 39.262 1.00 14.93 877 ASP B C 1
ATOM 2975 O O . ASP B 1 89 ? -0.356 81.665 39.759 1.00 15.49 877 ASP B O 1
ATOM 2980 N N . VAL B 1 90 ? -1.042 80.073 38.311 1.00 12.62 878 VAL B N 1
ATOM 2981 C CA . VAL B 1 90 ? -2.099 80.923 37.766 1.00 11.33 878 VAL B CA 1
ATOM 2982 C C . VAL B 1 90 ? -3.438 80.170 37.700 1.00 9.84 878 VAL B C 1
ATOM 2983 O O . VAL B 1 90 ? -4.452 80.683 38.159 1.00 9.37 878 VAL B O 1
ATOM 2987 N N . LYS B 1 91 ? -3.430 78.970 37.106 1.00 9.69 879 LYS B N 1
ATOM 2988 C CA . LYS B 1 91 ? -4.620 78.110 37.027 1.00 9.75 879 LYS B CA 1
ATOM 2989 C C . LYS B 1 91 ? -5.772 78.729 36.253 1.00 8.61 879 LYS B C 1
ATOM 2990 O O . LYS B 1 91 ? -6.934 78.506 36.567 1.00 8.35 879 LYS B O 1
ATOM 2999 N N . LEU B 1 92 ? -5.463 79.467 35.186 1.00 8.13 880 LEU B N 1
ATOM 3000 C CA . LEU B 1 92 ? -6.526 80.132 34.437 1.00 7.46 880 LEU B CA 1
ATOM 3001 C C . LEU B 1 92 ? -7.521 79.128 33.861 1.00 7.18 880 LEU B C 1
ATOM 3002 O O . LEU B 1 92 ? -8.703 79.441 33.748 1.00 7.51 880 LEU B O 1
ATOM 3007 N N . GLN B 1 93 ? -7.051 77.933 33.498 1.00 7.26 881 GLN B N 1
ATOM 3008 C CA . GLN B 1 93 ? -7.935 76.924 32.932 1.00 7.39 881 GLN B CA 1
ATOM 3009 C C . GLN B 1 93 ? -9.061 76.545 33.880 1.00 7.25 881 GLN B C 1
ATOM 3010 O O . GLN B 1 93 ? -10.133 76.189 33.429 1.00 7.67 881 GLN B O 1
ATOM 3016 N N . ASN B 1 94 ? -8.829 76.617 35.185 1.00 7.52 882 ASN B N 1
ATOM 3017 C CA . ASN B 1 94 ? -9.905 76.294 36.131 1.00 7.74 882 ASN B CA 1
ATOM 3018 C C . ASN B 1 94 ? -11.001 77.337 36.058 1.00 7.51 882 ASN B C 1
ATOM 3019 O O . ASN B 1 94 ? -12.187 77.019 36.036 1.00 7.62 882 ASN B O 1
ATOM 3024 N N . ILE B 1 95 ? -10.605 78.603 35.98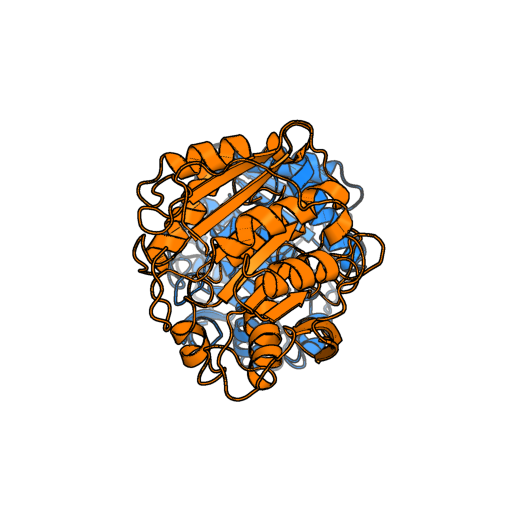7 1.00 7.75 883 ILE B N 1
ATOM 3025 C CA . ILE B 1 95 ? -11.558 79.687 35.832 1.00 7.64 883 ILE B CA 1
ATOM 3026 C C . ILE B 1 95 ? -12.334 79.551 34.513 1.00 7.43 883 ILE B C 1
ATOM 3027 O O . ILE B 1 95 ? -13.562 79.683 34.474 1.00 7.67 883 ILE B O 1
ATOM 3032 N N . LEU B 1 96 ? -11.606 79.311 33.422 1.00 7.10 884 LEU B N 1
ATOM 3033 C CA . LEU B 1 96 ? -12.239 79.131 32.120 1.00 7.20 884 LEU B CA 1
ATOM 3034 C C . LEU B 1 96 ? -13.226 77.973 32.149 1.00 7.10 884 LEU B C 1
ATOM 3035 O O . LEU B 1 96 ? -14.361 78.089 31.691 1.00 7.43 884 LEU B O 1
ATOM 3040 N N . ASP B 1 97 ? -12.785 76.853 32.715 1.00 7.06 885 ASP B N 1
ATOM 3041 C CA . ASP B 1 97 ? -13.637 75.672 32.763 1.00 7.00 885 ASP B CA 1
ATOM 3042 C C . ASP B 1 97 ? -14.928 75.946 33.535 1.00 6.87 885 ASP B C 1
ATOM 3043 O O . ASP B 1 97 ? -16.029 75.660 33.078 1.00 6.81 885 ASP B O 1
ATOM 3048 N N . HIS B 1 98 ? -14.792 76.508 34.725 1.00 6.79 886 HIS B N 1
ATOM 3049 C CA . HIS B 1 98 ? -15.992 76.725 35.522 1.00 7.02 886 HIS B CA 1
ATOM 3050 C C . HIS B 1 98 ? -16.886 77.794 34.889 1.00 7.14 886 HIS B C 1
ATOM 3051 O O . HIS B 1 98 ? -18.109 77.677 34.957 1.00 7.78 886 HIS B O 1
ATOM 3058 N N . ALA B 1 99 ? -16.306 78.843 34.294 1.00 7.28 887 ALA B N 1
ATOM 3059 C CA . ALA B 1 99 ? -17.133 79.889 33.704 1.00 7.28 887 ALA B CA 1
ATOM 3060 C C . ALA B 1 99 ? -17.909 79.374 32.495 1.00 7.43 887 ALA B C 1
ATOM 3061 O O . ALA B 1 99 ? -19.083 79.708 32.307 1.00 8.47 887 ALA B O 1
ATOM 3063 N N . ILE B 1 100 ? -17.265 78.548 31.680 1.00 7.49 888 ILE B N 1
ATOM 3064 C CA . ILE B 1 100 ? -17.939 77.970 30.517 1.00 7.39 888 ILE B CA 1
ATOM 3065 C C . ILE B 1 100 ? -19.022 76.982 30.969 1.00 8.32 888 ILE B C 1
ATOM 3066 O O . ILE B 1 100 ? -20.125 76.990 30.452 1.00 8.58 888 ILE B O 1
ATOM 3071 N N . MET B 1 101 ? -18.717 76.155 31.957 1.00 8.20 889 MET B N 1
ATOM 3072 C CA . MET B 1 101 ? -19.706 75.192 32.445 1.00 8.71 889 MET B CA 1
ATOM 3073 C C . MET B 1 101 ? -20.927 75.909 33.005 1.00 9.72 889 MET B C 1
ATOM 3074 O O . MET B 1 101 ? -22.070 75.454 32.834 1.00 10.69 889 MET B O 1
ATOM 3079 N N . ASN B 1 102 ? -20.709 77.021 33.701 1.00 9.87 890 ASN B N 1
ATOM 3080 C CA . ASN B 1 102 ? -21.819 77.743 34.327 1.00 10.62 890 ASN B CA 1
ATOM 3081 C C . ASN B 1 102 ? -22.543 78.676 33.344 1.00 11.50 890 ASN B C 1
ATOM 3082 O O . ASN B 1 102 ? -23.524 79.329 33.675 1.00 13.48 890 ASN B O 1
ATOM 3090 N N . GLY B 1 103 ? -22.063 78.802 32.104 1.00 11.45 891 GLY B N 1
ATOM 3091 C CA . GLY B 1 103 ? -22.734 79.626 31.107 1.00 12.17 891 GLY B CA 1
ATOM 3092 C C . GLY B 1 103 ? -22.405 81.103 31.178 1.00 12.55 891 GLY B C 1
ATOM 3093 O O . GLY B 1 103 ? -23.095 81.918 30.584 1.00 15.24 891 GLY B O 1
ATOM 3094 N N . GLU B 1 104 ? -21.373 81.449 31.921 1.00 11.83 892 GLU B N 1
ATOM 3095 C CA . GLU B 1 104 ? -20.922 82.833 32.061 1.00 12.17 892 GLU B CA 1
ATOM 3096 C C . GLU B 1 104 ? -20.077 83.277 30.873 1.00 11.36 892 GLU B C 1
ATOM 3097 O O . GLU B 1 104 ? -19.973 84.460 30.565 1.00 13.42 892 GLU B O 1
ATOM 3103 N N . LEU B 1 105 ? -19.463 82.314 30.221 1.00 8.96 893 LEU B N 1
ATOM 3104 C CA . LEU B 1 105 ? -18.542 82.539 29.126 1.00 7.95 893 LEU B CA 1
ATOM 3105 C C . LEU B 1 105 ? -18.873 81.543 28.034 1.00 8.10 893 LEU B C 1
ATOM 3106 O O . LEU B 1 105 ? -18.986 80.349 28.302 1.00 7.96 893 LEU B O 1
ATOM 3111 N N . GLU B 1 106 ? -19.056 82.016 26.803 1.00 8.26 894 GLU B N 1
ATOM 3112 C CA . GLU B 1 106 ? -19.308 81.101 25.695 1.00 7.90 894 GLU B CA 1
ATOM 3113 C C . GLU B 1 106 ? -18.038 80.324 25.408 1.00 7.75 894 GLU B C 1
ATOM 3114 O O . GLU B 1 106 ? -16.938 80.877 25.527 1.00 8.08 894 GLU B O 1
ATOM 3120 N N . PRO B 1 107 ? -18.134 79.059 25.032 1.00 8.17 895 PRO B N 1
ATOM 3121 C CA . PRO B 1 107 ? -16.934 78.264 24.770 1.00 8.41 895 PRO B CA 1
ATOM 3122 C C . PRO B 1 107 ? -16.052 78.913 23.721 1.00 8.04 895 PRO B C 1
ATOM 3123 O O . PRO B 1 107 ? -16.559 79.424 22.732 1.00 8.52 895 PRO B O 1
ATOM 3127 N N . LEU B 1 108 ? -14.748 78.857 23.933 1.00 7.00 896 LEU B N 1
ATOM 3128 C CA . LEU B 1 108 ? -13.780 79.440 23.017 1.00 7.13 896 LEU B CA 1
ATOM 3129 C C . LEU B 1 108 ? -12.457 78.731 23.187 1.00 7.12 896 LEU B C 1
ATOM 3130 O O . LEU B 1 108 ? -12.230 78.046 24.180 1.00 7.52 896 LEU B O 1
ATOM 3135 N N . ILE B 1 109 ? -11.580 78.899 22.210 1.00 6.81 897 ILE B N 1
ATOM 3136 C CA . ILE B 1 109 ? -10.209 78.422 22.247 1.00 7.03 897 ILE B CA 1
ATOM 3137 C C . ILE B 1 109 ? -9.330 79.525 22.847 1.00 6.89 897 ILE B C 1
ATOM 3138 O O . ILE B 1 109 ? -9.466 80.706 22.468 1.00 6.64 897 ILE B O 1
ATOM 3143 N N . VAL B 1 110 ? -8.471 79.154 23.785 1.00 6.36 898 VAL B N 1
ATOM 3144 C CA . VAL B 1 110 ? -7.531 80.111 24.377 1.00 6.34 898 VAL B CA 1
ATOM 3145 C C . VAL B 1 110 ? -6.129 79.601 24.140 1.00 6.73 898 VAL B C 1
ATOM 3146 O O . VAL B 1 110 ? -5.815 78.463 24.459 1.00 8.12 898 VAL B O 1
ATOM 3150 N N . VAL B 1 111 ? -5.274 80.437 23.562 1.00 5.73 899 VAL B N 1
ATOM 3151 C CA . VAL B 1 111 ? -3.913 80.032 23.236 1.00 5.99 899 VAL B CA 1
ATOM 3152 C C . VAL B 1 111 ? -2.933 80.826 24.072 1.00 5.92 899 VAL B C 1
ATOM 3153 O O . VAL B 1 111 ? -3.062 82.044 24.160 1.00 6.24 899 VAL B O 1
ATOM 3157 N N . THR B 1 112 ? -1.946 80.164 24.636 1.00 5.81 900 THR B N 1
ATOM 3158 C CA . THR B 1 112 ? -0.918 80.827 25.410 1.00 6.02 900 THR B CA 1
ATOM 3159 C C . THR B 1 112 ? 0.421 80.579 24.736 1.00 6.58 900 THR B C 1
ATOM 3160 O O . THR B 1 112 ? 1.053 79.531 24.934 1.00 6.49 900 THR B O 1
ATOM 3164 N N . PRO B 1 113 ? 0.867 81.523 23.907 1.00 6.51 901 PRO B N 1
ATOM 3165 C CA . PRO B 1 113 ? 2.158 81.418 23.232 1.00 6.86 901 PRO B CA 1
ATOM 3166 C C . PRO B 1 113 ? 3.250 82.078 24.086 1.00 6.78 901 PRO B C 1
ATOM 3167 O O . PRO B 1 113 ? 3.032 82.358 25.276 1.00 6.46 901 PRO B O 1
ATOM 3171 N N . THR B 1 114 ? 4.412 82.320 23.500 1.00 6.79 902 THR B N 1
ATOM 3172 C CA . THR B 1 114 ? 5.479 82.996 24.216 1.00 6.76 902 THR B CA 1
ATOM 3173 C C . THR B 1 114 ? 6.226 83.971 23.338 1.00 6.50 902 THR B C 1
ATOM 3174 O O . THR B 1 114 ? 6.363 83.758 22.138 1.00 7.10 902 THR B O 1
ATOM 3178 N N . PHE B 1 115 ? 6.697 85.047 23.964 1.00 7.00 903 PHE B N 1
ATOM 3179 C CA . PHE B 1 115 ? 7.593 86.003 23.308 1.00 7.47 903 PHE B CA 1
ATOM 3180 C C . PHE B 1 115 ? 9.060 85.643 23.525 1.00 8.31 903 PHE B C 1
ATOM 3181 O O . PHE B 1 115 ? 9.940 86.403 23.122 1.00 8.97 903 PHE B O 1
ATOM 3189 N N . ASN B 1 116 ? 9.337 84.498 24.145 1.00 8.65 904 ASN B N 1
ATOM 3190 C CA . ASN B 1 116 ? 10.706 84.012 24.290 1.00 9.19 904 ASN B CA 1
ATOM 3191 C C . ASN B 1 116 ? 11.162 83.324 23.010 1.00 9.70 904 ASN B C 1
ATOM 3192 O O . ASN B 1 116 ? 10.359 82.985 22.162 1.00 9.99 904 ASN B O 1
ATOM 3197 N N . GLY B 1 117 ? 12.465 83.111 22.881 1.00 10.49 905 GLY B N 1
ATOM 3198 C CA . GLY B 1 117 ? 13.021 82.318 21.807 1.00 10.95 905 GLY B CA 1
ATOM 3199 C C . GLY B 1 117 ? 13.518 83.079 20.610 1.00 11.63 905 GLY B C 1
ATOM 3200 O O . GLY B 1 117 ? 12.892 84.026 20.157 1.00 11.89 905 GLY B O 1
ATOM 3201 N N . GLY B 1 118 ? 14.644 82.625 20.065 1.00 13.06 906 GLY B N 1
ATOM 3202 C CA . GLY B 1 118 ? 15.204 83.236 18.877 1.00 13.95 906 GLY B CA 1
ATOM 3203 C C . GLY B 1 118 ? 15.373 84.733 19.032 1.00 14.30 906 GLY B C 1
ATOM 3204 O O . GLY B 1 118 ? 15.871 85.196 20.043 1.00 15.38 906 GLY B O 1
ATOM 3205 N N . ASN B 1 119 ? 14.930 85.469 18.019 1.00 14.59 907 ASN B N 1
ATOM 3206 C CA . ASN B 1 119 ? 14.976 86.920 18.017 1.00 14.86 907 ASN B CA 1
ATOM 3207 C C . ASN B 1 119 ? 13.726 87.553 18.609 1.00 13.73 907 ASN B C 1
ATOM 3208 O O . ASN B 1 119 ? 13.553 88.750 18.552 1.00 14.43 907 ASN B O 1
ATOM 3213 N N . CYS B 1 120 ? 12.858 86.748 19.207 1.00 11.56 908 CYS B N 1
ATOM 3214 C CA . CYS B 1 120 ? 11.580 87.263 19.669 1.00 10.42 908 CYS B CA 1
ATOM 3215 C C . CYS B 1 120 ? 11.667 88.084 20.936 1.00 9.46 908 CYS B C 1
ATOM 3216 O O . CYS B 1 120 ? 12.449 87.790 21.836 1.00 9.96 908 CYS B O 1
ATOM 3219 N N . THR B 1 121 ? 10.855 89.135 20.990 1.00 8.75 909 THR B N 1
ATOM 3220 C CA . THR B 1 121 ? 10.713 89.951 22.180 1.00 8.64 909 THR B CA 1
ATOM 3221 C C . THR B 1 121 ? 9.243 90.291 22.376 1.00 8.35 909 THR B C 1
ATOM 3222 O O . THR B 1 121 ? 8.420 90.092 21.478 1.00 8.28 909 THR B O 1
ATOM 3226 N N . ALA B 1 122 ? 8.915 90.844 23.532 1.00 8.31 910 ALA B N 1
ATOM 3227 C CA . ALA B 1 122 ? 7.560 91.268 23.789 1.00 9.05 910 ALA B CA 1
ATOM 3228 C C . ALA B 1 122 ? 7.097 92.271 22.736 1.00 9.62 910 ALA B C 1
ATOM 3229 O O . ALA B 1 122 ? 5.947 92.217 22.312 1.00 11.18 910 ALA B O 1
ATOM 3231 N N . GLN B 1 123 ? 7.990 93.158 22.305 1.00 9.82 911 GLN B N 1
ATOM 3232 C CA . GLN B 1 123 ? 7.701 94.199 21.330 1.00 10.50 911 GLN B CA 1
ATOM 3233 C C . GLN B 1 123 ? 7.513 93.663 19.923 1.00 10.49 911 GLN B C 1
ATOM 3234 O O . GLN B 1 123 ? 6.716 94.195 19.166 1.00 13.50 911 GLN B O 1
ATOM 3244 N N . ASN B 1 124 ? 8.277 92.660 19.532 1.00 8.76 912 ASN B N 1
ATOM 3245 C CA . ASN B 1 124 ? 8.248 92.246 18.128 1.00 8.41 912 ASN B CA 1
ATOM 3246 C C . ASN B 1 124 ? 7.457 90.967 17.862 1.00 8.27 912 ASN B C 1
ATOM 3247 O O . ASN B 1 124 ? 7.331 90.556 16.720 1.00 8.46 912 ASN B O 1
ATOM 3252 N N . PHE B 1 125 ? 6.895 90.380 18.906 1.00 7.92 913 PHE B N 1
ATOM 3253 C CA . PHE B 1 125 ? 6.171 89.110 18.776 1.00 7.77 913 PHE B CA 1
ATOM 3254 C C . PHE B 1 125 ? 5.078 89.166 17.719 1.00 7.06 913 PHE B C 1
ATOM 3255 O O . PHE B 1 125 ? 4.795 88.149 17.074 1.00 6.80 913 PHE B O 1
ATOM 3263 N N . TYR B 1 126 ? 4.440 90.313 17.528 1.00 6.90 914 TYR B N 1
ATOM 3264 C CA . TYR B 1 126 ? 3.360 90.408 16.562 1.00 6.83 914 TYR B CA 1
ATOM 3265 C C . TYR B 1 126 ? 3.719 89.870 15.179 1.00 7.19 914 TYR B C 1
ATOM 3266 O O . TYR B 1 126 ? 2.835 89.390 14.483 1.00 7.51 914 TYR B O 1
ATOM 3275 N N . GLN B 1 127 ? 4.981 89.960 14.769 1.00 8.04 915 GLN B N 1
ATOM 3276 C CA . GLN B 1 127 ? 5.325 89.484 13.433 1.00 9.19 915 GLN B CA 1
ATOM 3277 C C . GLN B 1 127 ? 5.200 87.969 13.343 1.00 8.82 915 GLN B C 1
ATOM 3278 O O . GLN B 1 127 ? 4.592 87.441 12.427 1.00 10.01 915 GLN B O 1
ATOM 3289 N N . GLU B 1 128 ? 5.761 87.280 14.324 1.00 8.50 916 GLU B N 1
ATOM 3290 C CA . GLU B 1 128 ? 5.636 85.842 14.439 1.00 7.53 916 GLU B CA 1
ATOM 3291 C C . GLU B 1 128 ? 4.169 85.441 14.622 1.00 7.40 916 GLU B C 1
ATOM 3292 O O . GLU B 1 128 ? 3.710 84.422 14.085 1.00 8.04 916 GLU B O 1
ATOM 3298 N N . PHE B 1 129 ? 3.428 86.241 15.382 1.00 7.23 917 PHE B N 1
ATOM 3299 C CA . PHE B 1 129 ? 2.016 85.982 15.601 1.00 7.17 917 PHE B CA 1
ATOM 3300 C C . PHE B 1 129 ? 1.285 85.929 14.266 1.00 7.56 917 PHE B C 1
ATOM 3301 O O . PHE B 1 129 ? 0.530 84.985 13.987 1.00 7.49 917 PHE B O 1
ATOM 3309 N N . ARG B 1 130 ? 1.520 86.935 13.432 1.00 8.42 918 ARG B N 1
ATOM 3310 C CA . ARG B 1 130 ? 0.851 87.028 12.136 1.00 9.43 918 ARG B CA 1
ATOM 3311 C C . ARG B 1 130 ? 1.233 85.924 11.178 1.00 9.65 918 ARG B C 1
ATOM 3312 O O . ARG B 1 130 ? 0.378 85.340 10.507 1.00 10.71 918 ARG B O 1
ATOM 3320 N N . GLN B 1 131 ? 2.524 85.668 11.077 1.00 10.20 919 GLN B N 1
ATOM 3321 C CA . GLN B 1 131 ? 3.037 84.789 10.036 1.00 10.98 919 GLN B CA 1
ATOM 3322 C C . GLN B 1 131 ? 3.052 83.335 10.406 1.00 10.25 919 GLN B C 1
ATOM 3323 O O . GLN B 1 131 ? 2.940 82.477 9.528 1.00 11.14 919 GLN B O 1
ATOM 3329 N N . ASN B 1 132 ? 3.219 83.036 11.690 1.00 9.17 920 ASN B N 1
ATOM 3330 C CA . ASN B 1 132 ? 3.414 81.659 12.110 1.00 8.97 920 ASN B CA 1
ATOM 3331 C C . ASN B 1 132 ? 2.354 81.156 13.071 1.00 8.76 920 ASN B C 1
ATOM 3332 O O . ASN B 1 132 ? 1.795 80.079 12.865 1.00 9.20 920 ASN B O 1
ATOM 3337 N N . VAL B 1 133 ? 2.078 81.906 14.128 1.00 7.90 921 VAL B N 1
ATOM 3338 C CA . VAL B 1 133 ? 1.205 81.391 15.173 1.00 7.46 921 VAL B CA 1
ATOM 3339 C C . VAL B 1 133 ? -0.231 81.240 14.716 1.00 7.35 921 VAL B C 1
ATOM 3340 O O . VAL B 1 133 ? -0.819 80.163 14.887 1.00 7.14 921 VAL B O 1
ATOM 3344 N N . ILE B 1 134 ? -0.810 82.272 14.115 1.00 7.11 922 ILE B N 1
ATOM 3345 C CA . ILE B 1 134 ? -2.184 82.154 13.651 1.00 7.63 922 ILE B CA 1
ATOM 3346 C C . ILE B 1 134 ? -2.332 81.009 12.635 1.00 7.71 922 ILE B C 1
ATOM 3347 O O . ILE B 1 134 ? -3.205 80.159 12.805 1.00 8.06 922 ILE B O 1
ATOM 3352 N N . PRO B 1 135 ? -1.558 80.952 11.553 1.00 8.08 923 PRO B N 1
ATOM 3353 C CA . PRO B 1 135 ? -1.762 79.836 10.619 1.00 8.48 923 PRO B CA 1
ATOM 3354 C C . PRO B 1 135 ? -1.526 78.470 11.228 1.00 8.64 923 PRO B C 1
ATOM 3355 O O . PRO B 1 135 ? -2.259 77.505 10.931 1.00 9.22 923 PRO B O 1
ATOM 3359 N N . PHE B 1 136 ? -0.547 78.344 12.105 1.00 7.95 924 PHE B N 1
ATOM 3360 C CA . PHE B 1 136 ? -0.271 77.063 12.731 1.00 8.28 924 PHE B CA 1
ATOM 3361 C C . PHE B 1 136 ? -1.449 76.600 13.591 1.00 8.66 924 PHE B C 1
ATOM 3362 O O . PHE B 1 136 ? -1.954 75.488 13.467 1.00 8.87 924 PHE B O 1
ATOM 3370 N N . VAL B 1 137 ? -1.920 77.453 14.479 1.00 7.63 925 VAL B N 1
ATOM 3371 C CA . VAL B 1 137 ? -2.994 77.072 15.376 1.00 7.27 925 VAL B CA 1
ATOM 3372 C C . VAL B 1 137 ? -4.297 76.874 14.615 1.00 7.07 925 VAL B C 1
ATOM 3373 O O . VAL B 1 137 ? -5.015 75.881 14.824 1.00 6.95 925 VAL B O 1
ATOM 3377 N N . GLU B 1 138 ? -4.634 77.812 13.750 1.00 6.84 926 GLU B N 1
ATOM 3378 C CA . GLU B 1 138 ? -5.950 77.845 13.134 1.00 6.99 926 GLU B CA 1
ATOM 3379 C C . GLU B 1 138 ? -6.087 76.893 11.930 1.00 7.42 926 GLU B C 1
ATOM 3380 O O . GLU B 1 138 ? -7.181 76.707 11.416 1.00 8.42 926 GLU B O 1
ATOM 3386 N N . SER B 1 139 ? -4.974 76.304 11.507 1.00 7.53 927 SER B N 1
ATOM 3387 C CA . SER B 1 139 ? -5.012 75.196 10.539 1.00 8.17 927 SER B CA 1
ATOM 3388 C C . SER B 1 139 ? -5.432 73.904 11.251 1.00 8.83 927 SER B C 1
ATOM 3389 O O . SER B 1 139 ? -6.006 73.007 10.622 1.00 9.51 927 SER B O 1
ATOM 3393 N N . LYS B 1 140 ? -5.157 73.793 12.546 1.00 8.67 928 LYS B N 1
ATOM 3394 C CA . LYS B 1 140 ? -5.451 72.581 13.298 1.00 9.46 928 LYS B CA 1
ATOM 3395 C C . LYS B 1 140 ? -6.760 72.618 14.078 1.00 9.13 928 LYS B C 1
ATOM 3396 O O . LYS B 1 140 ? -7.471 71.613 14.165 1.00 10.48 928 LYS B O 1
ATOM 3402 N N . TYR B 1 141 ? -7.083 73.767 14.649 1.00 8.06 929 TYR B N 1
ATOM 3403 C CA . TYR B 1 141 ? -8.218 73.936 15.534 1.00 8.24 929 TYR B CA 1
ATOM 3404 C C . TYR B 1 141 ? -9.254 74.843 14.896 1.00 8.32 929 TYR B C 1
ATOM 3405 O O . TYR B 1 141 ? -8.911 75.771 14.155 1.00 8.97 929 TYR B O 1
ATOM 3414 N N . SER B 1 142 ? -10.526 74.564 15.171 1.00 8.38 930 SER B N 1
ATOM 3415 C CA . SER B 1 142 ? -11.625 75.171 14.434 1.00 7.77 930 SER B CA 1
ATOM 3416 C C . SER B 1 142 ? -12.079 76.533 14.906 1.00 8.38 930 SER B C 1
ATOM 3417 O O . SER B 1 142 ? -12.850 76.649 15.864 1.00 8.43 930 SER B O 1
ATOM 3421 N N . THR B 1 143 ? -11.581 77.551 14.225 1.00 8.34 931 THR B N 1
ATOM 3422 C CA . THR B 1 143 ? -11.952 78.937 14.466 1.00 8.30 931 THR B CA 1
ATOM 3423 C C . THR B 1 143 ? -12.893 79.400 13.362 1.00 9.04 931 THR B C 1
ATOM 3424 O O . THR B 1 143 ? -13.350 78.599 12.551 1.00 10.14 931 THR B O 1
ATOM 3428 N N . TYR B 1 144 ? -13.197 80.676 13.304 1.00 9.02 932 TYR B N 1
ATOM 3429 C CA . TYR B 1 144 ? -14.016 81.205 12.225 1.00 9.02 932 TYR B CA 1
ATOM 3430 C C . TYR B 1 144 ? -13.226 81.371 10.927 1.00 9.18 932 TYR B C 1
ATOM 3431 O O . TYR B 1 144 ? -13.816 81.682 9.894 1.00 10.39 932 TYR B O 1
ATOM 3440 N N . ALA B 1 145 ? -11.919 81.191 10.956 1.00 9.04 933 ALA B N 1
ATOM 3441 C CA . ALA B 1 145 ? -11.129 81.268 9.718 1.00 9.41 933 ALA B CA 1
ATOM 3442 C C . ALA B 1 145 ? -11.517 80.132 8.771 1.00 10.42 933 ALA B C 1
ATOM 3443 O O . ALA B 1 145 ? -11.408 78.969 9.128 1.00 10.95 933 ALA B O 1
ATOM 3445 N N . GLU B 1 146 ? -11.928 80.484 7.562 1.00 11.36 934 GLU B N 1
ATOM 3446 C CA . GLU B 1 146 ? -12.300 79.488 6.545 1.00 13.47 934 GLU B CA 1
ATOM 3447 C C . GLU B 1 146 ? -11.045 78.967 5.866 1.00 13.50 934 GLU B C 1
ATOM 3448 O O . GLU B 1 146 ? -11.024 77.841 5.351 1.00 15.44 934 GLU B O 1
ATOM 3454 N N . SER B 1 147 ? -10.009 79.794 5.845 1.00 12.11 935 SER B N 1
ATOM 3455 C CA . SER B 1 147 ? -8.679 79.423 5.376 1.00 11.92 935 SER B CA 1
ATOM 3456 C C . SER B 1 147 ? -7.697 80.197 6.239 1.00 11.02 935 SER B C 1
ATOM 3457 O O . SER B 1 147 ? -8.087 81.163 6.920 1.00 11.00 935 SER B O 1
ATOM 3460 N N . THR B 1 148 ? -6.437 79.806 6.225 1.00 10.88 936 THR B N 1
ATOM 3461 C CA . THR B 1 148 ? -5.412 80.528 6.972 1.00 11.64 936 THR B CA 1
ATOM 3462 C C . THR B 1 148 ? -4.506 81.366 6.094 1.00 11.42 936 THR B C 1
ATOM 3463 O O . THR B 1 148 ? -3.391 81.717 6.490 1.00 12.44 936 THR B O 1
ATOM 3467 N N . THR B 1 149 ? -4.992 81.695 4.907 1.00 11.36 937 THR B N 1
ATOM 3468 C CA . THR B 1 149 ? -4.325 82.713 4.107 1.00 11.93 937 THR B CA 1
ATOM 3469 C C . THR B 1 149 ? -4.569 84.060 4.782 1.00 12.00 937 THR B C 1
ATOM 3470 O O . THR B 1 149 ? -5.468 84.180 5.621 1.00 11.04 937 THR B O 1
ATOM 3474 N N . PRO B 1 150 ? -3.811 85.091 4.435 1.00 11.86 938 PRO B N 1
ATOM 3475 C CA . PRO B 1 150 ? -4.075 86.419 4.992 1.00 12.12 938 PRO B CA 1
ATOM 3476 C C . PRO B 1 150 ? -5.514 86.849 4.808 1.00 12.29 938 PRO B C 1
ATOM 3477 O O . PRO B 1 150 ? -6.131 87.434 5.695 1.00 12.32 938 PRO B O 1
ATOM 3481 N N . GLN B 1 151 ? -6.090 86.541 3.650 1.00 12.38 939 GLN B N 1
ATOM 3482 C CA . GLN B 1 151 ? -7.476 86.880 3.394 1.00 13.04 939 GLN B CA 1
ATOM 3483 C C . GLN B 1 151 ? -8.435 86.142 4.351 1.00 11.64 939 GLN B C 1
ATOM 3484 O O . GLN B 1 151 ? -9.409 86.718 4.840 1.00 11.77 939 GLN B O 1
ATOM 3490 N N . GLY B 1 152 ? -8.194 84.848 4.584 1.00 10.63 940 GLY B N 1
ATOM 3491 C CA . GLY B 1 152 ? -9.058 84.077 5.468 1.00 9.75 940 GLY B CA 1
ATOM 3492 C C . GLY B 1 152 ? -8.931 84.532 6.920 1.00 9.01 940 GLY B C 1
ATOM 3493 O O . GLY B 1 152 ? -9.911 84.560 7.643 1.00 9.17 940 GLY B O 1
ATOM 3494 N N . ILE B 1 153 ? -7.727 84.902 7.315 1.00 8.84 941 ILE B N 1
ATOM 3495 C CA . ILE B 1 153 ? -7.506 85.425 8.669 1.00 8.85 941 ILE B CA 1
ATOM 3496 C C . ILE B 1 153 ? -8.207 86.780 8.827 1.00 8.49 941 ILE B C 1
ATOM 3497 O O . ILE B 1 153 ? -8.954 86.992 9.780 1.00 8.49 941 ILE B O 1
ATOM 3502 N N . ALA B 1 154 ? -8.012 87.682 7.867 1.00 9.39 942 ALA B N 1
ATOM 3503 C CA . ALA B 1 154 ? -8.652 88.993 7.922 1.00 9.72 942 ALA B CA 1
ATOM 3504 C C . ALA B 1 154 ? -10.174 88.885 7.933 1.00 10.23 942 ALA B C 1
ATOM 3505 O O . ALA B 1 154 ? -10.867 89.644 8.605 1.00 10.90 942 ALA B O 1
ATOM 3507 N N . ALA B 1 155 ? -10.713 87.941 7.170 1.00 10.54 943 ALA B N 1
ATOM 3508 C CA . ALA B 1 155 ? -12.151 87.784 7.077 1.00 10.96 943 ALA B CA 1
ATOM 3509 C C . ALA B 1 155 ? -12.779 87.234 8.353 1.00 11.68 943 ALA B C 1
ATOM 3510 O O . ALA B 1 155 ? -13.987 87.234 8.492 1.00 14.79 943 ALA B O 1
ATOM 3512 N N . SER B 1 156 ? -11.968 86.725 9.269 1.00 9.92 944 SER B N 1
ATOM 3513 C CA . SER B 1 156 ? -12.478 86.180 10.517 1.00 9.05 944 SER B CA 1
ATOM 3514 C C . SER B 1 156 ? -12.029 86.994 11.740 1.00 8.80 944 SER B C 1
ATOM 3515 O O . SER B 1 156 ? -12.195 86.550 12.863 1.00 8.60 944 SER B O 1
ATOM 3518 N N . ARG B 1 157 ? -11.534 88.207 11.513 1.00 8.38 945 ARG B N 1
ATOM 3519 C CA . ARG B 1 157 ? -10.991 89.061 12.565 1.00 8.06 945 ARG B CA 1
ATOM 3520 C C . ARG B 1 157 ? -11.952 89.391 13.691 1.00 7.49 945 ARG B C 1
ATOM 3521 O O . ARG B 1 157 ? -11.499 89.586 14.822 1.00 7.63 945 ARG B O 1
ATOM 3529 N N . MET B 1 158 ? -13.263 89.431 13.443 1.00 7.55 946 MET B N 1
ATOM 3530 C CA . MET B 1 158 ? -14.207 89.764 14.493 1.00 7.78 946 MET B CA 1
ATOM 3531 C C . MET B 1 158 ? -14.292 88.672 15.540 1.00 7.68 946 MET B C 1
ATOM 3532 O O . MET B 1 158 ? -14.876 88.894 16.597 1.00 9.12 946 MET B O 1
ATOM 3537 N N . HIS B 1 159 ? -13.698 87.512 15.264 1.00 7.73 947 HIS B N 1
ATOM 3538 C CA . HIS B 1 159 ? -13.779 86.392 16.186 1.00 7.68 947 HIS B CA 1
ATOM 3539 C C . HIS B 1 159 ? -12.403 86.005 16.723 1.00 7.06 947 HIS B C 1
ATOM 3540 O O . HIS B 1 159 ? -12.177 84.862 17.150 1.00 7.86 947 HIS B O 1
ATOM 3547 N N . ARG B 1 160 ? -11.493 86.976 16.728 1.00 6.51 948 ARG B N 1
ATOM 3548 C CA . ARG B 1 160 ? -10.120 86.777 17.166 1.00 6.38 948 ARG B CA 1
ATOM 3549 C C . ARG B 1 160 ? -9.758 87.900 18.111 1.00 5.87 948 ARG B C 1
ATOM 3550 O O . ARG B 1 160 ? -10.028 89.077 17.845 1.00 6.43 948 ARG B O 1
ATOM 3558 N N . GLY B 1 161 ? -9.118 87.523 19.221 1.00 5.16 949 GLY B N 1
ATOM 3559 C CA . GLY B 1 161 ? -8.709 88.489 20.231 1.00 5.41 949 GLY B CA 1
ATOM 3560 C C . GLY B 1 161 ? -7.306 88.226 20.722 1.00 5.10 949 GLY B C 1
ATOM 3561 O O . GLY B 1 161 ? -6.748 87.136 20.573 1.00 5.78 949 GLY B O 1
ATOM 3562 N N . PHE B 1 162 ? -6.717 89.256 21.329 1.00 5.25 950 PHE B N 1
ATOM 3563 C CA . PHE B 1 162 ? -5.368 89.183 21.871 1.00 5.54 950 PHE B CA 1
ATOM 3564 C C . PHE B 1 162 ? -5.334 89.939 23.192 1.00 5.29 950 PHE B C 1
ATOM 3565 O O . PHE B 1 162 ? -5.871 91.053 23.290 1.00 6.10 950 PHE B O 1
ATOM 3573 N N . GLY B 1 163 ? -4.707 89.340 24.190 1.00 5.26 951 GLY B N 1
ATOM 3574 C CA . GLY B 1 163 ? -4.499 89.997 25.457 1.00 5.43 951 GLY B CA 1
ATOM 3575 C C . GLY B 1 163 ? -3.208 89.548 26.073 1.00 5.20 951 GLY B C 1
ATOM 3576 O O . GLY B 1 163 ? -2.515 88.676 25.565 1.00 5.77 951 GLY B O 1
ATOM 3577 N N . GLY B 1 164 ? -2.878 90.142 27.215 1.00 5.93 952 GLY B N 1
ATOM 3578 C CA . GLY B 1 164 ? -1.641 89.799 27.873 1.00 5.77 952 GLY B CA 1
ATOM 3579 C C . GLY B 1 164 ? -1.371 90.657 29.088 1.00 6.21 952 GLY B C 1
ATOM 3580 O O . GLY B 1 164 ? -1.925 91.739 29.215 1.00 6.40 952 GLY B O 1
ATOM 3581 N N . PHE B 1 165 ? -0.481 90.154 29.941 1.00 6.32 953 PHE B N 1
ATOM 3582 C CA . PHE B 1 165 ? -0.167 90.787 31.221 1.00 6.65 953 PHE B CA 1
ATOM 3583 C C . PHE B 1 165 ? 1.235 91.363 31.246 1.00 6.65 953 PHE B C 1
ATOM 3584 O O . PHE B 1 165 ? 2.201 90.675 30.936 1.00 7.09 953 PHE B O 1
ATOM 3592 N N . ALA B 1 166 ? 1.316 92.628 31.645 1.00 7.01 954 ALA B N 1
ATOM 3593 C CA . ALA B 1 166 ? 2.587 93.299 31.932 1.00 7.55 954 ALA B CA 1
ATOM 3594 C C . ALA B 1 166 ? 3.397 93.425 30.648 1.00 7.10 954 ALA B C 1
ATOM 3595 O O . ALA B 1 166 ? 2.935 94.107 29.739 1.00 7.35 954 ALA B O 1
ATOM 3597 N N . MET B 1 167 ? 4.585 92.812 30.532 1.00 7.53 955 MET B N 1
ATOM 3598 C CA . MET B 1 167 ? 5.220 92.817 29.210 1.00 7.98 955 MET B CA 1
ATOM 3599 C C . MET B 1 167 ? 4.297 92.204 28.152 1.00 7.43 955 MET B C 1
ATOM 3600 O O . MET B 1 167 ? 4.385 92.575 26.995 1.00 8.03 955 MET B O 1
ATOM 3605 N N . GLY B 1 168 ? 3.431 91.274 28.547 1.00 6.89 956 GLY B N 1
ATOM 3606 C CA . GLY B 1 168 ? 2.431 90.732 27.633 1.00 6.69 956 GLY B CA 1
ATOM 3607 C C . GLY B 1 168 ? 1.340 91.736 27.292 1.00 6.43 956 GLY B C 1
ATOM 3608 O O . GLY B 1 168 ? 0.670 91.619 26.254 1.00 6.72 956 GLY B O 1
ATOM 3609 N N . GLY B 1 169 ? 1.117 92.722 28.165 1.00 6.40 957 GLY B N 1
ATOM 3610 C CA . GLY B 1 169 ? 0.239 93.832 27.864 1.00 6.74 957 GLY B CA 1
ATOM 3611 C C . GLY B 1 169 ? 0.888 94.711 26.797 1.00 6.72 957 GLY B C 1
ATOM 3612 O O . GLY B 1 169 ? 0.234 95.163 25.870 1.00 6.96 957 GLY B O 1
ATOM 3613 N N . LEU B 1 170 ? 2.187 94.964 26.956 1.00 6.87 958 LEU B N 1
ATOM 3614 C CA . LEU B 1 170 ? 2.954 95.655 25.914 1.00 7.55 958 LEU B CA 1
ATOM 3615 C C . LEU B 1 170 ? 2.807 94.897 24.583 1.00 7.21 958 LEU B C 1
ATOM 3616 O O . LEU B 1 170 ? 2.546 95.488 23.544 1.00 6.71 958 LEU B O 1
ATOM 3621 N N . THR B 1 171 ? 2.968 93.580 24.621 1.00 6.90 959 THR B N 1
ATOM 3622 C CA . THR B 1 171 ? 2.798 92.789 23.399 1.00 6.55 959 THR B CA 1
ATOM 3623 C C . THR B 1 171 ? 1.449 93.064 22.766 1.00 6.66 959 THR B C 1
ATOM 3624 O O . THR B 1 171 ? 1.344 93.233 21.547 1.00 6.26 959 THR B O 1
ATOM 3628 N N . THR B 1 172 ? 0.411 93.109 23.600 1.00 5.87 960 THR B N 1
ATOM 3629 C CA . THR B 1 172 ? -0.952 93.357 23.152 1.00 6.03 960 THR B CA 1
ATOM 3630 C C . THR B 1 172 ? -1.081 94.675 22.422 1.00 6.21 960 THR B C 1
ATOM 3631 O O . THR B 1 172 ? -1.706 94.749 21.377 1.00 6.45 960 THR B O 1
ATOM 3635 N N . TRP B 1 173 ? -0.494 95.734 22.969 1.00 5.94 961 TRP B N 1
ATOM 3636 C CA . TRP B 1 173 ? -0.578 97.024 22.290 1.00 6.43 961 TRP B CA 1
ATOM 3637 C C . TRP B 1 173 ? 0.136 96.989 20.930 1.00 6.55 961 TRP B C 1
ATOM 3638 O O . TRP B 1 173 ? -0.346 97.570 19.956 1.00 6.88 961 TRP B O 1
ATOM 3649 N N . TYR B 1 174 ? 1.301 96.340 20.856 1.00 6.33 962 TYR B N 1
ATOM 3650 C CA . TYR B 1 174 ? 1.993 96.227 19.575 1.00 6.94 962 TYR B CA 1
ATOM 3651 C C . TYR B 1 174 ? 1.230 95.329 18.607 1.00 6.94 962 TYR B C 1
ATOM 3652 O O . TYR B 1 174 ? 1.246 95.584 17.393 1.00 6.95 962 TYR B O 1
ATOM 3661 N N . VAL B 1 175 ? 0.555 94.299 19.116 1.00 7.33 963 VAL B N 1
ATOM 3662 C CA . VAL B 1 175 ? -0.313 93.499 18.255 1.00 7.23 963 VAL B CA 1
ATOM 3663 C C . VAL B 1 175 ? -1.456 94.377 17.723 1.00 7.30 963 VAL B C 1
ATOM 3664 O O . VAL B 1 175 ? -1.811 94.331 16.553 1.00 7.80 963 VAL B O 1
ATOM 3668 N N . MET B 1 176 ? -2.053 95.203 18.569 1.00 6.90 964 MET B N 1
ATOM 3669 C CA . MET B 1 176 ? -3.135 96.066 18.108 1.00 7.22 964 MET B CA 1
ATOM 3670 C C . MET B 1 176 ? -2.697 96.994 16.986 1.00 7.47 964 MET B C 1
ATOM 3671 O O . MET B 1 176 ? -3.336 97.074 15.955 1.00 8.50 964 MET B O 1
ATOM 3676 N N . VAL B 1 177 ? -1.594 97.679 17.178 1.00 7.38 965 VAL B N 1
ATOM 3677 C CA A VAL B 1 177 ? -1.210 98.688 16.184 0.50 9.48 965 VAL B CA 1
ATOM 3678 C CA B VAL B 1 177 ? -1.263 98.671 16.174 0.50 9.61 965 VAL B CA 1
ATOM 3679 C C . VAL B 1 177 ? -0.734 98.038 14.900 1.00 7.61 965 VAL B C 1
ATOM 3680 O O A VAL B 1 177 ? -0.888 98.622 13.815 0.50 11.29 965 VAL B O 1
ATOM 3681 O O B VAL B 1 177 ? -0.879 98.601 13.803 0.50 11.30 965 VAL B O 1
ATOM 3688 N N . ASN B 1 178 ? -0.239 96.811 14.964 1.00 7.44 966 ASN B N 1
ATOM 3689 C CA . ASN B 1 178 ? 0.258 96.142 13.751 1.00 7.51 966 ASN B CA 1
ATOM 3690 C C . ASN B 1 178 ? -0.626 95.047 13.169 1.00 7.95 966 ASN B C 1
ATOM 3691 O O . ASN B 1 178 ? -0.324 94.529 12.093 1.00 9.22 966 ASN B O 1
ATOM 3696 N N . CYS B 1 179 ? -1.719 94.720 13.846 1.00 7.99 967 CYS B N 1
ATOM 3697 C CA . CYS B 1 179 ? -2.560 93.601 13.438 1.00 7.67 967 CYS B CA 1
ATOM 3698 C C . CYS B 1 179 ? -4.041 93.883 13.518 1.00 7.63 967 CYS B C 1
ATOM 3699 O O . CYS B 1 179 ? -4.824 92.943 13.702 1.00 7.89 967 CYS B O 1
ATOM 3702 N N . LEU B 1 180 ? -4.469 95.128 13.354 1.00 7.64 968 LEU B N 1
ATOM 3703 C CA . LEU B 1 180 ? -5.909 95.404 13.362 1.00 8.27 968 LEU B CA 1
ATOM 3704 C C . LEU B 1 180 ? -6.623 94.641 12.261 1.00 8.12 968 LEU B C 1
ATOM 3705 O O . LEU B 1 180 ? -7.793 94.310 12.395 1.00 8.69 968 LEU B O 1
ATOM 3710 N N . ASP B 1 181 ? -5.920 94.377 11.167 1.00 7.92 969 ASP B N 1
ATOM 3711 C CA . ASP B 1 181 ? -6.485 93.625 10.067 1.00 7.97 969 ASP B CA 1
ATOM 3712 C C . ASP B 1 181 ? -6.859 92.206 10.429 1.00 7.70 969 ASP B C 1
ATOM 3713 O O . ASP B 1 181 ? -7.743 91.624 9.805 1.00 8.96 969 ASP B O 1
ATOM 3718 N N . TYR B 1 182 ? -6.204 91.652 11.450 1.00 7.64 970 TYR B N 1
ATOM 3719 C CA . TYR B 1 182 ? -6.395 90.274 11.875 1.00 7.41 970 TYR B CA 1
ATOM 3720 C C . TYR B 1 182 ? -7.136 90.099 13.199 1.00 7.17 970 TYR B C 1
ATOM 3721 O O . TYR B 1 182 ? -7.619 88.994 13.479 1.00 7.23 970 TYR B O 1
ATOM 3730 N N . VAL B 1 183 ? -7.200 91.136 14.032 1.00 6.76 971 VAL B N 1
ATOM 3731 C CA . VAL B 1 183 ? -7.703 90.992 15.397 1.00 6.71 971 VAL B CA 1
ATOM 3732 C C . VAL B 1 183 ? -8.624 92.143 15.738 1.00 6.39 971 VAL B C 1
ATOM 3733 O O . VAL B 1 183 ? -8.264 93.301 15.503 1.00 7.12 971 VAL B O 1
ATOM 3737 N N . ALA B 1 184 ? -9.794 91.839 16.314 1.00 6.05 972 ALA B N 1
ATOM 3738 C CA . ALA B 1 184 ? -10.776 92.865 16.649 1.00 6.46 972 ALA B CA 1
ATOM 3739 C C . ALA B 1 184 ? -10.860 93.176 18.133 1.00 6.55 972 ALA B C 1
ATOM 3740 O O . ALA B 1 184 ? -11.279 94.268 18.480 1.00 7.22 972 ALA B O 1
ATOM 3742 N N . TYR B 1 185 ? -10.498 92.227 19.005 1.00 6.37 973 TYR B N 1
ATOM 3743 C CA . TYR B 1 185 ? -10.665 92.415 20.451 1.00 6.30 973 TYR B CA 1
ATOM 3744 C C . TYR B 1 185 ? -9.327 92.400 21.143 1.00 6.39 973 TYR B C 1
ATOM 3745 O O . TYR B 1 185 ? -8.524 91.490 20.915 1.00 6.89 973 TYR B O 1
ATOM 3754 N N . PHE B 1 186 ? -9.105 93.373 22.034 1.00 5.96 974 PHE B N 1
ATOM 3755 C CA . PHE B 1 186 ? -7.825 93.533 22.714 1.00 5.67 974 PHE B CA 1
ATOM 3756 C C . PHE B 1 186 ? -7.996 93.666 24.196 1.00 6.02 974 PHE B C 1
ATOM 3757 O O . PHE B 1 186 ? -8.854 94.417 24.654 1.00 6.53 974 PHE B O 1
ATOM 3765 N N . MET B 1 187 ? -7.183 92.927 24.948 1.00 5.64 975 MET B N 1
ATOM 3766 C CA . MET B 1 187 ? -7.249 92.920 26.410 1.00 5.71 975 MET B CA 1
ATOM 3767 C C . MET B 1 187 ? -5.869 93.162 27.038 1.00 5.50 975 MET B C 1
ATOM 3768 O O . MET B 1 187 ? -5.240 92.241 27.560 1.00 5.59 975 MET B O 1
ATOM 3773 N N . PRO B 1 188 ? -5.377 94.401 26.990 1.00 5.78 976 PRO B N 1
ATOM 3774 C CA . PRO B 1 188 ? -4.112 94.720 27.650 1.00 5.87 976 PRO B CA 1
ATOM 3775 C C . PRO B 1 188 ? -4.294 94.787 29.164 1.00 6.18 976 PRO B C 1
ATOM 3776 O O . PRO B 1 188 ? -5.115 95.565 29.633 1.00 7.09 976 PRO B O 1
ATOM 3780 N N . LEU B 1 189 ? -3.521 93.992 29.885 1.00 6.11 977 LEU B N 1
ATOM 3781 C CA . LEU B 1 189 ? -3.628 93.893 31.335 1.00 6.69 977 LEU B CA 1
ATOM 3782 C C . LEU B 1 189 ? -2.350 94.385 31.994 1.00 7.03 977 LEU B C 1
ATOM 3783 O O . LEU B 1 189 ? -1.290 93.832 31.786 1.00 7.76 977 LEU B O 1
ATOM 3788 N N . SER B 1 190 ? -2.463 95.458 32.776 1.00 6.94 978 SER B N 1
ATOM 3789 C CA . SER B 1 190 ? -1.321 95.986 33.545 1.00 7.36 978 SER B CA 1
ATOM 3790 C C . SER B 1 190 ? -0.062 96.186 32.708 1.00 7.55 978 SER B C 1
ATOM 3791 O O . SER B 1 190 ? 1.033 95.797 33.092 1.00 7.71 978 SER B O 1
ATOM 3794 N N . GLY B 1 191 ? -0.242 96.814 31.561 1.00 8.07 979 GLY B N 1
ATOM 3795 C CA . GLY B 1 191 ? 0.862 97.200 30.720 1.00 7.77 979 GLY B CA 1
ATOM 3796 C C . GLY B 1 191 ? 0.416 98.326 29.805 1.00 8.28 979 GLY B C 1
ATOM 3797 O O . GLY B 1 191 ? -0.726 98.343 29.331 1.00 8.31 979 GLY B O 1
ATOM 3798 N N . ASP B 1 192 ? 1.301 99.302 29.588 1.00 8.15 980 ASP B N 1
ATOM 3799 C CA . ASP B 1 192 ? 1.040 100.400 28.688 1.00 8.66 980 ASP B CA 1
ATOM 3800 C C . ASP B 1 192 ? 1.793 100.220 27.371 1.00 8.37 980 ASP B C 1
ATOM 3801 O O . ASP B 1 192 ? 2.647 99.333 27.239 1.00 9.24 980 ASP B O 1
ATOM 3806 N N . TYR B 1 193 ? 1.451 101.045 26.406 1.00 7.81 981 TYR B N 1
ATOM 3807 C CA . TYR B 1 193 ? 2.052 101.021 25.065 1.00 8.56 981 TYR B CA 1
ATOM 3808 C C . TYR B 1 193 ? 3.304 101.885 25.058 1.00 9.93 981 TYR B C 1
ATOM 3809 O O . TYR B 1 193 ? 3.208 103.090 25.215 1.00 11.30 981 TYR B O 1
ATOM 3818 N N A TRP B 1 194 ? 4.475 101.289 24.881 0.50 10.22 982 TRP B N 1
ATOM 3819 N N B TRP B 1 194 ? 4.471 101.267 24.927 0.50 10.12 982 TRP B N 1
ATOM 3820 C CA A TRP B 1 194 ? 5.720 102.073 24.982 0.50 10.61 982 TRP B CA 1
ATOM 3821 C CA B TRP B 1 194 ? 5.745 102.000 24.888 0.50 10.43 982 TRP B CA 1
ATOM 3822 C C A TRP B 1 194 ? 6.145 103.004 23.796 0.50 11.08 982 TRP B C 1
ATOM 3823 C C B TRP B 1 194 ? 6.068 102.354 23.438 0.50 10.86 982 TRP B C 1
ATOM 3824 O O A TRP B 1 194 ? 7.234 103.602 23.812 0.50 11.07 982 TRP B O 1
ATOM 3825 O O B TRP B 1 194 ? 6.883 101.710 22.790 0.50 10.03 982 TRP B O 1
ATOM 3836 N N A TYR B 1 195 ? 5.270 103.203 22.823 0.50 12.32 983 TYR B N 1
ATOM 3837 N N B TYR B 1 195 ? 5.363 103.356 22.935 0.50 12.02 983 TYR B N 1
ATOM 3838 C CA A TYR B 1 195 ? 5.573 103.950 21.623 0.50 13.04 983 TYR B CA 1
ATOM 3839 C CA B TYR B 1 195 ? 5.636 103.990 21.655 0.50 13.00 983 TYR B CA 1
ATOM 3840 C C . TYR B 1 195 ? 5.199 105.429 21.689 1.00 13.20 983 TYR B C 1
ATOM 3841 O O A TYR B 1 195 ? 4.067 105.832 21.468 0.50 16.15 983 TYR B O 1
ATOM 3842 O O B TYR B 1 195 ? 4.040 105.734 21.447 0.50 16.05 983 TYR B O 1
ATOM 3859 N N . GLY B 1 196 ? 6.180 106.265 22.018 1.00 12.97 984 GLY B N 1
ATOM 3860 C CA . GLY B 1 196 ? 5.928 107.689 22.097 1.00 14.21 984 GLY B CA 1
ATOM 3861 C C . GLY B 1 196 ? 6.473 108.314 23.365 1.00 14.69 984 GLY B C 1
ATOM 3862 O O . GLY B 1 196 ? 6.663 107.650 24.396 1.00 16.98 984 GLY B O 1
ATOM 3863 N N . ASN B 1 197 ? 6.698 109.617 23.288 1.00 13.10 985 ASN B N 1
ATOM 3864 C CA . ASN B 1 197 ? 7.279 110.386 24.375 1.00 12.77 985 ASN B CA 1
ATOM 3865 C C . ASN B 1 197 ? 6.238 111.040 25.272 1.00 13.16 985 ASN B C 1
ATOM 3866 O O . ASN B 1 197 ? 6.590 111.723 26.230 1.00 14.43 985 ASN B O 1
ATOM 3871 N N . SER B 1 198 ? 4.971 110.843 24.945 1.00 12.79 986 SER B N 1
ATOM 3872 C CA . SER B 1 198 ? 3.859 111.375 25.731 1.00 13.21 986 SER B CA 1
ATOM 3873 C C . SER B 1 198 ? 2.659 110.463 25.553 1.00 13.69 986 SER B C 1
ATOM 3874 O O . SER B 1 198 ? 2.619 109.652 24.631 1.00 13.25 986 SER B O 1
ATOM 3877 N N . PRO B 1 199 ? 1.669 110.573 26.428 1.00 13.88 987 PRO B N 1
ATOM 3878 C CA . PRO B 1 199 ? 0.446 109.793 26.249 1.00 14.13 987 PRO B CA 1
ATOM 3879 C C . PRO B 1 199 ? -0.242 110.124 24.938 1.00 14.63 987 PRO B C 1
ATOM 3880 O O . PRO B 1 199 ? -0.843 109.254 24.312 1.00 14.21 987 PRO B O 1
ATOM 3884 N N . GLN B 1 200 ? -0.152 111.373 24.497 1.00 14.75 988 GLN B N 1
ATOM 3885 C CA . GLN B 1 200 ? -0.751 111.773 23.240 1.00 15.69 988 GLN B CA 1
ATOM 3886 C C . GLN B 1 200 ? -0.085 111.049 22.076 1.00 14.95 988 GLN B C 1
ATOM 3887 O O . GLN B 1 200 ? -0.750 110.656 21.119 1.00 15.71 988 GLN B O 1
ATOM 3893 N N . ASP B 1 201 ? 1.244 110.901 22.120 1.00 14.56 989 ASP B N 1
ATOM 3894 C CA . ASP B 1 201 ? 1.937 110.180 21.065 1.00 14.17 989 ASP B CA 1
ATOM 3895 C C . ASP B 1 201 ? 1.398 108.743 20.989 1.00 13.06 989 ASP B C 1
ATOM 3896 O O . ASP B 1 201 ? 1.214 108.185 19.909 1.00 13.19 989 ASP B O 1
ATOM 3904 N N . LYS B 1 202 ? 1.217 108.138 22.155 1.00 12.01 990 LYS B N 1
ATOM 3905 C CA . LYS B 1 202 ? 0.717 106.760 22.214 1.00 11.61 990 LYS B CA 1
ATOM 3906 C C . LYS B 1 202 ? -0.669 106.673 21.591 1.00 11.69 990 LYS B C 1
ATOM 3907 O O . LYS B 1 202 ? -0.931 105.828 20.732 1.00 10.84 990 LYS B O 1
ATOM 3913 N N . ALA B 1 203 ? -1.555 107.548 22.037 1.00 11.79 991 ALA B N 1
ATOM 3914 C CA . ALA B 1 203 ? -2.912 107.582 21.514 1.00 11.85 991 ALA B CA 1
ATOM 3915 C C . ALA B 1 203 ? -2.930 107.872 20.015 1.00 12.40 991 ALA B C 1
ATOM 3916 O O . ALA B 1 203 ? -3.668 107.237 19.265 1.00 11.98 991 ALA B O 1
ATOM 3918 N N . ASN B 1 204 ? -2.110 108.822 19.566 1.00 12.93 992 ASN B N 1
ATOM 3919 C CA . ASN B 1 204 ? -2.080 109.162 18.148 1.00 13.25 992 ASN B CA 1
ATOM 3920 C C . ASN B 1 204 ? -1.592 108.011 17.274 1.00 12.39 992 ASN B C 1
ATOM 3921 O O . ASN B 1 204 ? -2.060 107.827 16.151 1.00 12.80 992 ASN B O 1
ATOM 3926 N N . SER B 1 205 ? -0.664 107.218 17.804 1.00 11.93 993 SER B N 1
ATOM 3927 C CA . SER B 1 205 ? -0.155 106.073 17.082 1.00 11.41 993 SER B CA 1
ATOM 3928 C C . SER B 1 205 ? -1.266 105.041 16.892 1.00 10.71 993 SER B C 1
ATOM 3929 O O . SER B 1 205 ? -1.432 104.481 15.814 1.00 10.59 993 SER B O 1
ATOM 3932 N N . ILE B 1 206 ? -2.032 104.805 17.955 1.00 10.10 994 ILE B N 1
ATOM 3933 C CA . ILE B 1 206 ? -3.178 103.899 17.871 1.00 10.27 994 ILE B CA 1
ATOM 3934 C C . ILE B 1 206 ? -4.208 104.444 16.874 1.00 9.91 994 ILE B C 1
ATOM 3935 O O . ILE B 1 206 ? -4.716 103.718 16.028 1.00 9.80 994 ILE B O 1
ATOM 3940 N N . ALA B 1 207 ? -4.488 105.745 16.946 1.00 10.72 995 ALA B N 1
ATOM 3941 C CA . ALA B 1 207 ? -5.440 106.382 16.030 1.00 11.27 995 ALA B CA 1
ATOM 3942 C C . ALA B 1 207 ? -4.997 106.226 14.584 1.00 11.28 995 ALA B C 1
ATOM 3943 O O . ALA B 1 207 ? -5.796 105.928 13.707 1.00 11.21 995 ALA B O 1
ATOM 3945 N N . GLU B 1 208 ? -3.706 106.436 14.336 1.00 11.70 996 GLU B N 1
ATOM 3946 C CA . GLU B 1 208 ? -3.180 106.320 12.987 1.00 12.36 996 GLU B CA 1
ATOM 3947 C C . GLU B 1 208 ? -3.295 104.899 12.459 1.00 11.33 996 GLU B C 1
ATOM 3948 O O . GLU B 1 208 ? -3.608 104.697 11.295 1.00 11.85 996 GLU B O 1
ATOM 3954 N N . ALA B 1 209 ? -3.080 103.905 13.323 1.00 11.24 997 ALA B N 1
ATOM 3955 C CA . ALA B 1 209 ? -3.235 102.509 12.915 1.00 10.68 997 ALA B CA 1
ATOM 3956 C C . ALA B 1 209 ? -4.705 102.247 12.559 1.00 10.20 997 ALA B C 1
ATOM 3957 O O . ALA B 1 209 ? -5.004 101.595 11.566 1.00 10.70 997 ALA B O 1
ATOM 3959 N N . ILE B 1 210 ? -5.620 102.780 13.373 1.00 10.41 998 ILE B N 1
ATOM 3960 C CA . ILE B 1 210 ? -7.049 102.634 13.083 1.00 10.25 998 ILE B CA 1
ATOM 3961 C C . ILE B 1 210 ? -7.385 103.285 11.730 1.00 10.59 998 ILE B C 1
ATOM 3962 O O . ILE B 1 210 ? -8.040 102.691 10.885 1.00 11.10 998 ILE B O 1
ATOM 3967 N N . ASN B 1 211 ? -6.896 104.500 11.527 1.00 11.38 999 ASN B N 1
ATOM 3968 C CA . ASN B 1 211 ? -7.113 105.195 10.248 1.00 12.26 999 ASN B CA 1
ATOM 3969 C C . ASN B 1 211 ? -6.636 104.363 9.058 1.00 12.71 999 ASN B C 1
ATOM 3970 O O . ASN B 1 211 ? -7.367 104.198 8.084 1.00 13.79 999 ASN B O 1
ATOM 3975 N N . ARG B 1 212 ? -5.414 103.835 9.146 1.00 13.40 1000 ARG B N 1
ATOM 3976 C CA . ARG B 1 212 ? -4.829 103.017 8.080 1.00 13.96 1000 ARG B CA 1
ATOM 3977 C C . ARG B 1 212 ? -5.625 101.740 7.806 1.00 13.75 1000 ARG B C 1
ATOM 3978 O O . ARG B 1 212 ? -5.688 101.258 6.683 1.00 14.69 1000 ARG B O 1
ATOM 3992 N N . SER B 1 213 ? -6.210 101.177 8.859 1.00 13.35 1001 SER B N 1
ATOM 3993 C CA . SER B 1 213 ? -6.973 99.946 8.727 1.00 13.05 1001 SER B CA 1
ATOM 3994 C C . SER B 1 213 ? -8.285 100.113 7.966 1.00 12.82 1001 SER B C 1
ATOM 3995 O O . SER B 1 213 ? -8.820 99.140 7.448 1.00 14.19 1001 SER B O 1
ATOM 3998 N N . GLY B 1 214 ? -8.808 101.335 7.948 1.00 12.73 1002 GLY B N 1
ATOM 3999 C CA . GLY B 1 214 ? -10.110 101.618 7.354 1.00 12.49 1002 GLY B CA 1
ATOM 4000 C C . GLY B 1 214 ? -11.309 101.135 8.163 1.00 12.37 1002 GLY B C 1
ATOM 4001 O O . GLY B 1 214 ? -12.445 101.349 7.758 1.00 13.14 1002 GLY B O 1
ATOM 4002 N N . LEU B 1 215 ? 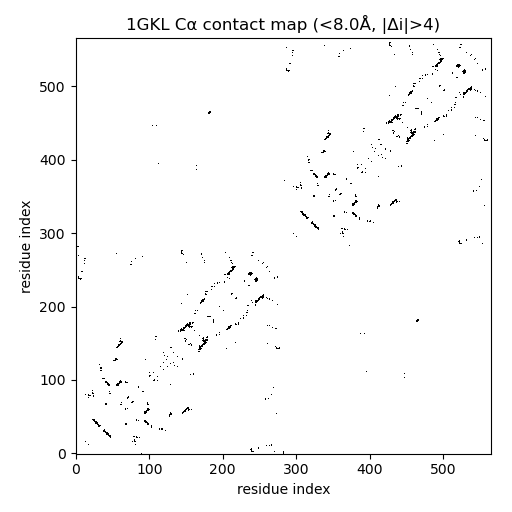-11.083 100.527 9.323 1.00 11.62 1003 LEU B N 1
ATOM 4003 C CA . LEU B 1 215 ? -12.161 99.963 10.122 1.00 11.11 1003 LEU B CA 1
ATOM 4004 C C . LEU B 1 215 ? -13.064 101.009 10.742 1.00 11.14 1003 LEU B C 1
ATOM 4005 O O . LEU B 1 215 ? -12.626 102.115 11.066 1.00 11.86 1003 LEU B O 1
ATOM 4010 N N . SER B 1 216 ? -14.327 100.631 10.932 1.00 11.09 1004 SER B N 1
ATOM 4011 C CA . SER B 1 216 ? -15.239 101.477 11.676 1.00 11.24 1004 SER B CA 1
ATOM 4012 C C . SER B 1 216 ? -15.052 101.270 13.177 1.00 11.36 1004 SER B C 1
ATOM 4013 O O . SER B 1 216 ? -14.439 100.298 13.619 1.00 10.20 1004 SER B O 1
ATOM 4016 N N . LYS B 1 217 ? -15.600 102.189 13.953 1.00 11.47 1005 LYS B N 1
ATOM 4017 C CA . LYS B 1 217 ? -15.544 102.116 15.403 1.00 12.09 1005 LYS B CA 1
ATOM 4018 C C . LYS B 1 217 ? -16.289 100.907 15.961 1.00 11.28 1005 LYS B C 1
ATOM 4019 O O . LYS B 1 217 ? -16.144 100.598 17.140 1.00 11.81 1005 LYS B O 1
ATOM 4025 N N . ARG B 1 218 ? -17.077 100.212 15.138 1.00 10.52 1006 ARG B N 1
ATOM 4026 C CA . ARG B 1 218 ? -17.815 99.029 15.570 1.00 10.91 1006 ARG B CA 1
ATOM 4027 C C . ARG B 1 218 ? -17.038 97.753 15.258 1.00 10.16 1006 ARG B C 1
ATOM 4028 O O . ARG B 1 218 ? -17.561 96.657 15.412 1.00 10.71 1006 ARG B O 1
ATOM 4036 N N . GLU B 1 219 ? -15.779 97.901 14.842 1.00 9.53 1007 GLU B N 1
ATOM 4037 C CA . GLU B 1 219 ? -14.990 96.767 14.368 1.00 8.87 1007 GLU B CA 1
ATOM 4038 C C . GLU B 1 219 ? -13.690 96.544 15.159 1.00 8.18 1007 GLU B C 1
ATOM 4039 O O . GLU B 1 219 ? -12.871 95.702 14.781 1.00 8.60 1007 GLU B O 1
ATOM 4045 N N . TYR B 1 220 ? -13.486 97.286 16.244 1.00 7.98 1008 TYR B N 1
ATOM 4046 C CA . TYR B 1 220 ? -12.342 97.037 17.143 1.00 7.68 1008 TYR B CA 1
ATOM 4047 C C . TYR B 1 220 ? -12.775 97.443 18.546 1.00 7.57 1008 TYR B C 1
ATOM 4048 O O . TYR B 1 220 ? -13.586 98.351 18.718 1.00 7.73 1008 TYR B O 1
ATOM 4057 N N . PHE B 1 221 ? -12.220 96.744 19.534 1.00 7.13 1009 PHE B N 1
ATOM 4058 C CA . PHE B 1 221 ? -12.659 96.854 20.920 1.00 7.10 1009 PHE B CA 1
ATOM 4059 C C . PHE B 1 221 ? -11.479 96.697 21.828 1.00 6.95 1009 PHE B C 1
ATOM 4060 O O . PHE B 1 221 ? -10.695 95.761 21.653 1.00 7.30 1009 PHE B O 1
ATOM 4068 N N . VAL B 1 222 ? -11.356 97.580 22.803 1.00 7.16 1010 VAL B N 1
ATOM 4069 C CA . VAL B 1 222 ? -10.279 97.507 23.764 1.00 6.94 1010 VAL B CA 1
ATOM 4070 C C . VAL B 1 222 ? -10.851 97.479 25.176 1.00 6.91 1010 VAL B C 1
ATOM 4071 O O . VAL B 1 222 ? -11.539 98.408 25.583 1.00 7.46 1010 VAL B O 1
ATOM 4075 N N . PHE B 1 223 ? -10.583 96.388 25.889 1.00 6.05 1011 PHE B N 1
ATOM 4076 C CA . PHE B 1 223 ? -10.973 96.256 27.286 1.00 5.90 1011 PHE B CA 1
ATOM 4077 C C . PHE B 1 223 ? -9.661 96.124 28.048 1.00 5.90 1011 PHE B C 1
ATOM 4078 O O . PHE B 1 223 ? -9.057 95.050 28.145 1.00 6.21 1011 PHE B O 1
ATOM 4086 N N . ALA B 1 224 ? -9.185 97.245 28.569 1.00 6.36 1012 ALA B N 1
ATOM 4087 C CA . ALA B 1 224 ? -7.956 97.289 29.337 1.00 6.69 1012 ALA B CA 1
ATOM 4088 C C . ALA B 1 224 ? -8.268 97.095 30.824 1.00 6.75 1012 ALA B C 1
ATOM 4089 O O . ALA B 1 224 ? -9.369 97.376 31.252 1.00 7.07 1012 ALA B O 1
ATOM 4091 N N . ALA B 1 225 ? -7.310 96.596 31.595 1.00 6.73 1013 ALA B N 1
ATOM 4092 C CA . ALA B 1 225 ? -7.537 96.431 33.019 1.00 7.06 1013 ALA B CA 1
ATOM 4093 C C . ALA B 1 225 ? -6.251 96.471 33.786 1.00 7.24 1013 ALA B C 1
ATOM 4094 O O . ALA B 1 225 ? -5.201 96.127 33.269 1.00 7.81 1013 ALA B O 1
ATOM 4096 N N . THR B 1 226 ? -6.345 96.916 35.044 1.00 7.64 1014 THR B N 1
ATOM 4097 C CA . THR B 1 226 ? -5.234 96.831 35.956 1.00 8.25 1014 THR B CA 1
ATOM 4098 C C . THR B 1 226 ? -5.773 96.938 37.378 1.00 8.10 1014 THR B C 1
ATOM 4099 O O . THR B 1 226 ? -6.988 96.994 37.575 1.00 8.88 1014 THR B O 1
ATOM 4103 N N . GLY B 1 227 ? -4.876 96.950 38.359 1.00 8.97 1015 GLY B N 1
ATOM 4104 C CA . GLY B 1 227 ? -5.291 97.102 39.754 1.00 9.54 1015 GLY B CA 1
ATOM 4105 C C . GLY B 1 227 ? -4.906 98.472 40.287 1.00 9.98 1015 GLY B C 1
ATOM 4106 O O . GLY B 1 227 ? -3.967 99.089 39.812 1.00 9.51 1015 GLY B O 1
ATOM 4107 N N . SER B 1 228 ? -5.612 98.938 41.315 1.00 10.41 1016 SER B N 1
ATOM 4108 C CA . SER B 1 228 ? -5.320 100.263 41.860 1.00 10.82 1016 SER B CA 1
ATOM 4109 C C . SER B 1 228 ? -3.994 100.251 42.620 1.00 11.11 1016 SER B C 1
ATOM 4110 O O . SER B 1 228 ? -3.435 101.320 42.871 1.00 11.97 1016 SER B O 1
ATOM 4113 N N . GLU B 1 229 ? -3.485 99.077 42.976 1.00 10.41 1017 GLU B N 1
ATOM 4114 C CA . GLU B 1 229 ? -2.179 98.947 43.642 1.00 10.78 1017 GLU B CA 1
ATOM 4115 C C . GLU B 1 229 ? -1.129 98.353 42.718 1.00 10.50 1017 GLU B C 1
ATOM 4116 O O . GLU B 1 229 ? -0.099 97.857 43.146 1.00 11.19 1017 GLU B O 1
ATOM 4122 N N . ASP B 1 230 ? -1.407 98.408 41.411 1.00 10.79 1018 ASP B N 1
ATOM 4123 C CA . ASP B 1 230 ? -0.525 97.860 40.407 1.00 10.67 1018 ASP B CA 1
ATOM 4124 C C . ASP B 1 230 ? 0.311 98.984 39.811 1.00 10.85 1018 ASP B C 1
ATOM 4125 O O . ASP B 1 230 ? -0.210 99.985 39.348 1.00 11.06 1018 ASP B O 1
ATOM 4130 N N . ILE B 1 231 ? 1.617 98.822 39.828 1.00 12.80 1019 ILE B N 1
ATOM 4131 C CA . ILE B 1 231 ? 2.423 99.935 39.351 1.00 14.60 1019 ILE B CA 1
ATOM 4132 C C . ILE B 1 231 ? 2.174 100.264 37.862 1.00 14.11 1019 ILE B C 1
ATOM 4133 O O . ILE B 1 231 ? 2.416 101.365 37.406 1.00 15.86 1019 ILE B O 1
ATOM 4141 N N . ALA B 1 232 ? 1.604 99.343 37.092 1.00 12.19 1020 ALA B N 1
ATOM 4142 C CA . ALA B 1 232 ? 1.256 99.671 35.713 1.00 11.46 1020 ALA B CA 1
ATOM 4143 C C . ALA B 1 232 ? 0.212 100.778 35.600 1.00 10.66 1020 ALA B C 1
ATOM 4144 O O . ALA B 1 232 ? 0.106 101.429 34.583 1.00 10.52 1020 ALA B O 1
ATOM 4146 N N . TYR B 1 233 ? -0.571 100.989 36.655 1.00 10.75 1021 TYR B N 1
ATOM 4147 C CA . TYR B 1 233 ? -1.635 101.977 36.612 1.00 11.29 1021 TYR B CA 1
ATOM 4148 C C . TYR B 1 233 ? -1.094 103.376 36.293 1.00 11.09 1021 TYR B C 1
ATOM 4149 O O . TYR B 1 233 ? -1.708 104.139 35.553 1.00 11.28 1021 TYR B O 1
ATOM 4165 N N . ALA B 1 234 ? 0.061 103.696 36.862 1.00 12.10 1022 ALA B N 1
ATOM 4166 C CA . ALA B 1 234 ? 0.639 105.028 36.693 1.00 12.70 1022 ALA B CA 1
ATOM 4167 C C . ALA B 1 234 ? 0.906 105.375 35.229 1.00 12.32 1022 ALA B C 1
ATOM 4168 O O . ALA B 1 234 ? 0.737 106.510 34.793 1.00 13.75 1022 ALA B O 1
ATOM 4170 N N A ASN B 1 235 ? 1.319 104.386 34.452 0.50 12.12 1023 ASN B N 1
ATOM 4171 N N B ASN B 1 235 ? 1.294 104.363 34.459 0.50 12.10 1023 ASN B N 1
ATOM 4172 C CA A ASN B 1 235 ? 1.570 104.647 33.041 0.50 11.96 1023 ASN B CA 1
ATOM 4173 C CA B ASN B 1 235 ? 1.593 104.531 33.042 0.50 11.99 1023 ASN B CA 1
ATOM 4174 C C A ASN B 1 235 ? 0.358 104.328 32.149 0.50 11.01 1023 ASN B C 1
ATOM 4175 C C B ASN B 1 235 ? 0.341 104.342 32.167 0.50 10.99 1023 ASN B C 1
ATOM 4176 O O A ASN B 1 235 ? 0.186 104.947 31.111 0.50 10.90 1023 ASN B O 1
ATOM 4177 O O B ASN B 1 235 ? 0.148 105.016 31.166 0.50 10.87 1023 ASN B O 1
ATOM 4186 N N . MET B 1 236 ? -0.503 103.403 32.573 1.00 10.23 1024 MET B N 1
ATOM 4187 C CA . MET B 1 236 ? -1.705 103.113 31.788 1.00 10.39 1024 MET B CA 1
ATOM 4188 C C . MET B 1 236 ? -2.732 104.250 31.816 1.00 10.13 1024 MET B C 1
ATOM 4189 O O . MET B 1 236 ? -3.281 104.623 30.798 1.00 10.43 1024 MET B O 1
ATOM 4194 N N . ASN B 1 237 ? -2.976 104.809 33.002 1.00 10.31 1025 ASN B N 1
ATOM 4195 C CA . ASN B 1 237 ? -4.049 105.792 33.130 1.00 11.37 1025 ASN B CA 1
ATOM 4196 C C . ASN B 1 237 ? -3.926 107.008 32.181 1.00 10.95 1025 ASN B C 1
ATOM 4197 O O . ASN B 1 237 ? -4.887 107.357 31.507 1.00 11.29 1025 ASN B O 1
ATOM 4202 N N . PRO B 1 238 ? -2.760 107.657 32.117 1.00 11.34 1026 PRO B N 1
ATOM 4203 C CA . PRO B 1 238 ? -2.620 108.768 31.178 1.00 11.46 1026 PRO B CA 1
ATOM 4204 C C . PRO B 1 238 ? -2.843 108.355 29.735 1.00 10.63 1026 PRO B C 1
ATOM 4205 O O . PRO B 1 238 ? -3.409 109.099 28.964 1.00 11.08 1026 PRO B O 1
ATOM 4209 N N . GLN B 1 239 ? -2.406 107.143 29.366 1.00 10.28 1027 GLN B N 1
ATOM 4210 C CA . GLN B 1 239 ? -2.626 106.671 28.009 1.00 10.09 1027 GLN B CA 1
ATOM 4211 C C . GLN B 1 239 ? -4.124 106.472 27.736 1.00 9.44 1027 GLN B C 1
ATOM 4212 O O . GLN B 1 239 ? -4.628 106.848 26.698 1.00 9.93 1027 GLN B O 1
ATOM 4218 N N . ILE B 1 240 ? -4.818 105.861 28.701 1.00 9.69 1028 ILE B N 1
ATOM 4219 C CA . ILE B 1 240 ? -6.257 105.644 28.570 1.00 10.02 1028 ILE B CA 1
ATOM 4220 C C . ILE B 1 240 ? -6.988 106.979 28.420 1.00 10.17 1028 ILE B C 1
ATOM 4221 O O . ILE B 1 240 ? -7.866 107.123 27.577 1.00 10.37 1028 ILE B O 1
ATOM 4226 N N . GLU B 1 241 ? -6.602 107.954 29.243 1.00 11.02 1029 GLU B N 1
ATOM 4227 C CA . GLU B 1 241 ? -7.239 109.272 29.170 1.00 11.92 1029 GLU B CA 1
ATOM 4228 C C . GLU B 1 241 ? -7.030 109.915 27.796 1.00 11.70 1029 GLU B C 1
ATOM 4229 O O . GLU B 1 241 ? -7.955 110.473 27.209 1.00 12.67 1029 GLU B O 1
ATOM 4235 N N . ALA B 1 242 ? -5.813 109.808 27.262 1.00 11.81 1030 ALA B N 1
ATOM 4236 C CA . ALA B 1 242 ? -5.545 110.352 25.934 1.00 11.89 1030 ALA B CA 1
ATOM 4237 C C . ALA B 1 242 ? -6.360 109.629 24.866 1.00 12.16 1030 ALA B C 1
ATOM 4238 O O . ALA B 1 242 ? -6.828 110.221 23.900 1.00 13.46 1030 ALA B O 1
ATOM 4240 N N . MET B 1 243 ? -6.509 108.308 25.008 1.00 11.77 1031 MET B N 1
ATOM 4241 C CA . MET B 1 243 ? -7.306 107.552 24.043 1.00 11.52 1031 MET B CA 1
ATOM 4242 C C . MET B 1 243 ? -8.792 107.927 24.099 1.00 11.74 1031 MET B C 1
ATOM 4243 O O . MET B 1 243 ? -9.464 107.967 23.078 1.00 11.58 1031 MET B O 1
ATOM 4248 N N . LYS B 1 244 ? -9.293 108.172 25.310 1.00 12.88 1032 LYS B N 1
ATOM 4249 C CA . LYS B 1 244 ? -10.686 108.568 25.494 1.00 14.29 1032 LYS B CA 1
ATOM 4250 C C . LYS B 1 244 ? -11.023 109.819 24.683 1.00 14.75 1032 LYS B C 1
ATOM 4251 O O . LYS B 1 244 ? -12.134 109.941 24.146 1.00 15.84 1032 LYS B O 1
ATOM 4257 N N . ALA B 1 245 ? -10.055 110.721 24.579 1.00 14.96 1033 ALA B N 1
ATOM 4258 C CA . ALA B 1 245 ? -10.234 111.985 23.859 1.00 15.32 1033 ALA B CA 1
ATOM 4259 C C . ALA B 1 245 ? -10.281 111.807 22.339 1.00 15.62 1033 ALA B C 1
ATOM 4260 O O . ALA B 1 245 ? -10.665 112.724 21.619 1.00 17.43 1033 ALA B O 1
ATOM 4262 N N . LEU B 1 246 ? -9.872 110.649 21.825 1.00 14.57 1034 LEU B N 1
ATOM 4263 C CA . LEU B 1 246 ? -9.913 110.405 20.392 1.00 13.94 1034 LEU B CA 1
ATOM 4264 C C . LEU B 1 246 ? -11.330 110.106 19.936 1.00 13.59 1034 LEU B C 1
ATOM 4265 O O . LEU B 1 246 ? -12.081 109.436 20.652 1.00 13.09 1034 LEU B O 1
ATOM 4270 N N . PRO B 1 247 ? -11.714 110.538 18.739 1.00 13.08 1035 PRO B N 1
ATOM 4271 C CA . PRO B 1 247 ? -13.032 110.172 18.224 1.00 13.30 1035 PRO B CA 1
ATOM 4272 C C . PRO B 1 247 ? -13.134 108.674 17.909 1.00 12.70 1035 PRO B C 1
ATOM 4273 O O . PRO B 1 247 ? -14.223 108.121 17.749 1.00 12.78 1035 PRO B O 1
ATOM 4277 N N . HIS B 1 248 ? -11.991 108.000 17.859 1.00 11.72 1036 HIS B N 1
ATOM 4278 C CA . HIS B 1 248 ? -11.919 106.581 17.503 1.00 11.26 1036 HIS B CA 1
ATOM 4279 C C . HIS B 1 248 ? -12.477 105.661 18.572 1.00 10.48 1036 HIS B C 1
ATOM 4280 O O . HIS B 1 248 ? -12.755 104.498 18.291 1.00 10.72 1036 HIS B O 1
ATOM 4287 N N . PHE B 1 249 ? -12.616 106.168 19.782 1.00 10.32 1037 PHE B N 1
ATOM 4288 C CA . PHE B 1 249 ? -13.090 105.371 20.906 1.00 10.38 1037 PHE B CA 1
ATOM 4289 C C . PHE B 1 249 ? -14.316 105.970 21.569 1.00 10.64 1037 PHE B C 1
ATOM 4290 O O . PHE B 1 249 ? -14.369 107.172 21.825 1.00 11.83 1037 PHE B O 1
ATOM 4298 N N . ASP B 1 250 ? -15.302 105.114 21.808 1.00 10.41 1038 ASP B N 1
ATOM 4299 C CA . ASP B 1 250 ? -16.523 105.450 22.543 1.00 10.27 1038 ASP B CA 1
ATOM 4300 C C . ASP B 1 250 ? -16.420 104.678 23.866 1.00 9.78 1038 ASP B C 1
ATOM 4301 O O . ASP B 1 250 ? -16.512 103.451 23.876 1.00 10.29 1038 ASP B O 1
ATOM 4306 N N . TYR B 1 251 ? -16.226 105.382 24.973 1.00 9.78 1039 TYR B N 1
ATOM 4307 C CA . TYR B 1 251 ? -15.940 104.776 26.256 1.00 9.60 1039 TYR B CA 1
ATOM 4308 C C . TYR B 1 251 ? -17.187 104.233 26.951 1.00 10.23 1039 TYR B C 1
ATOM 4309 O O . TYR B 1 251 ? -18.102 104.990 27.290 1.00 11.38 1039 TYR B O 1
ATOM 4318 N N . THR B 1 252 ? -17.196 102.927 27.157 1.00 9.60 1040 THR B N 1
ATOM 4319 C CA . THR B 1 252 ? -18.242 102.190 27.851 1.00 8.91 1040 THR B CA 1
ATOM 4320 C C . THR B 1 252 ? -17.886 100.701 27.763 1.00 9.02 1040 THR B C 1
ATOM 4321 O O . THR B 1 252 ? -17.281 100.280 26.773 1.00 9.13 1040 THR B O 1
ATOM 4325 N N . SER B 1 253 ? -18.264 99.912 28.756 1.00 8.76 1041 SER B N 1
ATOM 4326 C CA . SER B 1 253 ? -18.083 98.471 28.638 1.00 8.87 1041 SER B CA 1
ATOM 4327 C C . SER B 1 253 ? -19.231 97.820 27.862 1.00 8.48 1041 SER B C 1
ATOM 4328 O O . SER B 1 253 ? -19.177 96.632 27.567 1.00 8.74 1041 SER B O 1
ATOM 4331 N N . ASP B 1 254 ? -20.268 98.572 27.516 1.00 8.62 1042 ASP B N 1
ATOM 4332 C CA . ASP B 1 254 ? -21.356 98.016 26.723 1.00 8.77 1042 ASP B CA 1
ATOM 4333 C C . ASP B 1 254 ? -20.912 98.072 25.265 1.00 8.66 1042 ASP B C 1
ATOM 4334 O O . ASP B 1 254 ? -21.055 99.085 24.577 1.00 9.34 1042 ASP B O 1
ATOM 4339 N N . PHE B 1 255 ? -20.333 96.972 24.794 1.00 8.59 1043 PHE B N 1
ATOM 4340 C CA . PHE B 1 255 ? -19.764 96.918 23.455 1.00 8.73 1043 PHE B CA 1
ATOM 4341 C C . PHE B 1 255 ? -20.827 96.875 22.355 1.00 9.41 1043 PHE B C 1
ATOM 4342 O O . PHE B 1 255 ? -20.492 96.888 21.177 1.00 10.77 1043 PHE B O 1
ATOM 4350 N N . SER B 1 256 ? -22.099 96.861 22.737 1.00 10.09 1044 SER B N 1
ATOM 4351 C CA . SER B 1 256 ? -23.154 97.027 21.745 1.00 11.33 1044 SER B CA 1
ATOM 4352 C C . SER B 1 256 ? -23.310 98.511 21.439 1.00 12.18 1044 SER B C 1
ATOM 4353 O O . SER B 1 256 ? -24.003 98.853 20.462 1.00 13.79 1044 SER B O 1
ATOM 4356 N N A LYS B 1 257 ? -22.650 99.368 22.234 0.50 11.16 1045 LYS B N 1
ATOM 4357 N N B LYS B 1 257 ? -22.715 99.378 22.259 0.50 15.09 1045 LYS B N 1
ATOM 4358 C CA A LYS B 1 257 ? -22.751 100.820 22.078 0.50 12.39 1045 LYS B CA 1
ATOM 4359 C CA B LYS B 1 257 ? -22.806 100.830 22.094 0.50 16.16 1045 LYS B CA 1
ATOM 4360 C C A LYS B 1 257 ? -21.401 101.423 21.721 0.50 13.16 1045 LYS B C 1
ATOM 4361 C C B LYS B 1 257 ? -21.471 101.590 22.042 0.50 15.39 1045 LYS B C 1
ATOM 4362 O O A LYS B 1 257 ? -21.319 102.135 20.723 0.50 15.18 1045 LYS B O 1
ATOM 4363 O O B LYS B 1 257 ? -21.528 102.822 21.942 0.50 16.72 1045 LYS B O 1
ATOM 4374 N N . GLY B 1 258 ? -20.387 100.914 22.353 1.00 11.99 1046 GLY B N 1
ATOM 4375 C CA . GLY B 1 258 ? -19.097 101.536 22.255 1.00 10.62 1046 GLY B CA 1
ATOM 4376 C C . GLY B 1 258 ? -18.041 100.475 22.188 1.00 8.89 1046 GLY B C 1
ATOM 4377 O O . GLY B 1 258 ? -18.325 99.319 21.914 1.00 9.06 1046 GLY B O 1
ATOM 4378 N N . ASN B 1 259 ? -16.813 100.873 22.446 1.00 8.38 1047 ASN B N 1
ATOM 4379 C CA . ASN B 1 259 ? -15.694 99.992 22.131 1.00 7.81 1047 ASN B CA 1
ATOM 4380 C C . ASN B 1 259 ? -14.467 100.124 23.002 1.00 8.02 1047 ASN B C 1
ATOM 4381 O O . ASN B 1 259 ? -13.413 99.639 22.630 1.00 7.86 1047 ASN B O 1
ATOM 4386 N N . PHE B 1 260 ? -14.575 100.737 24.171 1.00 7.24 1048 PHE B N 1
ATOM 4387 C CA . PHE B 1 260 ? -13.392 101.029 24.979 1.00 7.67 1048 PHE B CA 1
ATOM 4388 C C . PHE B 1 260 ? -13.728 101.097 26.457 1.00 7.60 1048 PHE B C 1
ATOM 4389 O O . PHE B 1 260 ? -14.648 101.809 26.848 1.00 8.30 1048 PHE B O 1
ATOM 4397 N N . TYR B 1 261 ? -12.985 100.373 27.278 1.00 7.63 1049 TYR B N 1
ATOM 4398 C CA . TYR B 1 261 ? -13.210 100.391 28.710 1.00 7.55 1049 TYR B CA 1
ATOM 4399 C C . TYR B 1 261 ? -11.918 100.123 29.432 1.00 7.61 1049 TYR B C 1
ATOM 4400 O O . TYR B 1 261 ? -11.021 99.465 28.896 1.00 7.89 1049 TYR B O 1
ATOM 4409 N N . PHE B 1 262 ? -11.802 100.632 30.651 1.00 7.78 1050 PHE B N 1
ATOM 4410 C CA . PHE B 1 262 ? -10.625 100.466 31.499 1.00 8.30 1050 PHE B CA 1
ATOM 4411 C C . PHE B 1 262 ? -11.094 100.085 32.901 1.00 8.45 1050 PHE B C 1
ATOM 4412 O O . PHE B 1 262 ? -11.615 100.928 33.644 1.00 9.66 1050 PHE B O 1
ATOM 4420 N N . LEU B 1 263 ? -10.956 98.815 33.245 1.00 8.14 1051 LEU B N 1
ATOM 4421 C CA . LEU B 1 263 ? -11.359 98.282 34.530 1.00 8.66 1051 LEU B CA 1
ATOM 4422 C C . LEU B 1 263 ? -10.223 98.400 35.513 1.00 9.18 1051 LEU B C 1
ATOM 4423 O O . LEU B 1 263 ? -9.126 97.908 35.260 1.00 9.10 1051 LEU B O 1
ATOM 4430 N N . VAL B 1 264 ? -10.482 99.066 36.635 1.00 9.92 1052 VAL B N 1
ATOM 4431 C CA . VAL B 1 264 ? -9.484 99.219 37.685 1.00 10.48 1052 VAL B CA 1
ATOM 4432 C C . VAL B 1 264 ? -9.979 98.498 38.933 1.00 10.52 1052 VAL B C 1
ATOM 4433 O O . VAL B 1 264 ? -11.036 98.808 39.473 1.00 12.19 1052 VAL B O 1
ATOM 4437 N N . ALA B 1 265 ? -9.238 97.494 39.349 1.00 9.72 1053 ALA B N 1
ATOM 4438 C CA . ALA B 1 265 ? -9.623 96.660 40.484 1.00 10.26 1053 ALA B CA 1
ATOM 4439 C C . ALA B 1 265 ? -9.082 97.247 41.795 1.00 10.61 1053 ALA B C 1
ATOM 4440 O O . ALA B 1 265 ? -7.873 97.328 41.979 1.00 10.18 1053 ALA B O 1
ATOM 4442 N N . PRO B 1 266 ? -9.971 97.642 42.703 1.00 11.70 1054 PRO B N 1
ATOM 4443 C CA . PRO B 1 266 ? -9.509 98.239 43.957 1.00 12.22 1054 PRO B CA 1
ATOM 4444 C C . PRO B 1 266 ? -8.657 97.293 44.798 1.00 11.96 1054 PRO B C 1
ATOM 4445 O O . PRO B 1 266 ? -9.048 96.172 45.059 1.00 12.77 1054 PRO B O 1
ATOM 4449 N N . GLY B 1 267 ? -7.460 97.747 45.148 1.00 11.52 1055 GLY B N 1
ATOM 4450 C CA . GLY B 1 267 ? -6.570 97.024 46.021 1.00 11.43 1055 GLY B CA 1
ATOM 4451 C C . GLY B 1 267 ? -5.687 95.994 45.370 1.00 11.32 1055 GLY B C 1
ATOM 4452 O O . GLY B 1 267 ? -4.818 95.420 46.004 1.00 12.15 1055 GLY B O 1
ATOM 4453 N N . ALA B 1 268 ? -5.904 95.743 44.076 1.00 10.66 1056 ALA B N 1
ATOM 4454 C CA . ALA B 1 268 ? -5.197 94.652 43.432 1.00 10.25 1056 ALA B CA 1
ATOM 4455 C C . ALA B 1 268 ? -3.778 95.057 43.036 1.00 9.71 1056 ALA B C 1
ATOM 4456 O O . ALA B 1 268 ? -3.562 96.160 42.569 1.00 9.92 1056 ALA B O 1
ATOM 4458 N N . THR B 1 269 ? -2.848 94.131 43.199 1.00 9.84 1057 THR B N 1
ATOM 4459 C CA . THR B 1 269 ? -1.440 94.344 42.907 1.00 10.55 1057 THR B CA 1
ATOM 4460 C C . THR B 1 269 ? -1.013 93.648 41.628 1.00 10.41 1057 THR B C 1
ATOM 4461 O O . THR B 1 269 ? -1.786 92.886 41.025 1.00 10.25 1057 THR B O 1
ATOM 4465 N N . HIS B 1 270 ? 0.233 93.872 41.251 1.00 10.64 1058 HIS B N 1
ATOM 4466 C CA . HIS B 1 270 ? 0.792 93.372 40.010 1.00 9.91 1058 HIS B CA 1
ATOM 4467 C C . HIS B 1 270 ? 1.156 91.922 40.197 1.00 10.11 1058 HIS B C 1
ATOM 4468 O O . HIS B 1 270 ? 2.309 91.573 40.435 1.00 11.45 1058 HIS B O 1
ATOM 4475 N N . TRP B 1 271 ? 0.153 91.058 40.080 1.00 10.25 1059 TRP B N 1
ATOM 4476 C CA . TRP B 1 271 ? 0.304 89.648 40.368 1.00 10.03 1059 TRP B CA 1
ATOM 4477 C C . TRP B 1 271 ? -0.803 88.872 39.647 1.00 9.56 1059 TRP B C 1
ATOM 4478 O O . TRP B 1 271 ? -1.958 89.277 39.674 1.00 9.41 1059 TRP B O 1
ATOM 4489 N N . TRP B 1 272 ? -0.441 87.752 39.028 1.00 9.03 1060 TRP B N 1
ATOM 4490 C CA . TRP B 1 272 ? -1.422 86.890 38.357 1.00 9.10 1060 TRP B CA 1
ATOM 4491 C C . TRP B 1 272 ? -2.586 86.471 39.260 1.00 9.32 1060 TRP B C 1
ATOM 4492 O O . TRP B 1 272 ? -3.670 86.187 38.774 1.00 9.26 1060 TRP B O 1
ATOM 4503 N N . GLY B 1 273 ? -2.375 86.422 40.575 1.00 9.20 1061 GLY B N 1
ATOM 4504 C CA . GLY B 1 273 ? -3.439 86.062 41.500 1.00 9.36 1061 GLY B CA 1
ATOM 4505 C C . GLY B 1 273 ? -4.652 86.959 41.336 1.00 9.03 1061 GLY B C 1
ATOM 4506 O O . GLY B 1 273 ? -5.784 86.524 41.470 1.00 9.51 1061 GLY B O 1
ATOM 4507 N N . TYR B 1 274 ? -4.403 88.236 41.063 1.00 9.28 1062 TYR B N 1
ATOM 4508 C CA . TYR B 1 274 ? -5.456 89.183 40.741 1.00 9.19 1062 TYR B CA 1
ATOM 4509 C C . TYR B 1 274 ? -5.777 89.235 39.246 1.00 8.66 1062 TYR B C 1
ATOM 4510 O O . TYR B 1 274 ? -6.933 89.290 38.868 1.00 8.40 1062 TYR B O 1
ATOM 4519 N N . VAL B 1 275 ? -4.737 89.251 38.408 1.00 8.78 1063 VAL B N 1
ATOM 4520 C CA . VAL B 1 275 ? -4.930 89.499 36.973 1.00 9.04 1063 VAL B CA 1
ATOM 4521 C C . VAL B 1 275 ? -5.812 88.431 36.308 1.00 8.41 1063 VAL B C 1
ATOM 4522 O O . VAL B 1 275 ? -6.567 88.724 35.387 1.00 8.53 1063 VAL B O 1
ATOM 4526 N N . ARG B 1 276 ? -5.745 87.195 36.780 1.00 7.69 1064 ARG B N 1
ATOM 4527 C CA . ARG B 1 276 ? -6.594 86.157 36.234 1.00 7.93 1064 ARG B CA 1
ATOM 4528 C C . ARG B 1 276 ? -8.065 86.529 36.359 1.00 8.35 1064 ARG B C 1
ATOM 4529 O O . ARG B 1 276 ? -8.884 86.140 35.530 1.00 8.29 1064 ARG B O 1
ATOM 4537 N N . HIS B 1 277 ? -8.427 87.249 37.421 1.00 7.60 1065 HIS B N 1
ATOM 4538 C CA . HIS B 1 277 ? -9.801 87.694 37.609 1.00 7.27 1065 HIS B CA 1
ATOM 4539 C C . HIS B 1 277 ? -10.211 88.780 36.631 1.00 7.28 1065 HIS B C 1
ATOM 4540 O O . HIS B 1 277 ? -11.397 88.930 36.334 1.00 7.44 1065 HIS B O 1
ATOM 4547 N N . TYR B 1 278 ? -9.241 89.555 36.139 1.00 7.23 1066 TYR B N 1
ATOM 4548 C CA . TYR B 1 278 ? -9.555 90.541 35.108 1.00 7.76 1066 TYR B CA 1
ATOM 4549 C C . TYR B 1 278 ? -10.018 89.825 33.838 1.00 6.73 1066 TYR B C 1
ATOM 4550 O O . TYR B 1 278 ? -10.922 90.288 33.171 1.00 7.24 1066 TYR B O 1
ATOM 4559 N N . ILE B 1 279 ? -9.390 88.696 33.525 1.00 6.56 1067 ILE B N 1
ATOM 4560 C CA . ILE B 1 279 ? -9.773 87.893 32.362 1.00 6.45 1067 ILE B CA 1
ATOM 4561 C C . ILE B 1 279 ? -11.166 87.314 32.602 1.00 6.29 1067 ILE B C 1
ATOM 4562 O O . ILE B 1 279 ? -12.021 87.315 31.719 1.00 6.74 1067 ILE B O 1
ATOM 4567 N N . TYR B 1 280 ? -11.422 86.826 33.819 1.00 6.87 1068 TYR B N 1
ATOM 4568 C CA . TYR B 1 280 ? -12.765 86.361 34.161 1.00 7.00 1068 TYR B CA 1
ATOM 4569 C C . TYR B 1 280 ? -13.811 87.439 33.946 1.00 7.03 1068 TYR B C 1
ATOM 4570 O O . TYR B 1 280 ? -14.900 87.192 33.463 1.00 7.62 1068 TYR B O 1
ATOM 4579 N N . ASP B 1 281 ? -13.485 88.663 34.337 1.00 7.21 1069 ASP B N 1
ATOM 4580 C CA . ASP B 1 281 ? -14.436 89.769 34.189 1.00 7.32 1069 ASP B CA 1
ATOM 4581 C C . ASP B 1 281 ? -14.609 90.234 32.737 1.00 7.17 1069 ASP B C 1
ATOM 4582 O O . ASP B 1 281 ? -15.718 90.562 32.317 1.00 7.75 1069 ASP B O 1
ATOM 4587 N N . ALA B 1 282 ? -13.509 90.276 31.988 1.00 6.63 1070 ALA B N 1
ATOM 4588 C CA . ALA B 1 282 ? -13.492 90.889 30.661 1.00 6.80 1070 ALA B CA 1
ATOM 4589 C C . ALA B 1 282 ? -13.782 89.928 29.520 1.00 6.30 1070 ALA B C 1
ATOM 4590 O O . ALA B 1 282 ? -14.444 90.301 28.564 1.00 6.65 1070 ALA B O 1
ATOM 4592 N N . LEU B 1 283 ? -13.290 88.704 29.609 1.00 6.14 1071 LEU B N 1
ATOM 4593 C CA . LEU B 1 283 ? -13.453 87.767 28.493 1.00 6.46 1071 LEU B CA 1
ATOM 4594 C C . LEU B 1 283 ? -14.912 87.517 28.128 1.00 7.15 1071 LEU B C 1
ATOM 4595 O O . LEU B 1 283 ? -15.214 87.448 26.949 1.00 7.41 1071 LEU B O 1
ATOM 4600 N N . PRO B 1 284 ? -15.842 87.454 29.086 1.00 6.90 1072 PRO B N 1
ATOM 4601 C CA . PRO B 1 284 ? -17.263 87.340 28.721 1.00 7.60 1072 PRO B CA 1
ATOM 4602 C C . PRO B 1 284 ? -17.811 88.479 27.882 1.00 7.64 1072 PRO B C 1
ATOM 4603 O O . PRO B 1 284 ? -18.868 88.319 27.279 1.00 8.60 1072 PRO B O 1
ATOM 4607 N N . TYR B 1 285 ? -17.118 89.610 27.849 1.00 6.73 1073 TYR B N 1
ATOM 4608 C CA . TYR B 1 285 ? -17.553 90.766 27.058 1.00 7.72 1073 TYR B CA 1
ATOM 4609 C C . TYR B 1 285 ? -17.129 90.651 25.588 1.00 7.34 1073 TYR B C 1
ATOM 4610 O O . TYR B 1 285 ? -17.546 91.442 24.748 1.00 7.92 1073 TYR B O 1
ATOM 4619 N N . PHE B 1 286 ? -16.270 89.688 25.264 1.00 6.98 1074 PHE B N 1
ATOM 4620 C CA . PHE B 1 286 ? -15.710 89.608 23.915 1.00 7.07 1074 PHE B CA 1
ATOM 4621 C C . PHE B 1 286 ? -16.532 88.767 22.944 1.00 7.46 1074 PHE B C 1
ATOM 4622 O O . PHE B 1 286 ? -17.210 87.829 23.336 1.00 7.94 1074 PHE B O 1
ATOM 4630 N N . PHE B 1 287 ? -16.431 89.132 21.672 1.00 7.38 1075 PHE B N 1
ATOM 4631 C CA . PHE B 1 287 ? -16.875 88.317 20.541 1.00 7.75 1075 PHE B CA 1
ATOM 4632 C C . PHE B 1 287 ? -18.385 88.244 20.343 1.00 8.39 1075 PHE B C 1
ATOM 4633 O O . PHE B 1 287 ? -18.844 87.265 19.759 1.00 10.00 1075 PHE B O 1
ATOM 4641 N N . HIS B 1 288 ? -19.156 89.233 20.778 1.00 8.21 1076 HIS B N 1
ATOM 4642 C CA . HIS B 1 288 ? -20.606 89.190 20.516 1.00 9.13 1076 HIS B CA 1
ATOM 4643 C C . HIS B 1 288 ? -20.986 90.138 19.402 1.00 10.37 1076 HIS B C 1
ATOM 4644 O O . HIS B 1 288 ? -22.079 90.034 18.879 1.00 11.99 1076 HIS B O 1
ATOM 4651 N N . GLU B 1 289 ? -20.116 91.073 19.050 1.00 10.48 1077 GLU B N 1
ATOM 4652 C CA . GLU B 1 289 ? -20.459 92.041 18.005 1.00 11.47 1077 GLU B CA 1
ATOM 4653 C C . GLU B 1 289 ? -20.240 91.373 16.649 1.00 12.84 1077 GLU B C 1
ATOM 4654 O O . GLU B 1 289 ? -19.179 90.825 16.375 1.00 13.98 1077 GLU B O 1
ATOM 4660 N N . LEU B 1 290 ? -21.268 91.391 15.809 1.00 14.15 1078 LEU B N 1
ATOM 4661 C CA . LEU B 1 290 ? -21.222 90.704 14.521 1.00 15.40 1078 LEU B CA 1
ATOM 4662 C C . LEU B 1 290 ? -21.025 89.192 14.731 1.00 15.51 1078 LEU B C 1
ATOM 4663 O O . LEU B 1 290 ? -20.468 88.500 13.879 1.00 16.60 1078 LEU B O 1
ATOM 4668 N N . GLU B 1 291 ? -21.489 88.650 15.859 1.00 14.30 1079 GLU B N 1
ATOM 4669 C CA . GLU B 1 291 ? -21.357 87.216 16.093 1.00 14.14 1079 GLU B CA 1
ATOM 4670 C C . GLU B 1 291 ? -22.362 86.426 15.232 1.00 15.16 1079 GLU B C 1
ATOM 4671 O O . GLU B 1 291 ? -23.379 86.967 14.792 1.00 16.18 1079 GLU B O 1
ATOM 4677 N N . HIS B 1 292 ? -22.095 85.145 15.028 1.00 15.88 1080 HIS B N 1
ATOM 4678 C CA . HIS B 1 292 ? -22.901 84.331 14.126 1.00 17.28 1080 HIS B CA 1
ATOM 4679 C C . HIS B 1 292 ? -24.071 83.633 14.798 1.00 17.79 1080 HIS B C 1
ATOM 4680 O O . HIS B 1 292 ? -25.038 83.261 14.127 1.00 19.77 1080 HIS B O 1
ATOM 4687 N N . HIS B 1 293 ? -24.047 83.510 16.119 1.00 16.89 1081 HIS B N 1
ATOM 4688 C CA . HIS B 1 293 ? -25.193 82.963 16.837 1.00 16.56 1081 HIS B CA 1
ATOM 4689 C C . HIS B 1 293 ? -26.210 84.088 17.080 1.00 15.58 1081 HIS B C 1
ATOM 4690 O O . HIS B 1 293 ? -25.860 85.279 17.070 1.00 16.52 1081 HIS B O 1
ATOM 4697 N N . HIS B 1 294 ? -27.464 83.696 17.286 1.00 14.56 1082 HIS B N 1
ATOM 4698 C CA . HIS B 1 294 ? -28.563 84.613 17.573 1.00 13.34 1082 HIS B CA 1
ATOM 4699 C C . HIS B 1 294 ? -28.659 84.746 19.092 1.00 12.47 1082 HIS B C 1
ATOM 4700 O O . HIS B 1 294 ? -29.271 83.920 19.759 1.00 13.05 1082 HIS B O 1
ATOM 4707 N N . HIS B 1 295 ? -28.024 85.784 19.634 1.00 11.73 1083 HIS B N 1
ATOM 4708 C CA . HIS B 1 295 ? -27.941 86.004 21.068 1.00 11.05 1083 HIS B CA 1
ATOM 4709 C C . HIS B 1 295 ? -28.457 87.384 21.408 1.00 10.60 1083 HIS B C 1
ATOM 4710 O O . HIS B 1 295 ? -28.327 88.309 20.607 1.00 12.05 1083 HIS B O 1
ATOM 4717 N N . HIS B 1 296 ? -29.015 87.514 22.608 1.00 11.16 1084 HIS B N 1
ATOM 4718 C CA . HIS B 1 296 ? -29.479 88.799 23.107 1.00 11.85 1084 HIS B CA 1
ATOM 4719 C C . HIS B 1 296 ? -28.637 89.155 24.324 1.00 12.48 1084 HIS B C 1
ATOM 4720 O O . HIS B 1 296 ? -28.769 88.531 25.369 1.00 14.88 1084 HIS B O 1
ATOM 4727 N N . HIS B 1 297 ? -27.787 90.159 24.192 1.00 12.79 1085 HIS B N 1
ATOM 4728 C CA . HIS B 1 297 ? -26.928 90.584 25.283 1.00 12.77 1085 HIS B CA 1
ATOM 4729 C C . HIS B 1 297 ? -27.251 91.998 25.733 1.00 13.80 1085 HIS B C 1
ATOM 4730 O O . HIS B 1 297 ? -28.244 92.575 25.269 1.00 16.58 1085 HIS B O 1
#

Nearest PDB structures (foldseek):
  1wb4-assembly1_A  TM=1.003E+00  e=3.544E-65  Acetivibrio thermocellus
  5fxm-assembly1_A  TM=1.001E+00  e=1.595E-64  Acetivibrio thermocellus
  1jt2-assembly1_A  TM=8.765E-01  e=3.830E-22  Acetivibrio thermocellus
  1jjf-assembly1_A  TM=8.533E-01  e=2.511E-21  Acetivibrio thermocellus
  8bf3-assembly1_A  TM=7.507E-01  e=2.725E-16  uncultured bacterium

Secondary structure (DSSP, 8-state):
-----SS----PPPGGGGSPPSSPPEEEEEEEEETTEEEEEEEEE-TT--TTS--EEEEEE--TT--TTSTTSTTT-HHHHHHHHHHTTSS--EEEEE--S-STT--TTTHHHHIIIIIHHHHHHHS-SS-SS-SHHHHHTTGGGEEEEEETHHHHHHHHHHHHHTTT--EEEEES----BSSSHHHHHHHHHHHHHHHT--TTS-EEEEEEETT-TTHHHHHHHHHHHHTSTT--BBS-TTT--EEEEEETT--SSHHHHHHHHHHHGGGSS-TT-SS----/-----SS----PPPGGGGSPPSSPPEEEEEEEEETTEEEEEEEEE-TT--TTS-BEEEEEE--TT--TTSTTSTTT-HHHHHHHHHHTTSS--EEEEE--S-STT--TTTHHHHIIIIIHHHHHHHS-BS-SSSSHHHHHTTGGGEEEEEETHHHHHHHHHHHHHTTT--EEEEES----BSSSHHHHHHHHHHHHHHHT--TTS-EEEEEEEEE-THHHHHHHHHHHHHTSTT--BBS-TTT--EEEEEEEEEESSHHHHHHHHHHHGGGSS-TT-SS----

Organism: Acetivibrio thermocellus (NCBI:txid1515)

Radius of gyration: 25.3 Å; Cα contacts (8 Å, |Δi|>4): 1250; chains: 2; bounding box: 75×58×60 Å

CATH classification: 3.40.50.1820

Solvent-accessible surface area: 21002 Å² total; per-residue (Å²): 125,29,121,24,102,73,57,14,126,44,131,65,5,50,126,69,24,32,88,112,6,117,62,56,9,164,57,20,106,12,80,13,100,17,65,12,34,95,13,22,0,9,0,1,13,3,120,60,50,51,83,139,126,108,16,18,0,0,0,0,0,1,2,48,86,39,60,26,61,19,2,20,37,129,114,0,69,1,34,14,2,3,4,32,1,25,98,99,40,37,13,47,60,1,0,0,0,2,1,5,19,62,37,66,63,8,16,8,7,12,0,5,10,0,0,42,62,28,0,0,36,60,0,8,83,116,20,25,6,32,13,167,53,28,68,77,132,10,2,36,91,4,23,18,12,1,0,0,0,0,10,17,53,0,0,2,0,0,2,2,0,0,7,11,0,7,43,11,0,0,0,1,0,0,0,2,7,10,0,56,16,1,59,37,40,106,47,8,2,72,9,0,7,98,4,5,94,128,43,66,36,56,78,87,53,1,0,0,0,0,0,0,0,52,116,4,141,13,81,67,63,1,40,53,1,1,85,14,0,78,90,23,98,30,8,58,85,21,0,15,0,59,153,2,0,0,15,16,5,46,0,106,43,1,61,71,141,11,4,74,0,31,13,0,1,14,13,0,2,14,7,4,5,18,27,114,34,129,112,165,71,135,64,138,33,113,25,99,73,55,14,125,45,132,64,4,50,124,68,23,38,88,110,6,117,58,55,10,158,61,17,101,19,80,13,101,17,73,13,31,95,13,22,0,9,0,1,7,2,119,62,48,38,92,138,121,100,14,17,0,0,0,0,0,1,2,49,90,41,60,27,62,18,1,22,37,128,114,1,66,1,35,14,2,3,6,33,1,24,98,102,48,46,13,50,61,2,0,1,0,1,1,5,21,60,37,69,62,8,17,8,6,12,0,4,13,0,0,34,58,29,0,0,32,63,0,12,83,123,12,27,6,33,18,158,48,37,68,80,133,9,2,36,90,4,20,20,12,2,0,0,0,0,10,16,54,0,0,2,0,0,2,2,0,1,12,12,0,7,42,12,0,0,0,1,0,0,0,2,7,8,0,62,16,1,58,36,42,104,47,9,2,70,8,0,8,90,6,6,94,130,42,68,36,56,78,82,52,1,0,0,0,0,0,0,0,58,113,4,147,14,77,70,68,1,42,55,1,1,84,13,0,78,91,23,98,28,8,59,85,22,0,15,0,59,152,2,0,0,15,17,5,50,0,107,41,0,58,75,143,11,4,74,0,29,13,0,2,14,14,0,3,15,7,4,5,17,26,114,37,130,113,165,71,132,59

Foldseek 3Di:
DDDFDFADAFDFDPPQLLDADPLFWDKDWDWWQFPQGIFIAIKTFGRVADQVDAFQEEEEEEAPPDFRCPCCDNQFNLRSNVRVCCVVPLAPTHMYMYHYQDGHPGDLQPVLVCCLPPVCQVVCVVGHHQQPHNDLVSQLVRQQRYEYEYAASSLLSQLNNQLVPLSRHAETERELYDHPDDDFLLRSLVSNVVSCVVNVDAQLRHAYEYEYEPAEPSCVVHVRNLVSNCPDPSFDETLNSVVTGYYYHYHYPDYRGSVRRSSSCSRNNSSGNPRVHDDDDDD/DDDFDFADAFDFDPPQLLDADPLFWDKDKDWDQFPQGIFIKIKTFGRVADQVDAFFEEEEEEAPPDFRCPCCDNQFVLRSNVHVCCVVVVAPTHMYMRHYQDGGPGDLQPCLVCCLPPVQQVVCVPGHHQQPHSDLVSQLVRQQRYEYEYAASSLLSQLNNQLVPLSRHAETERELYDHPDDDFLLRSLVSNVVSVVVNVDAQLRHAYEYEYEPAEPSCVVHVRNLVNNCPDPSFDRTLNSVPTHYYYHYHYPDYRGSVRRSSVCSRNNRSGNPRVHDDDDDD

B-factor: mean 12.96, std 7.38, range [3.62, 54.87]

GO terms:
  GO:0005515 protein binding (F, IPI)
  GO:0043263 cellulosome (C, IDA)

InterPro domains:
  IPR000801 Esterase-like [PF00756] (839-964)
  IPR001000 Glycoside hydrolase family 10 domain [PF00331] (195-537)
  IPR001000 Glycoside hydrolase family 10 domain [PR00134] (273-285)
  IPR001000 Glycoside hydrolase family 10 domain [PR00134] (329-340)
  IPR001000 Glycoside hydrolase family 10 domain [PR00134] (389-400)
  IPR001000 Glycoside hydrolase family 10 domain [PR00134] (416-428)
  IPR001000 Glycoside hydrolase family 10 domain [PS51760] (189-538)
  IPR001000 Glycoside hydrolase family 10 domain [SM00633] (236-539)
  IPR002105 Dockerin type I repeat [PF00404] (732-788)
  IPR002105 Dockerin type I repeat [PS00448] (768-787)
  IPR003305 Carbohydrate-binding, CenC-like [PF02018] (38-164)
  IPR003305 Carbohydrate-binding, CenC-like [PF02018] (566-699)
  IPR008979 Galactose-binding-like domain superfamily [SSF49785] (33-182)
  IPR008979 Galactose-binding-like domain superfamily [SSF49785] (566-710)
  IPR016134 Dockerin domain [PS51766] (728-796)
  IPR017853 Glycoside hydrolase superfamily [SSF51445] (192-542)
  IPR018247 EF-Hand 1, calcium-binding site [PS00018] (734-746)
  IPR029058 Alpha/Beta hydrolase fold [G3DSA:3.40.50.1820] (791-1077)
  IPR029058 Alpha/Beta hydrolase fold [SSF53474] (828-1075)
  IPR031158 Glycosyl hydrolases family 10, active site [PS00591] (453-463)

Sequence (566 aa):
SFKYEESAVQYRPAPDSYLNPCPQAGRIVKETYTGINGTKSLNVYLPYGYDPNKKYNIFYLMHGGGENNENTIFSNDVKLQNILDHAIMNGELEPLIVVTPTFNGGNCTAQNFYQQEFRQNVIPFVESKYSTYAESTTPQGIAASRMHRGFGGFAMGGLTTWYVMVVNCLDYVAYFMPLSGDYWWYYGNSPQDKANSIAEAINRSGLSKREYFVFAATGSEDIAYANMNPQIEAMKALPHFDYTSDFSKKGNFYFLVAPGATHWWGYVRHYIYDALPYFFHELEHHHHHHSFKYEESAVQYRPAPDSYLNPCPQAGRIVKETYTGINGTKSLNVYLPYGYDPNKKYNIFYLMHGGGENENTIFSNDVKLQNILDHAIMNGELEPLIVVTPTFNGGNCTAQNFYQEFRQNVIPFVESKYSTYAESTTPQGIAASRMHRGFGGFAMGGLTTWYVMVVNCLDYVAYFMPLSGDYWWYYGNSPQDKANSIAEAINRSGLSKREYFVFAATGSEDIAYANNMNPQIEAMKALPHFDYTSDFSKKGNFYFLVAPGATHWWGYVRHYIYDALPYFFHELEHHHHHH